Protein AF-A0A1W6ML21-F1 (afdb_monomer)

Structure (mmCIF, N/CA/C/O backbone):
data_AF-A0A1W6ML21-F1
#
_entry.id   AF-A0A1W6ML21-F1
#
loop_
_atom_site.group_PDB
_atom_site.id
_atom_site.type_symbol
_atom_site.label_atom_id
_atom_site.label_alt_id
_atom_site.label_comp_id
_atom_site.label_asym_id
_atom_site.label_entity_id
_atom_site.label_seq_id
_atom_site.pdbx_PDB_ins_code
_atom_site.Cartn_x
_atom_site.Cartn_y
_atom_site.Cartn_z
_atom_site.occupancy
_atom_site.B_iso_or_equiv
_atom_site.auth_seq_id
_atom_site.auth_comp_id
_atom_site.auth_asym_id
_atom_site.auth_atom_id
_atom_site.pdbx_PDB_model_num
ATOM 1 N N . MET A 1 1 ? 49.198 70.624 30.665 1.00 51.44 1 MET A N 1
ATOM 2 C CA . MET A 1 1 ? 48.950 69.873 29.413 1.00 51.44 1 MET A CA 1
ATOM 3 C C . MET A 1 1 ? 47.504 70.093 29.010 1.00 51.44 1 MET A C 1
ATOM 5 O O . MET A 1 1 ? 46.629 69.802 29.812 1.00 51.44 1 MET A O 1
ATOM 9 N N . LYS A 1 2 ? 47.248 70.673 27.831 1.00 50.44 2 LYS A N 1
ATOM 10 C CA . LYS A 1 2 ? 45.890 70.812 27.288 1.00 50.44 2 LYS A CA 1
ATOM 11 C C . LYS A 1 2 ? 45.526 69.481 26.631 1.00 50.44 2 LYS A C 1
ATOM 13 O O . LYS A 1 2 ? 46.058 69.172 25.571 1.00 50.44 2 LYS A O 1
ATOM 18 N N . PHE A 1 3 ? 44.702 68.673 27.291 1.00 50.03 3 PHE A N 1
ATOM 19 C CA . PHE A 1 3 ? 44.123 67.495 26.652 1.00 50.03 3 PHE A CA 1
ATOM 20 C C . PHE A 1 3 ? 43.179 67.974 25.546 1.00 50.03 3 PHE A C 1
ATOM 22 O O . PHE A 1 3 ? 42.302 68.799 25.794 1.00 50.03 3 PHE A O 1
ATOM 29 N N . ASN A 1 4 ? 43.414 67.518 24.315 1.00 61.06 4 ASN A N 1
ATOM 30 C CA . ASN A 1 4 ? 42.599 67.872 23.158 1.00 61.06 4 ASN A CA 1
ATOM 31 C C . ASN A 1 4 ? 41.167 67.379 23.382 1.00 61.06 4 ASN A C 1
ATOM 33 O O . ASN A 1 4 ? 40.917 66.173 23.362 1.00 61.06 4 ASN A O 1
ATOM 37 N N . SER A 1 5 ? 40.229 68.314 23.550 1.00 65.75 5 SER A N 1
ATOM 38 C CA . SER A 1 5 ? 38.806 68.043 23.793 1.00 65.75 5 SER A CA 1
ATOM 39 C C . SER A 1 5 ? 38.165 67.129 22.740 1.00 65.75 5 SER A C 1
ATOM 41 O O . SER A 1 5 ? 37.190 66.448 23.031 1.00 65.75 5 SER A O 1
ATOM 43 N N . TYR A 1 6 ? 38.751 67.043 21.542 1.00 68.12 6 TYR A N 1
ATOM 44 C CA . TYR A 1 6 ? 38.307 66.157 20.463 1.00 68.12 6 TYR A CA 1
ATOM 45 C C . TYR A 1 6 ? 38.546 64.666 20.739 1.00 68.12 6 TYR A C 1
ATOM 47 O O . TYR A 1 6 ? 37.764 63.836 20.288 1.00 68.12 6 TYR A O 1
ATOM 55 N N . VAL A 1 7 ? 39.578 64.311 21.514 1.00 73.94 7 VAL A N 1
ATOM 56 C CA . VAL A 1 7 ? 39.839 62.908 21.886 1.00 73.94 7 VAL A CA 1
ATOM 57 C C . VAL A 1 7 ? 38.840 62.449 22.946 1.00 73.94 7 VAL A C 1
ATOM 59 O O . VAL A 1 7 ? 38.327 61.338 22.867 1.00 73.94 7 VAL A O 1
ATOM 62 N N . LEU A 1 8 ? 38.499 63.329 23.893 1.00 72.75 8 LEU A N 1
ATOM 63 C CA . LEU A 1 8 ? 37.490 63.036 24.911 1.00 72.75 8 LEU A CA 1
ATOM 64 C C . LEU A 1 8 ? 36.092 62.898 24.288 1.00 72.75 8 LEU A C 1
ATOM 66 O O . LEU A 1 8 ? 35.356 61.986 24.650 1.00 72.75 8 LEU A O 1
ATOM 70 N N . LEU A 1 9 ? 35.756 63.751 23.312 1.00 72.44 9 LEU A N 1
ATOM 71 C CA . LEU A 1 9 ? 34.483 63.670 22.595 1.00 72.44 9 LEU A CA 1
ATOM 72 C C . LEU A 1 9 ? 34.391 62.391 21.748 1.00 72.44 9 LEU A C 1
ATOM 74 O O . LEU A 1 9 ? 33.361 61.731 21.777 1.00 72.44 9 LEU A O 1
ATOM 78 N N . GLY A 1 10 ? 35.484 62.001 21.079 1.00 74.25 10 GLY A N 1
ATOM 79 C CA . GLY A 1 10 ? 35.553 60.770 20.286 1.00 74.25 10 GLY A CA 1
ATOM 80 C C . GLY A 1 10 ? 35.374 59.497 21.120 1.00 74.25 10 GLY A C 1
ATOM 81 O O . GLY A 1 10 ? 34.610 58.613 20.733 1.00 74.25 10 GLY A O 1
ATOM 82 N N . VAL A 1 11 ? 36.013 59.430 22.295 1.00 73.94 11 VAL A N 1
ATOM 83 C CA . VAL A 1 11 ? 35.855 58.303 23.234 1.00 73.94 11 VAL A CA 1
ATOM 84 C C . VAL A 1 11 ? 34.438 58.261 23.817 1.00 73.94 11 VAL A C 1
ATOM 86 O O . VAL A 1 11 ? 33.877 57.178 23.965 1.00 73.94 11 VAL A O 1
ATOM 89 N N . LEU A 1 12 ? 33.821 59.418 24.076 1.00 73.00 12 LEU A N 1
ATOM 90 C CA . LEU A 1 12 ? 32.449 59.485 24.583 1.00 73.00 12 LEU A CA 1
ATOM 91 C C . LEU A 1 12 ? 31.424 59.000 23.542 1.00 73.00 12 LEU A C 1
ATOM 93 O O . LEU A 1 12 ? 30.527 58.240 23.889 1.00 73.00 12 LEU A O 1
ATOM 97 N N . THR A 1 13 ? 31.581 59.353 22.261 1.00 67.38 13 THR A N 1
ATOM 98 C CA . THR A 1 13 ? 30.710 58.834 21.188 1.00 67.38 13 THR A CA 1
ATOM 99 C C . THR A 1 13 ? 30.860 57.329 20.968 1.00 67.38 13 THR A C 1
ATOM 101 O O . THR A 1 13 ? 29.858 56.664 20.730 1.00 67.38 13 THR A O 1
ATOM 104 N N . LEU A 1 14 ? 32.072 56.776 21.107 1.00 68.75 14 LEU A N 1
ATOM 105 C CA . LEU A 1 14 ? 32.305 55.333 20.970 1.00 68.75 14 LEU A CA 1
ATOM 106 C C . LEU A 1 14 ? 31.689 54.536 22.137 1.00 68.75 14 LEU A C 1
ATOM 108 O O . LEU A 1 14 ? 31.186 53.432 21.940 1.00 68.75 14 LEU A O 1
ATOM 112 N N . LEU A 1 15 ? 31.678 55.111 23.346 1.00 65.25 15 LEU A N 1
ATOM 113 C CA . LEU A 1 15 ? 31.039 54.505 24.518 1.00 65.25 15 LEU A CA 1
ATOM 114 C C . LEU A 1 15 ? 29.505 54.539 24.434 1.00 65.25 15 LEU A C 1
ATOM 116 O O . LEU A 1 15 ? 28.861 53.579 24.849 1.00 65.25 15 LEU A O 1
ATOM 120 N N . ILE A 1 16 ? 28.913 55.582 23.842 1.00 66.31 16 ILE A N 1
ATOM 121 C CA . ILE A 1 16 ? 27.453 55.673 23.664 1.00 66.31 16 ILE A CA 1
ATOM 122 C C . ILE A 1 16 ? 26.956 54.681 22.596 1.00 66.31 16 ILE A C 1
ATOM 124 O O . ILE A 1 16 ? 25.878 54.118 22.752 1.00 66.31 16 ILE A O 1
ATOM 128 N N . THR A 1 17 ? 27.749 54.380 21.560 1.00 60.34 17 THR A N 1
ATOM 129 C CA . THR A 1 17 ? 27.375 53.356 20.563 1.00 60.34 17 THR A CA 1
ATOM 130 C C . THR A 1 17 ? 27.466 51.921 21.083 1.00 60.34 17 THR A C 1
ATOM 132 O O . THR A 1 17 ? 26.803 51.044 20.542 1.00 60.34 17 THR A O 1
ATOM 135 N N . LEU A 1 18 ? 28.262 51.667 22.129 1.00 57.12 18 LEU A N 1
ATOM 136 C CA . LEU A 1 18 ? 28.413 50.332 22.723 1.00 57.12 18 LEU A CA 1
ATOM 137 C C . LEU A 1 18 ? 27.424 50.062 23.870 1.00 57.12 18 LEU A C 1
ATOM 139 O O . LEU A 1 18 ? 27.205 48.907 24.211 1.00 57.12 18 LEU A O 1
ATOM 143 N N . ALA A 1 19 ? 26.807 51.101 24.440 1.00 60.72 19 ALA A N 1
ATOM 144 C CA . ALA A 1 19 ? 25.820 50.978 25.517 1.00 60.72 19 ALA A CA 1
ATOM 145 C C . ALA A 1 19 ? 24.356 50.916 25.025 1.00 60.72 19 ALA A C 1
ATOM 147 O O . ALA A 1 19 ? 23.450 50.842 25.845 1.00 60.72 19 ALA A O 1
ATOM 148 N N . GLY A 1 20 ? 24.121 50.967 23.707 1.00 47.78 20 GLY A N 1
ATOM 149 C CA . GLY A 1 20 ? 22.782 50.987 23.097 1.00 47.78 20 GLY A CA 1
ATOM 150 C C . GLY A 1 20 ? 22.274 49.648 22.549 1.00 47.78 20 GLY A C 1
ATOM 151 O O . GLY A 1 20 ? 21.244 49.637 21.885 1.00 47.78 20 GLY A O 1
ATOM 152 N N . CYS A 1 21 ? 22.973 48.533 22.784 1.00 48.00 21 CYS A N 1
ATOM 153 C CA . CYS A 1 21 ? 22.392 47.201 22.594 1.00 48.00 21 CYS A CA 1
ATOM 154 C C . CYS A 1 21 ? 21.659 46.804 23.878 1.00 48.00 21 CYS A C 1
ATOM 156 O O . CYS A 1 21 ? 22.150 45.986 24.650 1.00 48.00 21 CYS A O 1
ATOM 158 N N . GLU A 1 22 ? 20.504 47.418 24.129 1.00 47.25 22 GLU A N 1
ATOM 159 C CA . GLU A 1 22 ? 19.470 46.700 24.868 1.00 47.25 22 GLU A CA 1
ATOM 160 C C . GLU A 1 22 ? 19.033 45.556 23.948 1.00 47.25 22 GLU A C 1
ATOM 162 O O . GLU A 1 22 ? 18.613 45.794 22.812 1.00 47.25 22 GLU A O 1
ATOM 167 N N . GLU A 1 23 ? 19.239 44.317 24.399 1.00 47.22 23 GLU A N 1
ATOM 168 C CA . GLU A 1 23 ? 18.586 43.147 23.822 1.00 47.22 23 GLU A CA 1
ATOM 169 C C . GLU A 1 23 ? 17.098 43.480 23.725 1.00 47.22 23 GLU A C 1
ATOM 171 O O . GLU A 1 23 ? 16.400 43.588 24.732 1.00 47.22 23 GLU A O 1
ATOM 176 N N . TYR A 1 24 ? 16.611 43.672 22.501 1.00 45.56 24 TYR A N 1
ATOM 177 C CA . TYR A 1 24 ? 15.225 43.352 22.229 1.00 45.56 24 TYR A CA 1
ATOM 178 C C . TYR A 1 24 ? 15.099 41.884 22.625 1.00 45.56 24 TYR A C 1
ATOM 180 O O . TYR A 1 24 ? 15.641 41.026 21.927 1.00 45.56 24 TYR A O 1
ATOM 188 N N . GLU A 1 25 ? 14.461 41.608 23.766 1.00 44.97 25 GLU A N 1
ATOM 189 C CA . GLU A 1 25 ? 13.871 40.301 24.012 1.00 44.97 25 GLU A CA 1
ATOM 190 C C . GLU A 1 25 ? 12.989 40.044 22.793 1.00 44.97 25 GLU A C 1
ATOM 192 O O . GLU A 1 25 ? 11.904 40.615 22.647 1.00 44.97 25 GLU A O 1
ATOM 197 N N . GLU A 1 26 ? 13.512 39.253 21.853 1.00 42.19 26 GLU A N 1
ATOM 198 C CA . GLU A 1 26 ? 12.680 38.526 20.919 1.00 42.19 26 GLU A CA 1
ATOM 199 C C . GLU A 1 26 ? 11.588 37.927 21.792 1.00 42.19 26 GLU A C 1
ATOM 201 O O . GLU A 1 26 ? 11.863 37.126 22.690 1.00 42.19 26 GLU A O 1
ATOM 206 N N . ILE A 1 27 ? 10.348 38.363 21.568 1.00 44.66 27 ILE A N 1
ATOM 207 C CA . ILE A 1 27 ? 9.186 37.579 21.947 1.00 44.66 27 ILE A CA 1
ATOM 208 C C . ILE A 1 27 ? 9.392 36.296 21.158 1.00 44.66 27 ILE A C 1
ATOM 210 O O . ILE A 1 27 ? 9.044 36.238 19.979 1.00 44.66 27 ILE A O 1
ATOM 214 N N . GLY A 1 28 ? 10.112 35.351 21.770 1.00 37.75 28 GLY A N 1
ATOM 215 C CA . GLY A 1 28 ? 10.500 34.111 21.140 1.00 37.75 28 GLY A CA 1
ATOM 216 C C . GLY A 1 28 ? 9.219 33.533 20.598 1.00 37.75 28 GLY A C 1
ATOM 217 O O . GLY A 1 28 ? 8.250 33.412 21.355 1.00 37.75 28 GLY A O 1
ATOM 218 N N . GLU A 1 29 ? 9.188 33.298 19.286 1.00 36.44 29 GLU A N 1
ATOM 219 C CA . GLU A 1 29 ? 8.082 32.606 18.647 1.00 36.44 29 GLU A CA 1
ATOM 220 C C . GLU A 1 29 ? 7.764 31.426 19.554 1.00 36.44 29 GLU A C 1
ATOM 222 O O . GLU A 1 29 ? 8.622 30.562 19.754 1.00 36.44 29 GLU A O 1
ATOM 227 N N . VAL A 1 30 ? 6.598 31.462 20.216 1.00 43.16 30 VAL A N 1
ATOM 228 C CA . VAL A 1 30 ? 6.163 30.358 21.066 1.00 43.16 30 VAL A CA 1
ATOM 229 C C . VAL A 1 30 ? 6.237 29.167 20.133 1.00 43.16 30 VAL A C 1
ATOM 231 O O . VAL A 1 30 ? 5.505 29.180 19.140 1.00 43.16 30 VAL A O 1
ATOM 234 N N . PRO A 1 31 ? 7.158 28.210 20.356 1.00 40.16 31 PRO A N 1
ATOM 235 C CA . PRO A 1 31 ? 7.359 27.149 19.399 1.00 40.16 31 PRO A CA 1
ATOM 236 C C . PRO A 1 31 ? 6.004 26.482 19.260 1.00 40.16 31 PRO A C 1
ATOM 238 O O . PRO A 1 31 ? 5.471 25.958 20.243 1.00 40.16 31 PRO A O 1
ATOM 241 N N . THR A 1 32 ? 5.415 26.583 18.070 1.00 43.09 32 THR A N 1
ATOM 242 C CA . THR A 1 32 ? 4.201 25.867 17.710 1.00 43.09 32 THR A CA 1
ATOM 243 C C . THR A 1 32 ? 4.573 24.402 17.804 1.00 43.09 32 THR A C 1
ATOM 245 O O . THR A 1 32 ? 5.131 23.827 16.871 1.00 43.09 32 THR A O 1
ATOM 248 N N . ARG A 1 33 ? 4.392 23.822 18.993 1.00 47.75 33 ARG A N 1
ATOM 249 C CA . ARG A 1 33 ? 4.560 22.396 19.218 1.00 47.75 33 ARG A CA 1
ATOM 250 C C . ARG A 1 33 ? 3.459 21.752 18.401 1.00 47.75 33 ARG A C 1
ATOM 252 O O . ARG A 1 33 ? 2.305 21.789 18.809 1.00 47.75 33 ARG A O 1
ATOM 259 N N . GLU A 1 34 ? 3.818 21.237 17.232 1.00 49.16 34 GLU A N 1
ATOM 260 C CA . GLU A 1 34 ? 2.934 20.383 16.454 1.00 49.16 34 GLU A CA 1
ATOM 261 C C . GLU A 1 34 ? 2.457 19.255 17.370 1.00 49.16 34 GLU A C 1
ATOM 263 O O . GLU A 1 34 ? 3.247 18.444 17.863 1.00 49.16 34 GLU A O 1
ATOM 268 N N . THR A 1 35 ? 1.164 19.255 17.674 1.00 56.31 35 THR A N 1
ATOM 269 C CA . THR A 1 35 ? 0.538 18.240 18.508 1.00 56.31 35 THR A CA 1
ATOM 270 C C . THR A 1 35 ? 0.218 17.039 17.629 1.00 56.31 35 THR A C 1
ATOM 272 O O . THR A 1 35 ? -0.868 16.912 17.075 1.00 56.31 35 THR A O 1
ATOM 275 N N . HIS A 1 36 ? 1.198 16.151 17.471 1.00 71.31 36 HIS A N 1
ATOM 276 C CA . HIS A 1 36 ? 0.995 14.868 16.799 1.00 71.31 36 HIS A CA 1
ATOM 277 C C . HIS A 1 36 ? 0.178 13.939 17.705 1.00 71.31 36 HIS A C 1
ATOM 279 O O . HIS A 1 36 ? 0.533 13.734 18.867 1.00 71.31 36 HIS A O 1
ATOM 285 N N . VAL A 1 37 ? -0.917 13.383 17.182 1.00 74.12 37 VAL A N 1
ATOM 286 C CA . VAL A 1 37 ? -1.657 12.297 17.842 1.00 74.12 37 VAL A CA 1
ATOM 287 C C . VAL A 1 37 ? -0.870 11.006 17.625 1.00 74.12 37 VAL A C 1
ATOM 289 O O . VAL A 1 37 ? -0.614 10.618 16.486 1.00 74.12 37 VAL A O 1
ATOM 292 N N . HIS A 1 38 ? -0.484 10.333 18.705 1.00 78.62 38 HIS A N 1
ATOM 293 C CA . HIS A 1 38 ? 0.171 9.028 18.650 1.00 78.62 38 HIS A CA 1
ATOM 294 C C . HIS A 1 38 ? -0.758 7.962 19.221 1.00 78.62 38 HIS A C 1
ATOM 296 O O . HIS A 1 38 ? -1.229 8.116 20.344 1.00 78.62 38 HIS A O 1
ATOM 302 N N . ALA A 1 39 ? -1.007 6.893 18.466 1.00 85.56 39 ALA A N 1
ATOM 303 C CA . ALA A 1 39 ? -1.832 5.774 18.900 1.00 85.56 39 ALA A CA 1
ATOM 304 C C . ALA A 1 39 ? -1.039 4.465 18.833 1.00 85.56 39 ALA A C 1
ATOM 306 O O . ALA A 1 39 ? -0.428 4.157 17.809 1.00 85.56 39 ALA A O 1
ATOM 307 N N . GLU A 1 40 ? -1.082 3.679 19.904 1.00 88.62 40 GLU A N 1
ATOM 308 C CA . GLU A 1 40 ? -0.422 2.377 19.987 1.00 88.62 40 GLU A CA 1
ATOM 309 C C . GLU A 1 40 ? -1.269 1.360 20.763 1.00 88.62 40 GLU A C 1
ATOM 311 O O . GLU A 1 40 ? -2.274 1.695 21.393 1.00 88.62 40 GLU A O 1
ATOM 316 N N . THR A 1 41 ? -0.893 0.083 20.672 1.00 89.50 41 THR A N 1
ATOM 317 C CA . THR A 1 41 ? -1.506 -1.004 21.450 1.00 89.50 41 THR A CA 1
ATOM 318 C C . THR A 1 41 ? -0.452 -1.613 22.344 1.00 89.50 41 THR A C 1
ATOM 320 O O . THR A 1 41 ? 0.576 -2.059 21.843 1.00 89.50 41 THR A O 1
ATOM 323 N N . VAL A 1 42 ? -0.722 -1.648 23.643 1.00 88.25 42 VAL A N 1
ATOM 324 C CA . VAL A 1 42 ? 0.217 -2.146 24.649 1.00 88.25 42 VAL A CA 1
ATOM 325 C C . VAL A 1 42 ? -0.470 -3.132 25.586 1.00 88.25 42 VAL A C 1
ATOM 327 O O . VAL A 1 42 ? -1.695 -3.133 25.738 1.00 88.25 42 VAL A O 1
ATOM 330 N N . SER A 1 43 ? 0.325 -3.967 26.239 1.00 85.12 43 SER A N 1
ATOM 331 C CA . SER A 1 43 ? -0.105 -4.791 27.366 1.00 85.12 43 SER A CA 1
ATOM 332 C C . SER A 1 43 ? -0.122 -3.982 28.667 1.00 85.12 43 SER A C 1
ATOM 334 O O . SER A 1 43 ? 0.574 -2.975 28.818 1.00 85.12 43 SER A O 1
ATOM 336 N N . PHE A 1 44 ? -0.855 -4.457 29.677 1.00 83.12 44 PHE A N 1
ATOM 337 C CA . PHE A 1 44 ? -0.874 -3.812 30.995 1.00 83.12 44 PHE A CA 1
ATOM 338 C C . PHE A 1 44 ? 0.509 -3.678 31.657 1.00 83.12 44 PHE A C 1
ATOM 340 O O . PHE A 1 44 ? 0.729 -2.775 32.466 1.00 83.12 44 PHE A O 1
ATOM 347 N N . SER A 1 45 ? 1.445 -4.585 31.361 1.00 83.06 45 SER A N 1
ATOM 348 C CA . SER A 1 45 ? 2.823 -4.542 31.872 1.00 83.06 45 SER A CA 1
ATOM 349 C C . SER A 1 45 ? 3.680 -3.432 31.269 1.00 83.06 45 SER A C 1
ATOM 351 O O . SER A 1 45 ? 4.681 -3.065 31.874 1.00 83.06 45 SER A O 1
ATOM 353 N N . GLU A 1 46 ? 3.299 -2.902 30.110 1.00 85.75 46 GLU A N 1
ATOM 354 C CA . GLU A 1 46 ? 4.066 -1.894 29.366 1.00 85.75 46 GLU A CA 1
ATOM 355 C C . GLU A 1 46 ? 3.616 -0.457 29.678 1.00 85.75 46 GLU A C 1
ATOM 357 O O . GLU A 1 46 ? 4.253 0.506 29.257 1.00 85.75 46 GLU A O 1
ATOM 362 N N . LEU A 1 47 ? 2.539 -0.291 30.451 1.00 84.81 47 LEU A N 1
ATOM 363 C CA . LEU A 1 47 ? 1.992 1.016 30.800 1.00 84.81 47 LEU A CA 1
ATOM 364 C C . LEU A 1 47 ? 2.941 1.822 31.697 1.00 84.81 47 LEU A C 1
ATOM 366 O O . LEU A 1 47 ? 3.266 1.408 32.810 1.00 84.81 47 LEU A O 1
ATOM 370 N N . GLN A 1 48 ? 3.277 3.046 31.280 1.00 80.38 48 GLN A N 1
ATOM 371 C CA . GLN A 1 48 ? 4.120 3.952 32.075 1.00 80.38 48 GLN A CA 1
ATOM 372 C C . GLN A 1 48 ? 3.495 4.312 33.435 1.00 80.38 48 GLN A C 1
ATOM 374 O O . GLN A 1 48 ? 4.205 4.454 34.428 1.00 80.38 48 GLN A O 1
ATOM 379 N N . ASN A 1 49 ? 2.161 4.403 33.504 1.00 85.81 49 ASN A N 1
ATOM 380 C CA . ASN A 1 49 ? 1.413 4.789 34.707 1.00 85.81 49 ASN A CA 1
ATOM 381 C C . ASN A 1 49 ? 0.712 3.601 35.385 1.00 85.81 49 ASN A C 1
ATOM 383 O O . ASN A 1 49 ? -0.363 3.752 35.974 1.00 85.81 49 ASN A O 1
ATOM 387 N N . GLN A 1 50 ? 1.311 2.408 35.302 1.00 80.88 50 GLN A N 1
ATOM 388 C CA . GLN A 1 50 ? 0.677 1.149 35.700 1.00 80.88 50 GLN A CA 1
ATOM 389 C C . GLN A 1 50 ? 0.052 1.183 37.105 1.00 80.88 50 GLN A C 1
ATOM 391 O O . GLN A 1 50 ? -1.044 0.664 37.291 1.00 80.88 50 GLN A O 1
ATOM 396 N N . THR A 1 51 ? 0.708 1.798 38.096 1.00 82.44 51 THR A N 1
ATOM 397 C CA . THR A 1 51 ? 0.197 1.856 39.477 1.00 82.44 51 THR A CA 1
ATOM 398 C C . THR A 1 51 ? -1.095 2.665 39.590 1.00 82.44 51 THR A C 1
ATOM 400 O O . THR A 1 51 ? -2.041 2.203 40.220 1.00 82.44 51 THR A O 1
ATOM 403 N N . GLN A 1 52 ? -1.165 3.848 38.970 1.00 86.12 52 GLN A N 1
ATOM 404 C CA . GLN A 1 52 ? -2.364 4.695 39.012 1.00 86.12 52 GLN A CA 1
ATOM 405 C C . GLN A 1 52 ? -3.525 4.033 38.270 1.00 86.12 52 GLN A C 1
ATOM 407 O O . GLN A 1 52 ? -4.632 3.952 38.791 1.00 86.12 52 GLN A O 1
ATOM 412 N N . ILE A 1 53 ? -3.242 3.486 37.088 1.00 87.88 53 ILE A N 1
ATOM 413 C CA . ILE A 1 53 ? -4.228 2.780 36.267 1.00 87.88 53 ILE A CA 1
ATOM 414 C C . ILE A 1 53 ? -4.748 1.546 37.008 1.00 87.88 53 ILE A C 1
ATOM 416 O O . ILE A 1 53 ? -5.953 1.323 37.056 1.00 87.88 53 ILE A O 1
ATOM 420 N N . ARG A 1 54 ? -3.861 0.769 37.645 1.00 84.25 54 ARG A N 1
ATOM 421 C CA . ARG A 1 54 ? -4.250 -0.379 38.474 1.00 84.25 54 ARG A CA 1
ATOM 422 C C . ARG A 1 54 ? -5.201 0.045 39.584 1.00 84.25 54 ARG A C 1
ATOM 424 O O . ARG A 1 54 ? -6.185 -0.648 39.802 1.00 84.25 54 ARG A O 1
ATOM 431 N N . THR A 1 55 ? -4.926 1.161 40.258 1.00 85.00 55 THR A N 1
ATOM 432 C CA . THR A 1 55 ? -5.812 1.697 41.297 1.00 85.00 55 THR A CA 1
ATOM 433 C C . THR A 1 55 ? -7.184 2.058 40.732 1.00 85.00 55 THR A C 1
ATOM 435 O O . THR A 1 55 ? -8.178 1.654 41.323 1.00 85.00 55 THR A O 1
ATOM 438 N N . GLN A 1 56 ? -7.262 2.721 39.572 1.00 86.88 56 GLN A N 1
ATOM 439 C CA . GLN A 1 56 ? -8.553 3.057 38.954 1.00 86.88 56 GLN A CA 1
ATOM 440 C C . GLN A 1 56 ? -9.336 1.820 38.524 1.00 86.88 56 GLN A C 1
ATOM 442 O O . GLN A 1 56 ? -10.486 1.651 38.916 1.00 86.88 56 GLN A O 1
ATOM 447 N N . LEU A 1 57 ? -8.705 0.884 37.812 1.00 85.75 57 LEU A N 1
ATOM 448 C CA . LEU A 1 57 ? -9.359 -0.371 37.427 1.00 85.75 57 LEU A CA 1
ATOM 449 C C . LEU A 1 57 ? -9.799 -1.185 38.647 1.00 85.75 57 LEU A C 1
ATOM 451 O O . LEU A 1 57 ? -10.861 -1.804 38.638 1.00 85.75 57 LEU A O 1
ATOM 455 N N . HIS A 1 58 ? -9.001 -1.168 39.714 1.00 81.50 58 HIS A N 1
ATOM 456 C CA . HIS A 1 58 ? -9.358 -1.800 40.973 1.00 81.50 58 HIS A CA 1
ATOM 457 C C . HIS A 1 58 ? -10.543 -1.103 41.642 1.00 81.50 58 HIS A C 1
ATOM 459 O O . HIS A 1 58 ? -11.425 -1.797 42.124 1.00 81.50 58 HIS A O 1
ATOM 465 N N . ASN A 1 59 ? -10.625 0.229 41.629 1.00 81.69 59 ASN A N 1
ATOM 466 C CA . ASN A 1 59 ? -11.783 0.967 42.142 1.00 81.69 59 ASN A CA 1
ATOM 467 C C . ASN A 1 59 ? -13.048 0.657 41.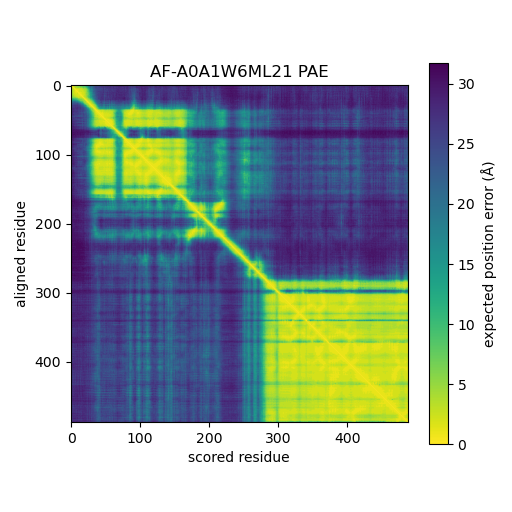331 1.00 81.69 59 ASN A C 1
ATOM 469 O O . ASN A 1 59 ? -14.091 0.383 41.917 1.00 81.69 59 ASN A O 1
ATOM 473 N N . ILE A 1 60 ? -12.934 0.598 40.001 1.00 82.19 60 ILE A N 1
ATOM 474 C CA . ILE A 1 60 ? -14.010 0.170 39.095 1.00 82.19 60 ILE A CA 1
ATOM 475 C C . ILE A 1 60 ? -14.457 -1.263 39.418 1.00 82.19 60 ILE A C 1
ATOM 477 O O . ILE A 1 60 ? -15.650 -1.556 39.433 1.00 82.19 60 ILE A O 1
ATOM 481 N N . SER A 1 61 ? -13.519 -2.161 39.730 1.00 71.19 61 SER A N 1
ATOM 482 C CA . SER A 1 61 ? -13.820 -3.550 40.094 1.00 71.19 61 SER A CA 1
ATOM 483 C C . SER A 1 61 ? -14.382 -3.703 41.517 1.00 71.19 61 SER A C 1
ATOM 485 O O . SER A 1 61 ? -15.261 -4.535 41.738 1.00 71.19 61 SER A O 1
ATOM 487 N N . LEU A 1 62 ? -13.876 -2.942 42.490 1.00 59.59 62 LEU A N 1
ATOM 488 C CA . LEU A 1 62 ? -14.257 -3.012 43.905 1.00 59.59 62 LEU A CA 1
ATOM 489 C C . LEU A 1 62 ? -15.583 -2.318 44.184 1.00 59.59 62 LEU A C 1
ATOM 491 O O . LEU A 1 62 ? -16.371 -2.802 44.987 1.00 59.59 62 LEU A O 1
ATOM 495 N N . ASN A 1 63 ? -15.874 -1.206 43.517 1.00 56.34 63 ASN A N 1
ATOM 496 C CA . ASN A 1 63 ? -17.139 -0.504 43.721 1.00 56.34 63 ASN A CA 1
ATOM 497 C C . ASN A 1 63 ? -18.326 -1.221 43.061 1.00 56.34 63 ASN A C 1
ATOM 499 O O . ASN A 1 63 ? -19.467 -0.781 43.181 1.00 56.34 63 ASN A O 1
ATOM 503 N N . GLN A 1 64 ? -18.071 -2.380 42.449 1.00 53.97 64 GLN A N 1
ATOM 504 C CA . GLN A 1 64 ? -19.086 -3.370 42.117 1.00 53.97 64 GLN A CA 1
ATOM 505 C C . GLN A 1 64 ? -19.278 -4.436 43.212 1.00 53.97 64 GLN A C 1
ATOM 507 O O . GLN A 1 64 ? -20.365 -5.005 43.311 1.00 53.97 64 GLN A O 1
ATOM 512 N N . SER A 1 65 ? -18.264 -4.708 44.048 1.00 37.41 65 SER A N 1
ATOM 513 C CA . SER A 1 65 ? -18.264 -5.734 45.104 1.00 37.41 65 SER A CA 1
ATOM 514 C C . SER A 1 65 ? -17.526 -5.262 46.359 1.00 37.41 65 SER A C 1
ATOM 516 O O . SER A 1 65 ? -16.296 -5.233 46.403 1.00 37.41 65 SER A O 1
ATOM 518 N N . VAL A 1 66 ? -18.251 -4.981 47.441 1.00 40.62 66 VAL A N 1
ATOM 519 C CA . VAL A 1 66 ? -17.643 -4.929 48.776 1.00 40.62 66 VAL A CA 1
ATOM 520 C C . VAL A 1 66 ? -17.111 -6.330 49.111 1.00 40.62 66 VAL A C 1
ATOM 522 O O . VAL A 1 66 ? -17.883 -7.173 49.556 1.00 40.62 66 VAL A O 1
ATOM 525 N N . ASN A 1 67 ? -15.824 -6.595 48.848 1.00 34.69 67 ASN A N 1
ATOM 526 C CA . ASN A 1 67 ? -14.878 -7.340 49.696 1.00 34.69 67 ASN A CA 1
ATOM 527 C C . ASN A 1 67 ? -13.506 -7.519 49.011 1.00 34.69 67 ASN A C 1
ATOM 529 O O . ASN A 1 67 ? -13.404 -7.888 47.845 1.00 34.69 67 ASN A O 1
ATOM 533 N N . ASN A 1 68 ? -12.454 -7.264 49.795 1.00 37.19 68 ASN A N 1
ATOM 534 C CA . ASN A 1 68 ? -11.034 -7.224 49.431 1.00 37.19 68 ASN A CA 1
ATOM 535 C C . ASN A 1 68 ? -10.441 -8.587 49.030 1.00 37.19 68 ASN A C 1
ATOM 537 O O . ASN A 1 68 ? -9.692 -9.186 49.800 1.00 37.19 68 ASN A O 1
ATOM 541 N N . ASP A 1 69 ? -10.711 -9.041 47.813 1.00 34.94 69 ASP A N 1
ATOM 542 C CA . ASP A 1 69 ? -9.848 -9.998 47.124 1.00 34.94 69 ASP A CA 1
ATOM 543 C C . ASP A 1 69 ? -9.972 -9.771 45.614 1.00 34.94 69 ASP A C 1
ATOM 545 O O . ASP A 1 69 ? -11.077 -9.765 45.073 1.00 34.94 69 ASP A O 1
ATOM 549 N N . LEU A 1 70 ? -8.845 -9.612 44.912 1.00 44.41 70 LEU A N 1
ATOM 550 C CA . LEU A 1 70 ? -8.750 -9.347 43.458 1.00 44.41 70 LEU A CA 1
ATOM 551 C C . LEU A 1 70 ? -9.240 -10.525 42.575 1.00 44.41 70 LEU A C 1
ATOM 553 O O . LEU A 1 70 ? -8.893 -10.632 41.403 1.00 44.41 70 LEU A O 1
ATOM 557 N N . SER A 1 71 ? -10.055 -11.416 43.145 1.00 42.12 71 SER A N 1
ATOM 558 C CA . SER A 1 71 ? -10.751 -12.527 42.491 1.00 42.12 71 SER A CA 1
ATOM 559 C C . SER A 1 71 ? -12.177 -12.775 43.033 1.00 42.12 71 SER A C 1
ATOM 561 O O . SER A 1 71 ? -12.761 -13.828 42.772 1.00 42.12 71 SER A O 1
ATOM 563 N N . ALA A 1 72 ? -12.784 -11.827 43.761 1.00 33.75 72 ALA A N 1
ATOM 564 C CA . ALA A 1 72 ? -14.118 -11.996 44.344 1.00 33.75 72 ALA A CA 1
ATOM 565 C C . ALA A 1 72 ? -15.240 -11.401 43.467 1.00 33.75 72 ALA A C 1
ATOM 567 O O . ALA A 1 72 ? -15.360 -10.189 43.296 1.00 33.75 72 ALA A O 1
ATOM 568 N N . LYS A 1 73 ? -16.092 -12.295 42.945 1.00 37.12 73 LYS A N 1
ATOM 569 C CA . LYS A 1 73 ? -17.307 -12.008 42.165 1.00 37.12 73 LYS A CA 1
ATOM 570 C C . LYS A 1 73 ? -18.214 -10.987 42.862 1.00 37.12 73 LYS A C 1
ATOM 572 O O . LYS A 1 73 ? -18.627 -11.189 44.001 1.00 37.12 73 LYS A O 1
ATOM 577 N N . SER A 1 74 ? -18.549 -9.934 42.124 1.00 36.59 74 SER A N 1
ATOM 578 C CA . SER A 1 74 ? -19.590 -8.962 42.452 1.00 36.59 74 SER A CA 1
ATOM 579 C C . SER A 1 74 ? -20.978 -9.490 42.078 1.00 36.59 74 SER A C 1
ATOM 581 O O . SER A 1 74 ? -21.107 -10.347 41.203 1.00 36.59 74 SER A O 1
ATOM 583 N N . ASN A 1 75 ? -22.024 -8.954 42.714 1.00 39.78 75 ASN A N 1
ATOM 584 C CA . ASN A 1 75 ? -23.426 -9.262 42.401 1.00 39.78 75 ASN A CA 1
ATOM 585 C C . ASN A 1 75 ? -23.938 -8.600 41.099 1.00 39.78 75 ASN A C 1
ATOM 587 O O . ASN A 1 75 ? -25.112 -8.748 40.770 1.00 39.78 75 ASN A O 1
ATOM 591 N N . MET A 1 76 ? -23.072 -7.935 40.325 1.00 48.12 76 MET A N 1
ATOM 592 C CA . MET A 1 76 ? -23.199 -7.835 38.867 1.00 48.12 76 MET A CA 1
ATOM 593 C C . MET A 1 76 ? -22.287 -8.905 38.254 1.00 48.12 76 MET A C 1
ATOM 595 O O . MET A 1 76 ? -21.195 -8.614 37.761 1.00 48.12 76 MET A O 1
ATOM 599 N N . SER A 1 77 ? -22.684 -10.175 38.375 1.00 53.53 77 SER A N 1
ATOM 600 C CA . SER A 1 77 ? -21.877 -11.285 37.870 1.00 53.53 77 SER A CA 1
ATOM 601 C C . SER A 1 77 ? -21.741 -11.175 36.354 1.00 53.53 77 SER A C 1
ATOM 603 O O . SER A 1 77 ? -22.755 -11.063 35.670 1.00 53.53 77 SER A O 1
ATOM 605 N N . GLY A 1 78 ? -20.507 -11.204 35.849 1.00 71.38 78 GLY A N 1
ATOM 606 C CA . GLY A 1 78 ? -20.250 -11.348 34.416 1.00 71.38 78 GLY A CA 1
ATOM 607 C C . GLY A 1 78 ? -19.409 -10.264 33.765 1.00 71.38 78 GLY A C 1
ATOM 608 O O . GLY A 1 78 ? -19.115 -10.373 32.583 1.00 71.38 78 GLY A O 1
ATOM 609 N N . MET A 1 79 ? -19.015 -9.212 34.488 1.00 80.62 79 MET A N 1
ATOM 610 C CA . MET A 1 79 ? -18.185 -8.159 33.904 1.00 80.62 79 MET A CA 1
ATOM 611 C C . MET A 1 79 ? -16.686 -8.442 34.068 1.00 80.62 79 MET A C 1
ATOM 613 O O . MET A 1 79 ? -16.220 -8.723 35.168 1.00 80.62 79 MET A O 1
ATOM 617 N N . THR A 1 80 ? -15.917 -8.316 32.987 1.00 84.25 80 THR A N 1
ATOM 618 C CA . THR A 1 80 ? -14.451 -8.399 32.970 1.00 84.25 80 THR A CA 1
ATOM 619 C C . THR A 1 80 ? -13.882 -7.251 32.143 1.00 84.25 80 THR A C 1
ATOM 621 O O . THR A 1 80 ? -14.346 -6.993 31.034 1.00 84.25 80 THR A O 1
ATOM 624 N N . ILE A 1 81 ? -12.863 -6.568 32.664 1.00 88.81 81 ILE A N 1
ATOM 625 C CA . ILE A 1 81 ? -12.095 -5.567 31.912 1.00 88.81 81 ILE A CA 1
ATOM 626 C C . ILE A 1 81 ? -10.904 -6.277 31.267 1.00 88.81 81 ILE A C 1
ATOM 628 O O . ILE A 1 81 ? -10.070 -6.854 31.968 1.00 88.81 81 ILE A O 1
ATOM 632 N N . ASP A 1 82 ? -10.821 -6.248 29.939 1.00 86.38 82 ASP A N 1
ATOM 633 C CA . ASP A 1 82 ? -9.701 -6.829 29.206 1.00 86.38 82 ASP A CA 1
ATOM 634 C C . ASP A 1 82 ? -8.478 -5.910 29.304 1.00 86.38 82 ASP A C 1
ATOM 636 O O . ASP A 1 82 ? -8.503 -4.753 28.885 1.00 86.38 82 ASP A O 1
ATOM 640 N N . THR A 1 83 ? -7.400 -6.431 29.885 1.00 88.94 83 THR A N 1
ATOM 641 C CA . THR A 1 83 ? -6.135 -5.706 30.090 1.00 88.94 83 THR A CA 1
ATOM 642 C C . THR A 1 83 ? -5.006 -6.239 29.203 1.00 88.94 83 THR A C 1
ATOM 644 O O . THR A 1 83 ? -3.851 -5.837 29.356 1.00 88.94 83 THR A O 1
ATOM 647 N N . THR A 1 84 ? -5.318 -7.150 28.274 1.00 84.19 84 THR A N 1
ATOM 648 C CA . THR A 1 84 ? -4.322 -7.762 27.381 1.00 84.19 84 THR A CA 1
ATOM 649 C C . THR A 1 84 ? -3.969 -6.865 26.199 1.00 84.19 84 THR A C 1
ATOM 651 O O . THR A 1 84 ? -2.811 -6.834 25.789 1.00 84.19 84 THR A O 1
ATOM 654 N N . GLN A 1 85 ? -4.945 -6.109 25.690 1.00 83.44 85 GLN A N 1
ATOM 655 C CA . GLN A 1 85 ? -4.786 -5.181 24.574 1.00 83.44 85 GLN A CA 1
ATOM 656 C C . GLN A 1 85 ? -5.383 -3.827 24.944 1.00 83.44 85 GLN A C 1
ATOM 658 O O . GLN A 1 85 ? -6.599 -3.646 24.954 1.00 83.44 85 GLN A O 1
ATOM 663 N N . ILE A 1 86 ? -4.514 -2.875 25.263 1.00 89.88 86 ILE A N 1
ATOM 664 C CA . ILE A 1 86 ? -4.898 -1.540 25.716 1.00 89.88 86 ILE A CA 1
ATOM 665 C C . ILE A 1 86 ? -4.526 -0.565 24.613 1.00 89.88 86 ILE A C 1
ATOM 667 O O . ILE A 1 86 ? -3.359 -0.494 24.219 1.00 89.88 86 ILE A O 1
ATOM 671 N N . LYS A 1 87 ? -5.504 0.189 24.107 1.00 93.75 87 LYS A N 1
ATOM 672 C CA . LYS A 1 87 ? -5.217 1.274 23.164 1.00 93.75 87 LYS A CA 1
ATOM 673 C C . LYS A 1 87 ? -4.787 2.504 23.946 1.00 93.75 87 LYS A C 1
ATOM 675 O O . LYS A 1 87 ? -5.529 2.976 24.809 1.00 93.75 87 LYS A O 1
ATOM 680 N N . VAL A 1 88 ? -3.596 3.002 23.633 1.00 91.75 88 VAL A N 1
ATOM 681 C CA . VAL A 1 88 ? -3.046 4.236 24.193 1.00 91.75 88 VAL A CA 1
ATOM 682 C C . VAL A 1 88 ? -3.094 5.294 23.113 1.00 91.75 88 VAL A C 1
ATOM 684 O O . VAL A 1 88 ? -2.560 5.073 22.028 1.00 91.75 88 VAL A O 1
ATOM 687 N N . ILE A 1 89 ? -3.720 6.430 23.402 1.00 87.56 89 ILE A N 1
ATOM 688 C CA . ILE A 1 89 ? -3.690 7.594 22.513 1.00 87.56 89 ILE A CA 1
ATOM 689 C C . ILE A 1 89 ? -3.067 8.743 23.286 1.00 87.56 89 ILE A C 1
ATOM 691 O O . ILE A 1 89 ? -3.621 9.165 24.297 1.00 87.56 89 ILE A O 1
ATOM 695 N N . THR A 1 90 ? -1.931 9.243 22.812 1.00 82.62 90 THR A N 1
ATOM 696 C CA . THR A 1 90 ? -1.232 10.402 23.371 1.00 82.62 90 THR A CA 1
ATOM 697 C C . THR A 1 90 ? -1.463 11.606 22.470 1.00 82.62 90 THR A C 1
ATOM 699 O O . THR A 1 90 ? -1.246 11.534 21.259 1.00 82.62 90 THR A O 1
ATOM 702 N N . TYR A 1 91 ? -1.890 12.720 23.061 1.00 80.75 91 TYR A N 1
ATOM 703 C CA . TYR A 1 91 ? -2.088 13.985 22.365 1.00 80.75 91 TYR A CA 1
ATOM 704 C C . TYR A 1 91 ? -1.634 15.150 23.242 1.00 80.75 91 TYR A C 1
ATOM 706 O O . TYR A 1 91 ? -2.093 15.325 24.371 1.00 80.75 91 TYR A O 1
ATOM 714 N N . ALA A 1 92 ? -0.737 15.978 22.707 1.00 84.00 92 ALA A N 1
ATOM 715 C CA . ALA A 1 92 ? -0.121 17.080 23.440 1.00 84.00 92 ALA A CA 1
ATOM 716 C C . ALA A 1 92 ? 0.541 16.609 24.754 1.00 84.00 92 ALA A C 1
ATOM 718 O O . ALA A 1 92 ? 1.579 15.955 24.716 1.00 84.00 92 ALA A O 1
ATOM 719 N N . GLN A 1 93 ? -0.024 16.974 25.907 1.00 79.75 93 GLN A N 1
ATOM 720 C CA . GLN A 1 93 ? 0.471 16.585 27.236 1.00 79.75 93 GLN A CA 1
ATOM 721 C C . GLN A 1 93 ? -0.464 15.595 27.948 1.00 79.75 93 GLN A C 1
ATOM 723 O O . GLN A 1 93 ? -0.208 15.241 29.094 1.00 79.75 93 GLN A O 1
ATOM 728 N N . THR A 1 94 ? -1.539 15.159 27.288 1.00 88.25 94 THR A N 1
ATOM 729 C CA . THR A 1 94 ? -2.491 14.187 27.828 1.00 88.25 94 THR A CA 1
ATOM 730 C C . THR A 1 94 ? -2.418 12.863 27.071 1.00 88.25 94 THR A C 1
ATOM 732 O O . THR A 1 94 ? -1.857 12.763 25.975 1.00 88.25 94 THR A O 1
ATOM 735 N N . HIS A 1 95 ? -3.002 11.833 27.665 1.00 89.38 95 HIS A N 1
ATOM 736 C CA . HIS A 1 95 ? -3.162 10.525 27.066 1.00 89.38 95 HIS A CA 1
ATOM 737 C C . HIS A 1 95 ? -4.435 9.849 27.572 1.00 89.38 95 HIS A C 1
ATOM 739 O O . HIS A 1 95 ? -4.966 10.165 28.641 1.00 89.38 95 HIS A O 1
ATOM 745 N N . THR A 1 96 ? -4.913 8.884 26.796 1.00 94.38 96 THR A N 1
ATOM 746 C CA . THR A 1 96 ? -6.038 8.021 27.153 1.00 94.38 96 THR A CA 1
ATOM 747 C C . THR A 1 96 ? -5.616 6.559 27.141 1.00 94.38 96 THR A C 1
ATOM 749 O O . THR A 1 96 ? -4.764 6.163 26.344 1.00 94.38 96 THR A O 1
ATOM 752 N N . TYR A 1 97 ? -6.226 5.760 28.015 1.00 93.56 97 TYR A N 1
ATOM 753 C CA . TYR A 1 97 ? -6.148 4.301 27.990 1.00 93.56 97 TYR A CA 1
ATOM 754 C C . TYR A 1 97 ? -7.540 3.736 27.779 1.00 93.56 97 TYR A C 1
ATOM 756 O O . TYR A 1 97 ? -8.431 3.984 28.590 1.00 93.56 97 TYR A O 1
ATOM 764 N N . THR A 1 98 ? -7.715 2.969 26.711 1.00 95.62 98 THR A N 1
ATOM 765 C CA . THR A 1 98 ? -8.990 2.336 26.373 1.00 95.62 98 THR A CA 1
ATOM 766 C C . THR A 1 98 ? -8.899 0.838 26.622 1.00 95.62 98 THR A C 1
ATOM 768 O O . THR A 1 98 ? -8.026 0.164 26.070 1.00 95.62 98 THR A O 1
ATOM 771 N N . PHE A 1 99 ? -9.810 0.331 27.447 1.00 92.88 99 PHE A N 1
ATOM 772 C CA . PHE A 1 99 ? -9.935 -1.072 27.824 1.00 92.88 99 PHE A CA 1
ATOM 773 C C . PHE A 1 99 ? -11.254 -1.625 27.305 1.00 92.88 99 PHE A C 1
ATOM 775 O O . PHE A 1 99 ? -12.305 -1.026 27.542 1.00 92.88 99 PHE A O 1
ATOM 782 N N . ARG A 1 100 ? -11.223 -2.801 26.679 1.00 90.94 100 ARG A N 1
ATOM 783 C CA . ARG A 1 100 ? -12.450 -3.487 26.265 1.00 90.94 100 ARG A CA 1
ATOM 784 C C . ARG A 1 100 ? -13.193 -4.002 27.495 1.00 90.94 100 ARG A C 1
ATOM 786 O O . ARG A 1 100 ? -12.610 -4.683 28.342 1.00 90.94 100 ARG A O 1
ATOM 793 N N . LEU A 1 101 ? -14.486 -3.712 27.577 1.00 90.81 101 LEU A N 1
ATOM 794 C CA . LEU A 1 101 ? -15.369 -4.244 28.605 1.00 90.81 101 LEU A CA 1
ATOM 795 C C . LEU A 1 101 ? -16.095 -5.480 28.067 1.00 90.81 101 LEU A C 1
ATOM 797 O O . LEU A 1 101 ? -16.659 -5.451 26.977 1.00 90.81 101 LEU A O 1
ATOM 801 N N . LYS A 1 102 ? -16.077 -6.576 28.824 1.00 86.00 102 LYS A N 1
ATOM 802 C CA . LYS A 1 102 ? -16.833 -7.799 28.523 1.00 86.00 102 LYS A CA 1
ATOM 803 C C . LYS A 1 102 ? -17.874 -7.993 29.613 1.00 86.00 102 LYS A C 1
ATOM 805 O O . LYS A 1 102 ? -17.529 -7.876 30.784 1.00 86.00 102 LYS A O 1
ATOM 810 N N . ARG A 1 103 ? -19.124 -8.264 29.246 1.00 82.62 103 ARG A N 1
ATOM 811 C CA . ARG A 1 103 ? -20.232 -8.563 30.165 1.00 82.62 103 ARG A CA 1
ATOM 812 C C . ARG A 1 103 ? -20.953 -9.820 29.694 1.00 82.62 103 ARG A C 1
ATOM 814 O O . ARG A 1 103 ? -21.070 -10.015 28.489 1.00 82.62 103 ARG A O 1
ATOM 821 N N . ASP A 1 104 ? -21.479 -10.614 30.623 1.00 80.94 104 ASP A N 1
ATOM 822 C CA . ASP A 1 104 ? -22.338 -11.764 30.291 1.00 80.94 104 ASP A CA 1
ATOM 823 C C . ASP A 1 104 ? -23.582 -11.332 29.495 1.00 80.94 104 ASP A C 1
ATOM 825 O O . ASP A 1 104 ? -24.033 -12.050 28.612 1.00 80.94 104 ASP A O 1
ATOM 829 N N . VAL A 1 105 ? -24.128 -10.146 29.786 1.00 75.56 105 VAL A N 1
ATOM 830 C CA . VAL A 1 105 ? -25.245 -9.541 29.046 1.00 75.56 105 VAL A CA 1
ATOM 831 C C . VAL A 1 105 ? -24.895 -8.074 28.773 1.00 75.56 105 VAL A C 1
ATOM 833 O O . VAL A 1 105 ? -25.153 -7.218 29.624 1.00 75.56 105 VAL A O 1
ATOM 836 N N . PRO A 1 106 ? -24.217 -7.767 27.654 1.00 80.56 106 PRO A N 1
ATOM 837 C CA . PRO A 1 106 ? -23.838 -6.399 27.331 1.00 80.56 106 PRO A CA 1
ATOM 838 C C . PRO A 1 106 ? -25.040 -5.616 26.783 1.00 80.56 106 PRO A C 1
ATOM 840 O O . PRO A 1 106 ? -25.887 -6.173 26.082 1.00 80.56 106 PRO A O 1
ATOM 843 N N . PHE A 1 107 ? -25.101 -4.314 27.076 1.00 76.38 107 PHE A N 1
ATOM 844 C CA . PHE A 1 107 ? -26.124 -3.428 26.500 1.00 76.38 107 PHE A CA 1
ATOM 845 C C . PHE A 1 107 ? -25.825 -3.094 25.032 1.00 76.38 107 PHE A C 1
ATOM 847 O O . PHE A 1 107 ? -26.752 -2.938 24.244 1.00 76.38 107 PHE A O 1
ATOM 854 N N . TYR A 1 108 ? -24.537 -3.042 24.675 1.00 85.75 108 TYR A N 1
ATOM 855 C CA . TYR A 1 108 ? -24.024 -2.734 23.339 1.00 85.75 108 TYR A CA 1
ATOM 856 C C . TYR A 1 108 ? -22.950 -3.747 22.936 1.00 85.75 108 TYR A C 1
ATOM 858 O O . TYR A 1 108 ? -22.237 -4.264 23.794 1.00 85.75 108 TYR A O 1
ATOM 866 N N . TYR A 1 109 ? -22.783 -4.010 21.636 1.00 83.56 109 TYR A N 1
ATOM 867 C CA . TYR A 1 109 ? -21.763 -4.957 21.158 1.00 83.56 109 TYR A CA 1
ATOM 868 C C . TYR A 1 109 ? -20.330 -4.512 21.476 1.00 83.56 109 TYR A C 1
ATOM 870 O O . TYR A 1 109 ? -19.449 -5.345 21.703 1.00 83.56 109 TYR A O 1
ATOM 878 N N . ILE A 1 110 ? -20.099 -3.197 21.503 1.00 91.38 110 ILE A N 1
ATOM 879 C CA . ILE A 1 110 ? -18.800 -2.603 21.806 1.00 91.38 110 ILE A CA 1
ATOM 880 C C . ILE A 1 110 ? -18.966 -1.676 23.008 1.00 91.38 110 ILE A C 1
ATOM 882 O O . ILE A 1 110 ? -19.606 -0.629 22.930 1.00 91.38 110 ILE A O 1
ATOM 886 N N . GLU A 1 111 ? -18.339 -2.060 24.116 1.00 92.38 111 GLU A N 1
ATOM 887 C CA . GLU A 1 111 ? -18.254 -1.272 25.341 1.00 92.38 111 GLU A CA 1
ATOM 888 C C . GLU A 1 111 ? -16.781 -1.126 25.732 1.00 92.38 111 GLU A C 1
ATOM 890 O O . GLU A 1 111 ? -16.020 -2.099 25.736 1.00 92.38 111 GLU A O 1
ATOM 895 N N . ASN A 1 112 ? -16.367 0.088 26.081 1.00 94.81 112 ASN A N 1
ATOM 896 C CA . ASN A 1 112 ? -15.005 0.378 26.498 1.00 94.81 112 ASN A CA 1
ATOM 897 C C . ASN A 1 112 ? -14.982 1.215 27.772 1.00 94.81 112 ASN A C 1
ATOM 899 O O . ASN A 1 112 ? -15.776 2.137 27.936 1.00 94.81 112 ASN A O 1
ATOM 903 N N . ILE A 1 113 ? -14.023 0.932 28.646 1.00 94.56 113 ILE A N 1
ATOM 904 C CA . ILE A 1 113 ? -13.633 1.844 29.717 1.00 94.56 113 ILE A CA 1
ATOM 905 C C . ILE A 1 113 ? -12.500 2.712 29.190 1.00 94.56 113 ILE A C 1
ATOM 907 O O . ILE A 1 113 ? -11.475 2.188 28.758 1.00 94.56 113 ILE A O 1
ATOM 911 N N . VAL A 1 114 ? -12.671 4.028 29.237 1.00 95.31 114 VAL A N 1
ATOM 912 C CA . VAL A 1 114 ? -11.640 4.995 28.865 1.00 95.31 114 VAL A CA 1
ATOM 913 C C . VAL A 1 114 ? -11.188 5.751 30.100 1.00 95.31 114 VAL A C 1
ATOM 915 O O . VAL A 1 114 ? -11.988 6.380 30.788 1.00 95.31 114 VAL A O 1
ATOM 918 N N . LEU A 1 115 ? -9.886 5.691 30.365 1.00 94.75 115 LEU A N 1
ATOM 919 C CA . LEU A 1 115 ? -9.218 6.496 31.378 1.00 94.75 115 LEU A CA 1
ATOM 920 C C . LEU A 1 115 ? -8.509 7.652 30.683 1.00 94.75 115 LEU A C 1
ATOM 922 O O . LEU A 1 115 ? -7.532 7.428 29.970 1.00 94.75 115 LEU A O 1
ATOM 926 N N . HIS A 1 116 ? -8.976 8.877 30.892 1.00 93.81 116 HIS A N 1
ATOM 927 C CA . HIS A 1 116 ? -8.386 10.084 30.315 1.00 93.81 116 HIS A CA 1
ATOM 928 C C . HIS A 1 116 ? -7.579 10.837 31.367 1.00 93.81 116 HIS A C 1
ATOM 930 O O . HIS A 1 116 ? -8.094 11.151 32.438 1.00 93.81 116 HIS A O 1
ATOM 936 N N . TYR A 1 117 ? -6.312 11.123 31.074 1.00 91.56 117 TYR A N 1
ATOM 937 C CA . TYR A 1 117 ? -5.458 11.858 31.997 1.00 91.56 117 TYR A CA 1
ATOM 938 C C . TYR A 1 117 ? -5.837 13.344 32.041 1.00 91.56 117 TYR A C 1
ATOM 940 O O . TYR A 1 117 ? -5.690 14.084 31.070 1.00 91.56 117 TYR A O 1
ATOM 948 N N . ASN A 1 118 ? -6.318 13.799 33.190 1.00 87.31 118 ASN A N 1
ATOM 949 C CA . ASN A 1 118 ? -6.707 15.178 33.410 1.00 87.31 118 ASN A CA 1
ATOM 950 C C . ASN A 1 118 ? -5.497 15.988 33.892 1.00 87.31 118 ASN A C 1
ATOM 952 O O . ASN A 1 118 ? -4.957 15.748 34.973 1.00 87.31 118 ASN A O 1
ATOM 956 N N . LEU A 1 119 ? -5.069 16.953 33.077 1.00 81.56 119 LEU A N 1
ATOM 957 C CA . LEU A 1 119 ? -3.896 17.785 33.356 1.00 81.56 119 LEU A CA 1
ATOM 958 C C . LEU A 1 119 ? -4.063 18.675 34.593 1.00 81.56 119 LEU A C 1
ATOM 960 O O . LEU A 1 119 ? -3.079 18.925 35.290 1.00 81.56 119 LEU A O 1
ATOM 964 N N . ASP A 1 120 ? -5.288 19.120 34.879 1.00 83.12 120 ASP A N 1
ATOM 965 C CA . ASP A 1 120 ? -5.575 20.035 35.984 1.00 83.12 120 ASP A CA 1
ATOM 966 C C . ASP A 1 120 ? -5.556 19.303 37.326 1.00 83.12 120 ASP A C 1
ATOM 968 O O . ASP A 1 120 ? -4.995 19.789 38.310 1.00 83.12 120 ASP A O 1
ATOM 972 N N . THR A 1 121 ? -6.153 18.109 37.372 1.00 91.12 121 THR A N 1
ATOM 973 C CA . THR A 1 121 ? -6.239 17.307 38.602 1.00 91.12 121 THR A CA 1
ATOM 974 C C . THR A 1 121 ? -5.061 16.350 38.777 1.00 91.12 121 THR A C 1
ATOM 976 O O . THR A 1 121 ? -4.845 15.848 39.881 1.00 91.12 121 THR A O 1
ATOM 979 N N . GLN A 1 122 ? -4.294 16.095 37.711 1.00 87.81 122 GLN A N 1
ATOM 980 C CA . GLN A 1 122 ? -3.258 15.057 37.641 1.00 87.81 122 GLN A CA 1
ATOM 981 C C . GLN A 1 122 ? -3.796 13.659 38.002 1.00 87.81 122 GLN A C 1
ATOM 983 O O . GLN A 1 122 ? -3.087 12.834 38.581 1.00 87.81 122 GLN A O 1
ATOM 988 N N . GLN A 1 123 ? -5.070 13.406 37.692 1.00 90.62 123 GLN A N 1
ATOM 989 C CA . GLN A 1 123 ? -5.768 12.133 37.901 1.00 90.62 123 GLN A CA 1
ATOM 990 C C . GLN A 1 123 ? -6.394 11.642 36.593 1.00 90.62 123 GLN A C 1
ATOM 992 O O . GLN A 1 123 ? -6.443 12.373 35.608 1.00 90.62 123 GLN A O 1
ATOM 997 N N . TYR A 1 124 ? -6.887 10.402 36.581 1.00 91.75 124 TYR A N 1
ATOM 998 C CA . TYR A 1 124 ? -7.677 9.899 35.457 1.00 91.75 124 TYR A CA 1
ATOM 999 C C . TYR A 1 124 ? -9.161 10.149 35.683 1.00 91.75 124 TYR A C 1
ATOM 1001 O O . TYR A 1 124 ? -9.706 9.694 36.689 1.00 91.75 124 TYR A O 1
ATOM 1009 N N . ASP A 1 125 ? -9.793 10.807 34.716 1.00 90.88 125 ASP A N 1
ATOM 1010 C CA . ASP A 1 125 ? -11.237 10.767 34.537 1.00 90.88 125 ASP A CA 1
ATOM 1011 C C . ASP A 1 125 ? -11.631 9.427 33.904 1.00 90.88 125 ASP A C 1
ATOM 1013 O O . ASP A 1 125 ? -10.938 8.908 33.025 1.00 90.88 125 ASP A O 1
ATOM 1017 N N . GLU A 1 126 ? -12.744 8.864 34.362 1.00 92.00 126 GLU A N 1
ATOM 1018 C CA . GLU A 1 126 ? -13.217 7.539 33.973 1.00 92.00 126 GLU A CA 1
ATOM 1019 C C . GLU A 1 126 ? -14.489 7.663 33.137 1.00 92.00 126 GLU A C 1
ATOM 1021 O O . GLU A 1 126 ? -15.438 8.348 33.527 1.00 92.00 126 GLU A O 1
ATOM 1026 N N . TYR A 1 127 ? -14.528 6.974 32.003 1.00 91.38 127 TYR A N 1
ATOM 1027 C CA . TYR A 1 127 ? -15.676 6.967 31.105 1.00 91.38 127 TYR A CA 1
ATOM 1028 C C . TYR A 1 127 ? -16.017 5.540 30.687 1.00 91.38 127 TYR A C 1
ATOM 1030 O O . TYR A 1 127 ? -15.129 4.740 30.404 1.00 91.38 127 TYR A O 1
ATOM 1038 N N . LEU A 1 128 ? -17.307 5.233 30.612 1.00 91.75 128 LEU A N 1
ATOM 1039 C CA . LEU A 1 128 ? -17.850 4.108 29.868 1.00 91.75 128 LEU A CA 1
ATOM 1040 C C . LEU A 1 128 ? -18.299 4.634 28.504 1.00 91.75 128 LEU A C 1
ATOM 1042 O O . LEU A 1 128 ? -19.188 5.478 28.433 1.00 91.75 128 LEU A O 1
ATOM 1046 N N . ILE A 1 129 ? -17.684 4.132 27.441 1.00 90.88 129 ILE A N 1
ATOM 1047 C CA . ILE A 1 129 ? -18.039 4.454 26.062 1.00 90.88 129 ILE A CA 1
ATOM 1048 C C . ILE A 1 129 ? -18.732 3.247 25.447 1.00 90.88 129 ILE A C 1
ATOM 1050 O O . ILE A 1 129 ? -18.181 2.144 25.455 1.00 90.88 129 ILE A O 1
ATOM 1054 N N . GLN A 1 130 ? -19.924 3.459 24.909 1.00 90.38 130 GLN A N 1
ATOM 1055 C CA . GLN A 1 130 ? -20.743 2.432 24.282 1.00 90.38 130 GLN A CA 1
ATOM 1056 C C . GLN A 1 130 ? -21.050 2.857 22.848 1.00 90.38 130 GLN A C 1
ATOM 1058 O O . GLN A 1 130 ? -21.350 4.025 22.601 1.00 90.38 130 GLN A O 1
ATOM 1063 N N . TYR A 1 131 ? -20.933 1.923 21.908 1.00 88.69 131 TYR A N 1
ATOM 1064 C CA . TYR A 1 131 ? -21.138 2.195 20.488 1.00 88.69 131 TYR A CA 1
ATOM 1065 C C . TYR A 1 131 ? -22.413 1.506 20.028 1.00 88.69 131 TYR A C 1
ATOM 1067 O O . TYR A 1 131 ? -22.543 0.283 20.142 1.00 88.69 131 TYR A O 1
ATOM 1075 N N . ASP A 1 132 ? -23.330 2.299 19.492 1.00 85.88 132 ASP A N 1
ATOM 1076 C CA . ASP A 1 132 ? -24.538 1.823 18.838 1.00 85.88 132 ASP A CA 1
ATOM 1077 C C . ASP A 1 132 ? -24.181 1.348 17.427 1.00 85.88 132 ASP A C 1
ATOM 1079 O O . ASP A 1 132 ? -24.167 2.109 16.458 1.00 85.88 132 ASP A O 1
ATOM 1083 N N . VAL A 1 133 ? -23.771 0.084 17.349 1.00 84.56 133 VAL A N 1
ATOM 1084 C CA . VAL A 1 133 ? -23.439 -0.603 16.101 1.00 84.56 133 VAL A CA 1
ATOM 1085 C C . VAL A 1 133 ? -24.424 -1.737 15.878 1.00 84.56 133 VAL A C 1
ATOM 1087 O O . VAL A 1 133 ? -24.810 -2.441 16.815 1.00 84.56 133 VAL A O 1
ATOM 1090 N N . SER A 1 134 ? -24.809 -1.957 14.623 1.00 82.56 134 SER A N 1
ATOM 1091 C CA . SER A 1 134 ? -25.600 -3.133 14.273 1.00 82.56 134 SER A CA 1
ATOM 1092 C C .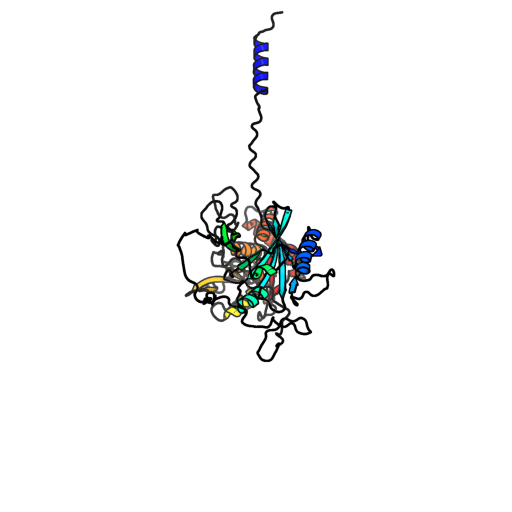 SER A 1 134 ? -24.778 -4.416 14.476 1.00 82.56 134 SER A C 1
ATOM 1094 O O . SER A 1 134 ? -23.546 -4.391 14.506 1.00 82.56 134 SER A O 1
ATOM 1096 N N . ALA A 1 135 ? -25.445 -5.569 14.579 1.00 77.44 135 ALA A N 1
ATOM 1097 C CA . ALA A 1 135 ? -24.750 -6.858 14.659 1.00 77.44 135 ALA A CA 1
ATOM 1098 C C . ALA A 1 135 ? -23.858 -7.111 13.429 1.00 77.44 135 ALA A C 1
ATOM 1100 O O . ALA A 1 135 ? -22.772 -7.674 13.548 1.00 77.44 135 ALA A O 1
ATOM 1101 N N . GLU A 1 136 ? -24.314 -6.686 12.247 1.00 78.31 136 GLU A N 1
ATOM 1102 C CA . GLU A 1 136 ? -23.564 -6.816 10.997 1.00 78.31 136 GLU A CA 1
ATOM 1103 C C . GLU A 1 136 ? -22.301 -5.949 11.022 1.00 78.31 136 GLU A C 1
ATOM 1105 O O . GLU A 1 136 ? -21.217 -6.408 10.659 1.00 78.31 136 GLU A O 1
ATOM 1110 N N . ASP A 1 137 ? -22.425 -4.713 11.498 1.00 81.75 137 ASP A N 1
ATOM 1111 C CA . ASP A 1 137 ? -21.297 -3.792 11.592 1.00 81.75 137 ASP A CA 1
ATOM 1112 C C . ASP A 1 137 ? -20.315 -4.201 12.679 1.00 81.75 137 ASP A C 1
ATOM 1114 O O . ASP A 1 137 ? -19.110 -4.104 12.466 1.00 81.75 137 ASP A O 1
ATOM 1118 N N . TYR A 1 138 ? -20.796 -4.753 13.795 1.00 83.56 138 TYR A N 1
ATOM 1119 C CA . TYR A 1 138 ? -19.924 -5.356 14.796 1.00 83.56 138 TYR A CA 1
ATOM 1120 C C . TYR A 1 138 ? -19.040 -6.447 14.183 1.00 83.56 138 TYR A C 1
ATOM 1122 O O . TYR A 1 138 ? -17.832 -6.430 14.396 1.00 83.56 138 TYR A O 1
ATOM 1130 N N . VAL A 1 139 ? -19.610 -7.360 13.387 1.00 77.81 139 VAL A N 1
ATOM 1131 C CA . VAL A 1 139 ? -18.836 -8.422 12.722 1.00 77.81 139 VAL A CA 1
ATOM 1132 C C . VAL A 1 139 ? -17.794 -7.832 11.771 1.00 77.81 139 VAL A C 1
ATOM 1134 O O . VAL A 1 139 ? -16.652 -8.283 11.771 1.00 77.81 139 VAL A O 1
ATOM 1137 N N . LYS A 1 140 ? -18.148 -6.796 10.999 1.00 78.50 140 LYS A N 1
ATOM 1138 C CA . LYS A 1 140 ? -17.193 -6.096 10.121 1.00 78.50 140 LYS A CA 1
ATOM 1139 C C . LYS A 1 140 ? -16.051 -5.467 10.925 1.00 78.50 140 LYS A C 1
ATOM 1141 O O . LYS A 1 140 ? -14.887 -5.670 10.588 1.00 78.50 140 LYS A O 1
ATOM 1146 N N . ILE A 1 141 ? -16.378 -4.751 12.002 1.00 80.75 141 ILE A N 1
ATOM 1147 C CA . ILE A 1 141 ? -15.405 -4.086 12.880 1.00 80.75 141 ILE A CA 1
ATOM 1148 C C . ILE A 1 141 ? -14.484 -5.113 13.552 1.00 80.75 141 ILE A C 1
ATOM 1150 O O . ILE A 1 141 ? -13.271 -4.919 13.579 1.00 80.75 141 ILE A O 1
ATOM 1154 N N . ASP A 1 142 ? -15.033 -6.220 14.058 1.00 77.50 142 ASP A N 1
ATOM 1155 C CA . ASP A 1 142 ? -14.273 -7.302 14.702 1.00 77.50 142 ASP A CA 1
ATOM 1156 C C . ASP A 1 142 ? -13.321 -7.998 13.710 1.00 77.50 142 ASP A C 1
ATOM 1158 O O . ASP A 1 142 ? -12.215 -8.392 14.072 1.00 77.50 142 ASP A O 1
ATOM 1162 N N . GLN A 1 143 ? -13.693 -8.045 12.426 1.00 76.31 143 GLN A N 1
ATOM 1163 C CA . GLN A 1 143 ? -12.849 -8.514 11.319 1.00 76.31 143 GLN A CA 1
ATOM 1164 C C . GLN A 1 143 ? -11.824 -7.474 10.828 1.00 76.31 143 GLN A C 1
ATOM 1166 O O . GLN A 1 143 ? -11.077 -7.743 9.887 1.00 76.31 143 GLN A O 1
ATOM 1171 N N . GLY A 1 144 ? -11.777 -6.285 11.436 1.00 76.62 144 GLY A N 1
ATOM 1172 C CA . GLY A 1 144 ? -10.883 -5.198 11.034 1.00 76.62 144 GLY A CA 1
ATOM 1173 C C . GLY A 1 144 ? -11.286 -4.499 9.733 1.00 76.62 144 GLY A C 1
ATOM 1174 O O . GLY A 1 144 ? -10.472 -3.782 9.151 1.00 76.62 144 GLY A O 1
ATOM 1175 N N . LEU A 1 145 ? -12.518 -4.699 9.259 1.00 72.81 145 LEU A N 1
ATOM 1176 C CA . LEU A 1 145 ? -13.054 -3.990 8.102 1.00 72.81 145 LEU A CA 1
ATOM 1177 C C . LEU A 1 145 ? -13.479 -2.572 8.500 1.00 72.81 145 LEU A C 1
ATOM 1179 O O . LEU A 1 145 ? -13.955 -2.325 9.608 1.00 72.81 145 LEU A O 1
ATOM 1183 N N . TYR A 1 146 ? -13.315 -1.636 7.566 1.00 71.94 146 TYR A N 1
ATOM 1184 C CA . TYR A 1 146 ? -13.754 -0.256 7.743 1.00 71.94 146 TYR A CA 1
ATOM 1185 C C . TYR A 1 146 ? -15.284 -0.184 7.837 1.00 71.94 146 TYR A C 1
ATOM 1187 O O . TYR A 1 146 ? -15.994 -0.824 7.058 1.00 71.94 146 TYR A O 1
ATOM 1195 N N . HIS A 1 147 ? -15.782 0.608 8.782 1.00 71.31 147 HIS A N 1
ATOM 1196 C CA . HIS A 1 147 ? -17.202 0.903 8.924 1.00 71.31 147 HIS A CA 1
ATOM 1197 C C . HIS A 1 147 ? -17.483 2.268 8.279 1.00 71.31 147 HIS A C 1
ATOM 1199 O O . HIS A 1 147 ? -16.829 3.251 8.612 1.00 71.31 147 HIS A O 1
ATOM 1205 N N . GLU A 1 148 ? -18.403 2.308 7.310 1.00 67.56 148 GLU A N 1
ATOM 1206 C CA . GLU A 1 148 ? -18.623 3.476 6.437 1.00 67.56 148 GLU A CA 1
ATOM 1207 C C . GLU A 1 148 ? -19.323 4.657 7.127 1.00 67.56 148 GLU A C 1
ATOM 1209 O O . GLU A 1 148 ? -19.283 5.776 6.616 1.00 67.56 148 GLU A O 1
ATOM 1214 N N . THR A 1 149 ? -19.970 4.423 8.267 1.00 72.19 149 THR A N 1
ATOM 1215 C CA . THR A 1 149 ? -20.724 5.433 9.017 1.00 72.19 149 THR A CA 1
ATOM 1216 C C . THR A 1 149 ? -20.143 5.609 10.409 1.00 72.19 149 THR A C 1
ATOM 1218 O O . THR A 1 149 ? -19.772 4.630 11.045 1.00 72.19 149 THR A O 1
ATOM 1221 N N . ASP A 1 150 ? -20.092 6.839 10.916 1.00 75.12 150 ASP A N 1
ATOM 1222 C CA . ASP A 1 150 ? -19.727 7.062 12.315 1.00 75.12 150 ASP A CA 1
ATOM 1223 C C . ASP A 1 150 ? -20.848 6.504 13.211 1.00 75.12 150 ASP A C 1
ATOM 1225 O O . ASP A 1 150 ? -21.988 6.970 13.108 1.00 75.12 150 ASP A O 1
ATOM 1229 N N . PRO A 1 151 ? -20.577 5.499 14.064 1.00 78.12 151 PRO A N 1
ATOM 1230 C CA . PRO A 1 151 ? -21.604 4.947 14.936 1.00 78.12 151 PRO A CA 1
ATOM 1231 C C . PRO A 1 151 ? -22.014 5.990 15.975 1.00 78.12 151 PRO A C 1
ATOM 1233 O O . PRO A 1 151 ? -21.189 6.798 16.415 1.00 78.12 151 PRO A O 1
ATOM 1236 N N . ASN A 1 152 ? -23.271 5.957 16.426 1.00 78.88 152 ASN A N 1
ATOM 1237 C CA . ASN A 1 152 ? -23.657 6.785 17.564 1.00 78.88 152 ASN A CA 1
ATOM 1238 C C . ASN A 1 152 ? -22.873 6.314 18.797 1.00 78.88 152 ASN A C 1
ATOM 1240 O O . ASN A 1 152 ? -22.814 5.121 19.105 1.00 78.88 152 ASN A O 1
ATOM 1244 N N . VAL A 1 153 ? -22.247 7.259 19.497 1.00 81.50 153 VAL A N 1
ATOM 1245 C CA . VAL A 1 153 ? -21.416 6.973 20.669 1.00 81.50 153 VAL A CA 1
ATOM 1246 C C . VAL A 1 153 ? -22.079 7.550 21.908 1.00 81.50 153 VAL A C 1
ATOM 1248 O O . VAL A 1 153 ? -22.282 8.761 22.001 1.00 81.50 153 VAL A O 1
ATOM 1251 N N . LEU A 1 154 ? -22.362 6.689 22.882 1.00 80.38 154 LEU A N 1
ATOM 1252 C CA . LEU A 1 154 ? -22.805 7.077 24.213 1.00 80.38 154 LEU A CA 1
ATOM 1253 C C . LEU A 1 154 ? -21.597 7.115 25.154 1.00 80.38 154 LEU A C 1
ATOM 1255 O O . LEU A 1 154 ? -20.924 6.103 25.353 1.00 80.38 154 LEU A O 1
ATOM 1259 N N . ILE A 1 155 ? -21.323 8.280 25.744 1.00 83.81 155 ILE A N 1
ATOM 1260 C CA . ILE A 1 155 ? -20.250 8.463 26.728 1.00 83.81 155 ILE A CA 1
ATOM 1261 C C . ILE A 1 155 ? -20.856 8.749 28.096 1.00 83.81 155 ILE A C 1
ATOM 1263 O O . ILE A 1 155 ? -21.401 9.824 28.336 1.00 83.81 155 ILE A O 1
ATOM 1267 N N . THR A 1 156 ? -20.662 7.824 29.029 1.00 84.25 156 THR A N 1
ATOM 1268 C CA . THR A 1 156 ? -21.066 7.978 30.427 1.00 84.25 156 THR A CA 1
ATOM 1269 C C . THR A 1 156 ? -19.834 8.188 31.294 1.00 84.25 156 THR A C 1
ATOM 1271 O O . THR A 1 156 ? -18.966 7.321 31.365 1.00 84.25 156 THR A O 1
ATOM 1274 N N . ARG A 1 157 ? -19.750 9.311 32.012 1.00 85.94 157 ARG A N 1
ATOM 1275 C CA . ARG A 1 157 ? -18.702 9.507 33.025 1.00 85.94 157 ARG A CA 1
ATOM 1276 C C . ARG A 1 157 ? -18.972 8.609 34.234 1.00 85.94 157 ARG A C 1
ATOM 1278 O O . ARG A 1 157 ? -20.073 8.622 34.774 1.00 85.94 157 ARG A O 1
ATOM 1285 N N . LEU A 1 158 ? -17.962 7.876 34.687 1.00 86.00 158 LEU A N 1
ATOM 1286 C CA . LEU A 1 158 ? -18.029 7.070 35.902 1.00 86.00 158 LEU A CA 1
ATOM 1287 C C . LEU A 1 158 ? -17.544 7.908 37.088 1.00 86.00 158 LEU A C 1
ATOM 1289 O O . LEU A 1 158 ? -16.493 8.546 37.029 1.00 86.00 158 LEU A O 1
ATOM 1293 N N . GLN A 1 159 ? -18.314 7.921 38.176 1.00 80.69 159 GLN A N 1
ATOM 1294 C CA . GLN A 1 159 ? -17.895 8.551 39.426 1.00 80.69 159 GLN A CA 1
ATOM 1295 C C . GLN A 1 159 ? -17.318 7.483 40.350 1.00 80.69 159 GLN A C 1
ATOM 1297 O O . GLN A 1 159 ? -18.038 6.594 40.813 1.00 80.69 159 GLN A O 1
ATOM 1302 N N . ASN A 1 160 ? -16.010 7.563 40.613 1.00 77.81 160 ASN A N 1
ATOM 1303 C CA . ASN A 1 160 ? -15.279 6.610 41.454 1.00 77.81 160 ASN A CA 1
ATOM 1304 C C . ASN A 1 160 ? -15.523 5.150 41.032 1.00 77.81 160 ASN A C 1
ATOM 1306 O O . ASN A 1 160 ? -15.815 4.304 41.871 1.00 77.81 160 ASN A O 1
ATOM 1310 N N . GLY A 1 161 ? -15.497 4.845 39.739 1.00 69.50 161 GLY A N 1
ATOM 1311 C CA . GLY A 1 161 ? -15.685 3.495 39.221 1.00 69.50 161 GLY A CA 1
ATOM 1312 C C . GLY A 1 161 ? -17.051 2.855 39.468 1.00 69.50 161 GLY A C 1
ATOM 1313 O O . GLY A 1 161 ? -17.208 1.649 39.274 1.00 69.50 161 GLY A O 1
ATOM 1314 N N . THR A 1 162 ? -18.054 3.626 39.895 1.00 74.38 162 THR A N 1
ATOM 1315 C CA . THR A 1 162 ? -19.413 3.110 40.066 1.00 74.38 162 THR A CA 1
ATOM 1316 C C . THR A 1 162 ? -20.185 3.165 38.750 1.00 74.38 162 THR A C 1
ATOM 1318 O O . THR A 1 162 ? -20.199 4.173 38.050 1.00 74.38 162 THR A O 1
ATOM 1321 N N . PHE A 1 163 ? -20.871 2.066 38.431 1.00 71.62 163 PHE A N 1
ATOM 1322 C CA . PHE A 1 163 ? -21.844 1.992 37.332 1.00 71.62 163 PHE A CA 1
ATOM 1323 C C . PHE A 1 163 ? -23.272 2.300 37.810 1.00 71.62 163 PHE A C 1
ATOM 1325 O O . PHE A 1 163 ? -24.217 2.222 37.030 1.00 71.62 163 PHE A O 1
ATOM 1332 N N . ALA A 1 164 ? -23.435 2.614 39.100 1.00 58.44 164 ALA A N 1
ATOM 1333 C CA . ALA A 1 164 ? -24.727 2.788 39.760 1.00 58.44 164 ALA A CA 1
ATOM 1334 C C . ALA A 1 164 ? -25.523 3.990 39.221 1.00 58.44 164 ALA A C 1
ATOM 1336 O O . ALA A 1 164 ? -26.753 3.963 39.246 1.00 58.44 164 ALA A O 1
ATOM 1337 N N . ASP A 1 165 ? -24.836 4.996 38.676 1.00 53.78 165 ASP A N 1
ATOM 1338 C CA . ASP A 1 165 ? -25.469 6.199 38.129 1.00 53.78 165 ASP A CA 1
ATOM 1339 C C . ASP A 1 165 ? -26.005 6.029 36.699 1.00 53.78 165 ASP A C 1
ATOM 1341 O O . ASP A 1 165 ? -26.722 6.907 36.225 1.00 53.78 165 ASP A O 1
ATOM 1345 N N . LEU A 1 166 ? -25.780 4.878 36.042 1.00 58.00 166 LEU A N 1
ATOM 1346 C CA . LEU A 1 166 ? -26.339 4.591 34.707 1.00 58.00 166 LEU A CA 1
ATOM 1347 C C . LEU A 1 166 ? -27.877 4.607 34.663 1.00 58.00 166 LEU A C 1
ATOM 1349 O O . LEU A 1 166 ? -28.449 4.623 33.580 1.00 58.00 166 LEU A O 1
ATOM 1353 N N . GLN A 1 167 ? -28.556 4.584 35.814 1.00 49.53 167 GLN A N 1
ATOM 1354 C CA . GLN A 1 167 ? -30.019 4.592 35.887 1.00 49.53 167 GLN A CA 1
ATOM 1355 C C . GLN A 1 167 ? -30.630 5.849 36.522 1.00 49.53 167 GLN A C 1
ATOM 1357 O O . GLN A 1 167 ? -31.856 5.893 36.629 1.00 49.53 167 GLN A O 1
ATOM 1362 N N . LYS A 1 168 ? -29.858 6.839 37.012 1.00 45.78 168 LYS A N 1
ATOM 1363 C CA . LYS A 1 168 ? -30.471 7.834 37.920 1.00 45.78 168 LYS A CA 1
ATOM 1364 C C . LYS A 1 168 ? -29.833 9.215 38.106 1.00 45.78 168 LYS A C 1
ATOM 1366 O O . LYS A 1 168 ? -30.218 9.889 39.062 1.00 45.78 168 LYS A O 1
ATOM 1371 N N . SER A 1 169 ? -28.950 9.704 37.237 1.00 45.00 169 SER A N 1
ATOM 1372 C CA . SER A 1 169 ? -28.593 11.130 37.299 1.00 45.00 169 SER A CA 1
ATOM 1373 C C . SER A 1 169 ? -29.492 11.963 36.388 1.00 45.00 169 SER A C 1
ATOM 1375 O O . SER A 1 169 ? -29.452 11.809 35.176 1.00 45.00 169 SER A O 1
ATOM 1377 N N . GLY A 1 170 ? -30.215 12.937 36.956 1.00 55.88 170 GLY A N 1
ATOM 1378 C CA . GLY A 1 170 ? -30.872 14.027 36.207 1.00 55.88 170 GLY A CA 1
ATOM 1379 C C . GLY A 1 170 ? -29.885 14.983 35.519 1.00 55.88 170 GLY A C 1
ATOM 1380 O O . GLY A 1 170 ? -30.242 16.095 35.142 1.00 55.88 170 GLY A O 1
ATOM 1381 N N . CYS A 1 171 ? -28.625 14.565 35.409 1.00 52.03 171 CYS A N 1
ATOM 1382 C CA . CYS A 1 171 ? -27.612 15.202 34.609 1.00 52.03 171 CYS A CA 1
ATOM 1383 C C . CYS A 1 171 ? -27.206 14.236 33.509 1.00 52.03 171 CYS A C 1
ATOM 1385 O O . CYS A 1 171 ? -26.662 13.168 33.793 1.00 52.03 171 CYS A O 1
ATOM 1387 N N . GLU A 1 172 ? -27.460 14.629 32.272 1.00 56.25 172 GLU A N 1
ATOM 1388 C CA . GLU A 1 172 ? -27.072 13.867 31.098 1.00 56.25 172 GLU A CA 1
ATOM 1389 C C . GLU A 1 172 ? -25.803 14.494 30.504 1.00 56.25 172 GLU A C 1
ATOM 1391 O O . GLU A 1 172 ? -25.702 15.725 30.384 1.00 56.25 172 GLU A O 1
ATOM 1396 N N . PRO A 1 173 ? -24.780 13.689 30.168 1.00 55.00 173 PRO A N 1
ATOM 1397 C CA . PRO A 1 173 ? -23.663 14.171 29.377 1.00 55.00 173 PRO A CA 1
ATOM 1398 C C . PRO A 1 173 ? -24.164 14.468 27.962 1.00 55.00 173 PRO A C 1
ATOM 1400 O O . PRO A 1 173 ? -24.473 13.567 27.189 1.00 55.00 173 PRO A O 1
ATOM 1403 N N . GLN A 1 174 ? -24.221 15.745 27.606 1.00 61.59 174 GLN A N 1
ATOM 1404 C CA . GLN A 1 174 ? -24.417 16.161 26.228 1.00 61.59 174 GLN A CA 1
ATOM 1405 C C . GLN A 1 174 ? -23.050 16.250 25.561 1.00 61.59 174 GLN A C 1
ATOM 1407 O O . GLN A 1 174 ? -22.274 17.181 25.796 1.00 61.59 174 GLN A O 1
ATOM 1412 N N . CYS A 1 175 ? -22.744 15.240 24.754 1.00 67.00 175 CYS A N 1
ATOM 1413 C CA . CYS A 1 175 ? -21.566 15.230 23.906 1.00 67.00 175 CYS A CA 1
ATOM 1414 C C . CYS A 1 175 ? -21.898 15.862 22.561 1.00 67.00 175 CYS A C 1
ATOM 1416 O O . CYS A 1 175 ? -22.845 15.475 21.883 1.00 67.00 175 CYS A O 1
ATOM 1418 N N . THR A 1 176 ? -21.090 16.834 22.166 1.00 64.06 176 THR A N 1
ATOM 1419 C CA . THR A 1 176 ? -21.103 17.384 20.818 1.00 64.06 176 THR A CA 1
ATOM 1420 C C . THR A 1 176 ? -19.839 16.942 20.113 1.00 64.06 176 THR A C 1
ATOM 1422 O O . THR A 1 176 ? -18.731 17.120 20.630 1.00 64.06 176 THR A O 1
ATOM 1425 N N . THR A 1 177 ? -19.999 16.392 18.919 1.00 67.94 177 THR A N 1
ATOM 1426 C CA . THR A 1 177 ? -18.889 16.186 17.997 1.00 67.94 177 THR A CA 1
ATOM 1427 C C . THR A 1 177 ? -18.368 17.554 17.569 1.00 67.94 177 THR A C 1
ATOM 1429 O O . THR A 1 177 ? -19.076 18.324 16.922 1.00 67.94 177 THR A O 1
ATOM 1432 N N . VAL A 1 178 ? -17.141 17.883 17.967 1.00 72.88 178 VAL A N 1
ATOM 1433 C CA . VAL A 1 178 ? -16.453 19.102 17.554 1.00 72.88 178 VAL A CA 1
ATOM 1434 C C . VAL A 1 178 ? -15.583 18.760 16.359 1.00 72.88 178 VAL A C 1
ATOM 1436 O O . VAL A 1 178 ? -14.615 18.004 16.456 1.00 72.88 178 VAL A O 1
ATOM 1439 N N . MET A 1 179 ? -15.946 19.340 15.225 1.00 71.62 179 MET A N 1
ATOM 1440 C CA . MET A 1 179 ? -15.126 19.332 14.025 1.00 71.62 179 MET A CA 1
ATOM 1441 C C . MET A 1 179 ? -14.172 20.518 14.114 1.00 71.62 179 MET A C 1
ATOM 1443 O O . MET A 1 179 ? -14.605 21.667 14.203 1.00 71.62 179 MET A O 1
ATOM 1447 N N . VAL A 1 180 ? -12.871 20.245 14.143 1.00 72.44 180 VAL A N 1
ATOM 1448 C CA . VAL A 1 180 ? -11.846 21.286 14.085 1.00 72.44 180 VAL A CA 1
ATOM 1449 C C . VAL A 1 180 ? -11.416 21.416 12.633 1.00 72.44 180 VAL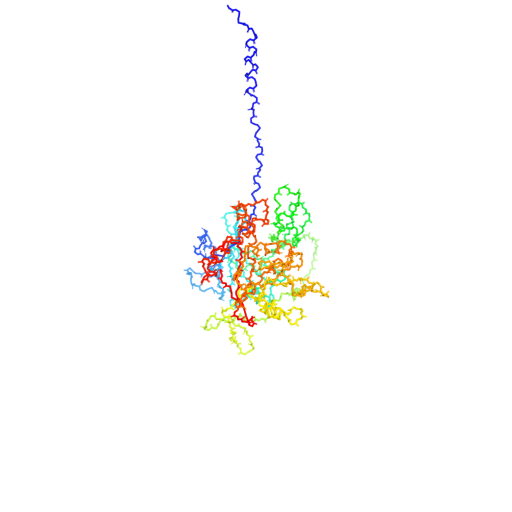 A C 1
ATOM 1451 O O . VAL A 1 180 ? -10.780 20.491 12.127 1.00 72.44 180 VAL A O 1
ATOM 1454 N N . PRO A 1 181 ? -11.756 22.521 11.947 1.00 70.50 181 PRO A N 1
ATOM 1455 C CA . PRO A 1 181 ? -11.331 22.738 10.574 1.00 70.50 181 PRO A CA 1
ATOM 1456 C C . PRO A 1 181 ? -9.832 23.053 10.513 1.00 70.50 181 PRO A C 1
ATOM 1458 O O . PRO A 1 181 ? -9.198 23.422 11.506 1.00 70.50 181 PRO A O 1
ATOM 1461 N N . CYS A 1 182 ? -9.262 22.958 9.316 1.00 69.56 182 CYS A N 1
ATOM 1462 C CA . CYS A 1 182 ? -7.854 23.265 9.090 1.00 69.56 182 CYS A CA 1
ATOM 1463 C C . CYS A 1 182 ? -7.478 24.714 9.454 1.00 69.56 182 CYS A C 1
ATOM 1465 O O . CYS A 1 182 ? -8.181 25.677 9.132 1.00 69.56 182 CYS A O 1
ATOM 1467 N N . THR A 1 183 ? -6.298 24.896 10.054 1.00 58.66 183 THR A N 1
ATOM 1468 C CA . THR A 1 183 ? -5.732 26.218 10.388 1.00 58.66 183 THR A CA 1
ATOM 1469 C C . THR A 1 183 ? -5.266 26.971 9.128 1.00 58.66 183 THR A C 1
ATOM 1471 O O . THR A 1 183 ? -4.084 27.001 8.810 1.00 58.66 183 THR A O 1
ATOM 1474 N N . GLY A 1 184 ? -6.176 27.584 8.365 1.00 60.12 184 GLY A N 1
ATOM 1475 C CA . GLY A 1 184 ? -5.791 28.451 7.233 1.00 60.12 184 GLY A CA 1
ATOM 1476 C C . GLY A 1 184 ? -6.716 28.462 6.018 1.00 60.12 184 GLY A C 1
ATOM 1477 O O . GLY A 1 184 ? -6.476 29.217 5.080 1.00 60.12 184 GLY A O 1
ATOM 1478 N N . GLY A 1 185 ? -7.786 27.681 6.025 1.00 59.91 185 GLY A N 1
ATOM 1479 C CA . GLY A 1 185 ? -8.801 27.684 4.977 1.00 59.91 185 GLY A CA 1
ATOM 1480 C C . GLY A 1 185 ? -9.971 26.873 5.491 1.00 59.91 185 GLY A C 1
ATOM 1481 O O . GLY A 1 185 ? -9.724 25.814 6.055 1.00 59.91 185 GLY A O 1
ATOM 1482 N N . GLY A 1 186 ? -11.189 27.412 5.388 1.00 65.31 186 GLY A N 1
ATOM 1483 C CA . GLY A 1 186 ? -12.424 26.852 5.952 1.00 65.31 186 GLY A CA 1
ATOM 1484 C C . GLY A 1 186 ? -12.809 25.508 5.341 1.00 65.31 186 GLY A C 1
ATOM 1485 O O . GLY A 1 186 ? -13.794 25.424 4.621 1.00 65.31 186 GLY A O 1
ATOM 1486 N N . HIS A 1 187 ? -11.987 24.504 5.608 1.00 70.31 187 HIS A N 1
ATOM 1487 C CA . HIS A 1 187 ? -12.111 23.139 5.157 1.00 70.31 187 HIS A CA 1
ATOM 1488 C C . HIS A 1 187 ? -12.569 22.287 6.324 1.00 70.31 187 HIS A C 1
ATOM 1490 O O . HIS A 1 187 ? -11.926 22.276 7.380 1.00 70.31 187 HIS A O 1
ATOM 1496 N N . GLU A 1 188 ? -13.691 21.612 6.116 1.00 73.94 188 GLU A N 1
ATOM 1497 C CA . GLU A 1 188 ? -14.317 20.744 7.103 1.00 73.94 188 GLU A CA 1
ATOM 1498 C C . GLU A 1 188 ? -13.585 19.397 7.199 1.00 73.94 188 GLU A C 1
ATOM 1500 O O . GLU A 1 188 ? -12.780 19.012 6.342 1.00 73.94 188 GLU A O 1
ATOM 1505 N N . VAL A 1 189 ? -13.872 18.655 8.267 1.00 58.97 189 VAL A N 1
ATOM 1506 C CA . VAL A 1 189 ? -13.388 17.280 8.435 1.00 58.97 189 VAL A CA 1
ATOM 1507 C C . VAL A 1 189 ? -13.867 16.425 7.255 1.00 58.97 189 VAL A C 1
ATOM 1509 O O . VAL A 1 189 ? -15.037 16.456 6.888 1.00 58.97 189 VAL A O 1
ATOM 1512 N N . GLY A 1 190 ? -12.954 15.641 6.674 1.00 59.06 190 GLY A N 1
ATOM 1513 C CA . GLY A 1 190 ? -13.243 14.766 5.531 1.00 59.06 190 GLY A CA 1
ATOM 1514 C C . GLY A 1 190 ? -13.010 15.425 4.169 1.00 59.06 190 GLY A C 1
ATOM 1515 O O . GLY A 1 190 ? -13.007 14.736 3.150 1.00 59.06 190 GLY A O 1
ATOM 1516 N N . GLU A 1 191 ? -12.734 16.732 4.118 1.00 61.97 191 GLU A N 1
ATOM 1517 C CA . GLU A 1 191 ? -12.308 17.377 2.881 1.00 61.97 191 GLU A CA 1
ATOM 1518 C C . GLU A 1 191 ? -10.840 17.046 2.559 1.00 61.97 191 GLU A C 1
ATOM 1520 O O . GLU A 1 191 ? -9.935 17.174 3.388 1.00 61.97 191 GLU A O 1
ATOM 1525 N N . ASN A 1 192 ? -10.591 16.641 1.307 1.00 57.66 192 ASN A N 1
ATOM 1526 C CA . ASN A 1 192 ? -9.308 16.113 0.808 1.00 57.66 192 ASN A CA 1
ATOM 1527 C C . ASN A 1 192 ? -8.080 17.032 0.995 1.00 57.66 192 ASN A C 1
ATOM 1529 O O . ASN A 1 192 ? -6.945 16.602 0.803 1.00 57.66 192 ASN A O 1
ATOM 1533 N N . CYS A 1 193 ? -8.289 18.293 1.353 1.00 61.25 193 CYS A N 1
ATOM 1534 C CA . CYS A 1 193 ? -7.266 19.313 1.574 1.00 61.25 193 CYS A CA 1
ATOM 1535 C C . CYS A 1 193 ? -6.757 19.387 3.023 1.00 61.25 193 CYS A C 1
ATOM 1537 O O . CYS A 1 193 ? -5.814 20.132 3.280 1.00 61.25 193 CYS A O 1
ATOM 1539 N N . CYS A 1 194 ? -7.337 18.616 3.951 1.00 51.94 194 CYS A N 1
ATOM 1540 C CA . CYS A 1 194 ? -6.952 18.614 5.366 1.00 51.94 194 CYS A CA 1
ATOM 1541 C C . CYS A 1 194 ? -6.006 17.485 5.788 1.00 51.94 194 CYS A C 1
ATOM 1543 O O . CYS A 1 194 ? -5.564 17.435 6.937 1.00 51.94 194 CYS A O 1
ATOM 1545 N N . VAL A 1 195 ? -5.644 16.603 4.859 1.00 50.84 195 VAL A N 1
ATOM 1546 C CA . VAL A 1 195 ? -4.607 15.603 5.099 1.00 50.84 195 VAL A CA 1
ATOM 1547 C C . VAL A 1 195 ? -3.259 16.306 5.006 1.00 50.84 195 VAL A C 1
ATOM 1549 O O . VAL A 1 195 ? -3.002 17.014 4.037 1.00 50.84 195 VAL A O 1
ATOM 1552 N N . ILE A 1 196 ? -2.400 16.098 6.003 1.00 45.94 196 ILE A N 1
ATOM 1553 C CA . ILE A 1 196 ? -1.017 16.586 6.113 1.00 45.94 196 ILE A CA 1
ATOM 1554 C C . ILE A 1 196 ? -0.153 15.998 4.973 1.00 45.94 196 ILE A C 1
ATOM 1556 O O . ILE A 1 196 ? 0.748 15.186 5.166 1.00 45.94 196 ILE A O 1
ATOM 1560 N N . ARG A 1 197 ? -0.453 16.361 3.730 1.00 43.03 197 ARG A N 1
ATOM 1561 C CA . ARG A 1 197 ? 0.389 16.201 2.549 1.00 43.03 197 ARG A CA 1
ATOM 1562 C C . ARG A 1 197 ? 0.569 17.607 2.012 1.00 43.03 197 ARG A C 1
ATOM 1564 O O . ARG A 1 197 ? -0.412 18.311 1.817 1.00 43.03 197 ARG A O 1
ATOM 1571 N N . GLY A 1 198 ? 1.820 18.035 1.873 1.00 44.34 198 GLY A N 1
ATOM 1572 C CA . GLY A 1 198 ? 2.241 19.416 1.611 1.00 44.34 198 GLY A CA 1
ATOM 1573 C C . GLY A 1 198 ? 1.822 20.020 0.263 1.00 44.34 198 GLY A C 1
ATOM 1574 O O . GLY A 1 198 ? 2.660 20.617 -0.404 1.00 44.34 198 GLY A O 1
ATOM 1575 N N . ASP A 1 199 ? 0.550 19.905 -0.114 1.00 48.53 199 ASP A N 1
ATOM 1576 C CA . ASP A 1 199 ? -0.023 20.350 -1.384 1.00 48.53 199 ASP A CA 1
ATOM 1577 C C . ASP A 1 199 ? -0.855 21.641 -1.269 1.00 48.53 199 ASP A C 1
ATOM 1579 O O . ASP A 1 199 ? -1.417 22.086 -2.266 1.00 48.53 199 ASP A O 1
ATOM 1583 N N . CYS A 1 200 ? -0.900 22.309 -0.108 1.00 49.97 200 CYS A N 1
ATOM 1584 C CA . CYS A 1 200 ? -1.378 23.696 -0.020 1.00 49.97 200 CYS A CA 1
ATOM 1585 C C . CYS A 1 200 ? -0.234 24.643 -0.426 1.00 49.97 200 CYS A C 1
ATOM 1587 O O . CYS A 1 200 ? 0.644 24.918 0.396 1.00 49.97 200 CYS A O 1
ATOM 1589 N N . PRO A 1 201 ? -0.187 25.173 -1.668 1.00 44.69 201 PRO A N 1
ATOM 1590 C CA . PRO A 1 201 ? 1.066 25.671 -2.234 1.00 44.69 201 PRO A CA 1
ATOM 1591 C C . PRO A 1 201 ? 1.565 26.996 -1.645 1.00 44.69 201 PRO A C 1
ATOM 1593 O O . PRO A 1 201 ? 2.591 27.485 -2.101 1.00 44.69 201 PRO A O 1
ATOM 1596 N N . ASN A 1 202 ? 0.873 27.614 -0.676 1.00 47.31 202 ASN A N 1
ATOM 1597 C CA . ASN A 1 202 ? 1.168 28.991 -0.253 1.00 47.31 202 ASN A CA 1
ATOM 1598 C C . ASN A 1 202 ? 0.966 29.314 1.241 1.00 47.31 202 ASN A C 1
ATOM 1600 O O . ASN A 1 202 ? 1.059 30.484 1.608 1.00 47.31 202 ASN A O 1
ATOM 1604 N N . THR A 1 203 ? 0.732 28.344 2.128 1.00 43.03 203 THR A N 1
ATOM 1605 C CA . THR A 1 203 ? 0.535 28.627 3.564 1.00 43.03 203 THR A CA 1
ATOM 1606 C C . THR A 1 203 ? 1.705 28.092 4.389 1.00 43.03 203 THR A C 1
ATOM 1608 O O . THR A 1 203 ? 1.772 26.910 4.702 1.00 43.03 203 THR A O 1
ATOM 1611 N N . LYS A 1 204 ? 2.658 28.970 4.724 1.00 44.84 204 LYS A N 1
ATOM 1612 C CA . LYS A 1 204 ? 3.534 28.811 5.899 1.00 44.84 204 LYS A CA 1
ATOM 1613 C C . LYS A 1 204 ? 2.844 29.558 7.047 1.00 44.84 204 LYS A C 1
ATOM 1615 O O . LYS A 1 204 ? 2.524 30.726 6.808 1.00 44.84 204 LYS A O 1
ATOM 1620 N N . PRO A 1 205 ? 2.594 28.965 8.234 1.00 48.88 205 PRO A N 1
ATOM 1621 C CA . PRO A 1 205 ? 3.238 27.804 8.892 1.00 48.88 205 PRO A CA 1
ATOM 1622 C C . PRO A 1 205 ? 2.519 26.446 8.658 1.00 48.88 205 PRO A C 1
ATOM 1624 O O . PRO A 1 205 ? 1.500 26.443 7.970 1.00 48.88 205 PRO A O 1
ATOM 1627 N N . PRO A 1 206 ? 3.029 25.299 9.183 1.00 48.50 206 PRO A N 1
ATOM 1628 C CA . PRO A 1 206 ? 2.368 23.993 9.070 1.00 48.50 206 PRO A CA 1
ATOM 1629 C C . PRO A 1 206 ? 0.950 24.049 9.644 1.00 48.50 206 PRO A C 1
ATOM 1631 O O . PRO A 1 206 ? 0.729 24.450 10.785 1.00 48.50 206 PRO A O 1
ATOM 1634 N N . VAL A 1 207 ? -0.011 23.678 8.806 1.00 53.53 207 VAL A N 1
ATOM 1635 C CA . VAL A 1 207 ? -1.432 23.684 9.137 1.00 53.53 207 VAL A CA 1
ATOM 1636 C C . VAL A 1 207 ? -1.740 22.403 9.908 1.00 53.53 207 VAL A C 1
ATOM 1638 O O . VAL A 1 207 ? -1.475 21.311 9.404 1.00 53.53 207 VAL A O 1
ATOM 1641 N N . VAL A 1 208 ? -2.285 22.523 11.122 1.00 55.34 208 VAL A N 1
ATOM 1642 C CA . VAL A 1 208 ? -2.838 21.371 11.846 1.00 55.34 208 VAL A CA 1
ATOM 1643 C C . VAL A 1 208 ? -3.990 20.835 10.996 1.00 55.34 208 VAL A C 1
ATOM 1645 O O . VAL A 1 208 ? -4.895 21.597 10.641 1.00 55.34 208 VAL A O 1
ATOM 1648 N N . GLY A 1 209 ? -3.910 19.561 10.597 1.00 60.88 209 GLY A N 1
ATOM 1649 C CA . GLY A 1 209 ? -4.954 18.918 9.796 1.00 60.88 209 GLY A CA 1
ATOM 1650 C C . GLY A 1 209 ? -6.293 18.950 10.529 1.00 60.88 209 GLY A C 1
ATOM 1651 O O . GLY A 1 209 ? -6.309 18.963 11.758 1.00 60.88 209 GLY A O 1
ATOM 1652 N N . ALA A 1 210 ? -7.407 18.990 9.798 1.00 63.47 210 ALA A N 1
ATOM 1653 C CA . ALA A 1 210 ? -8.718 18.918 10.432 1.00 63.47 210 ALA A CA 1
ATOM 1654 C C . ALA A 1 210 ? -8.863 17.595 11.190 1.00 63.47 210 ALA A C 1
ATOM 1656 O O . ALA A 1 210 ? -8.445 16.539 10.708 1.00 63.47 210 ALA A O 1
ATOM 1657 N N . TYR A 1 211 ? -9.456 17.652 12.374 1.00 66.94 211 TYR A N 1
ATOM 1658 C CA . TYR A 1 211 ? -9.708 16.479 13.200 1.00 66.94 211 TYR A CA 1
ATOM 1659 C C . TYR A 1 211 ? -11.064 16.594 13.881 1.00 66.94 211 TYR A C 1
ATOM 1661 O O . TYR A 1 211 ? -11.609 17.684 14.060 1.00 66.94 211 TYR A O 1
ATOM 1669 N N . VAL A 1 212 ? -11.604 15.444 14.266 1.00 61.28 212 VAL A N 1
ATOM 1670 C CA . VAL A 1 212 ? -12.824 15.350 15.063 1.00 61.28 212 VAL A CA 1
ATOM 1671 C C . VAL A 1 212 ? -12.439 14.946 16.466 1.00 61.28 212 VAL A C 1
ATOM 1673 O O . VAL A 1 212 ? -11.630 14.041 16.662 1.00 61.28 212 VAL A O 1
ATOM 1676 N N . TYR A 1 213 ? -13.047 15.593 17.448 1.00 67.19 213 TYR A N 1
ATOM 1677 C CA . TYR A 1 213 ? -13.071 15.081 18.807 1.00 67.19 213 TYR A CA 1
ATOM 1678 C C . TYR A 1 213 ? -14.463 15.281 19.396 1.00 67.19 213 TYR A C 1
ATOM 1680 O O . TYR A 1 213 ? -15.194 16.185 18.997 1.00 67.19 213 TYR A O 1
ATOM 1688 N N . GLN A 1 214 ? -14.852 14.445 20.352 1.00 63.34 214 GLN A N 1
ATOM 1689 C CA . GLN A 1 214 ? -16.059 14.706 21.127 1.00 63.34 214 GLN A CA 1
ATOM 1690 C C . GLN A 1 214 ? -15.726 15.603 22.316 1.00 63.34 214 GLN A C 1
ATOM 1692 O O . GLN A 1 214 ? -14.823 15.317 23.101 1.00 63.34 214 GLN A O 1
ATOM 1697 N N . SER A 1 215 ? -1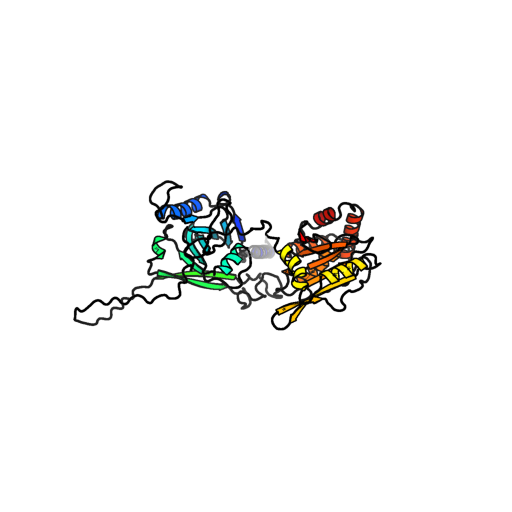6.479 16.694 22.444 1.00 66.56 215 SER A N 1
ATOM 1698 C CA . SER A 1 215 ? -16.502 17.533 23.637 1.00 66.56 215 SER A CA 1
ATOM 1699 C C . SER A 1 215 ? -17.793 17.253 24.383 1.00 66.56 215 SER A C 1
ATOM 1701 O O . SER A 1 215 ? -18.874 17.453 23.835 1.00 66.56 215 SER A O 1
ATOM 1703 N N . CYS A 1 216 ? -17.693 16.807 25.629 1.00 63.19 216 CYS A N 1
ATOM 1704 C CA . CYS A 1 216 ? -18.855 16.502 26.452 1.00 63.19 216 CYS A CA 1
ATOM 1705 C C . CYS A 1 216 ? -19.009 17.532 27.565 1.00 63.19 216 CYS A C 1
ATOM 1707 O O . CYS A 1 216 ? -18.054 17.820 28.286 1.00 63.19 216 CYS A O 1
ATOM 1709 N N . GLN A 1 217 ? -20.225 18.051 27.729 1.00 62.50 217 GLN A N 1
ATOM 1710 C CA . GLN A 1 217 ? -20.620 18.833 28.894 1.00 62.50 217 GLN A CA 1
ATOM 1711 C C . GLN A 1 217 ? -21.713 18.095 29.662 1.00 62.50 217 GLN A C 1
ATOM 1713 O O . GLN A 1 217 ? -22.601 17.483 29.076 1.00 62.50 217 GLN A O 1
ATOM 1718 N N . THR A 1 218 ? -21.662 18.147 30.986 1.00 60.78 218 THR A N 1
ATOM 1719 C CA . THR A 1 218 ? -22.732 17.604 31.823 1.00 60.78 218 THR A CA 1
ATOM 1720 C C . THR A 1 218 ? -23.820 18.661 31.962 1.00 60.78 218 THR A C 1
ATOM 1722 O O . THR A 1 218 ? -23.598 19.684 32.610 1.00 60.78 218 THR A O 1
ATOM 1725 N N . VAL A 1 219 ? -24.988 18.423 31.363 1.00 70.12 219 VAL A N 1
ATOM 1726 C CA . VAL A 1 219 ? -26.164 19.274 31.558 1.00 70.12 219 VAL A CA 1
ATOM 1727 C C . VAL A 1 219 ? -27.002 18.641 32.650 1.00 70.12 219 VAL A C 1
ATOM 1729 O O . VAL A 1 219 ? -27.637 17.612 32.449 1.00 70.12 219 VAL A O 1
ATOM 1732 N N . CYS A 1 220 ? -26.974 19.251 33.829 1.00 73.06 220 CYS A N 1
ATOM 1733 C CA . CYS A 1 220 ? -27.920 18.931 34.882 1.00 73.06 220 CYS A CA 1
ATOM 1734 C C . CYS A 1 220 ? -29.236 19.628 34.575 1.00 73.06 220 CYS A C 1
ATOM 1736 O O . CYS A 1 220 ? -29.263 20.857 34.496 1.00 73.06 220 CYS A O 1
ATOM 1738 N N . GLY A 1 221 ? -30.313 18.857 34.419 1.00 69.06 221 GLY A N 1
ATOM 1739 C CA . GLY A 1 221 ? -31.664 19.389 34.472 1.00 69.06 221 GLY A CA 1
ATOM 1740 C C . GLY A 1 221 ? -31.852 20.022 35.842 1.00 69.06 221 GLY A C 1
ATOM 1741 O O . GLY A 1 221 ? -32.098 19.336 36.831 1.00 69.06 221 GLY A O 1
ATOM 1742 N N . GLY A 1 222 ? -31.651 21.335 35.925 1.00 50.50 222 GLY A N 1
ATOM 1743 C CA . GLY A 1 222 ? -32.123 22.085 37.068 1.00 50.50 222 GLY A CA 1
ATOM 1744 C C . GLY A 1 222 ? -33.631 21.920 37.073 1.00 50.50 222 GLY A C 1
ATOM 1745 O O . GLY A 1 222 ? -34.274 22.263 36.084 1.00 50.50 222 GLY A O 1
ATOM 1746 N N . ASN A 1 223 ? -34.191 21.398 38.161 1.00 52.69 223 ASN A N 1
ATOM 1747 C CA . ASN A 1 223 ? -35.568 21.721 38.489 1.00 52.69 223 ASN A CA 1
ATOM 1748 C C . ASN A 1 223 ? -35.611 23.245 38.604 1.00 52.69 223 ASN A C 1
ATOM 1750 O O . ASN A 1 223 ? -35.294 23.811 39.650 1.00 52.69 223 ASN A O 1
ATOM 1754 N N . THR A 1 224 ? -35.918 23.926 37.505 1.00 47.72 224 THR A N 1
ATOM 1755 C CA . THR A 1 224 ? -36.495 25.255 37.566 1.00 47.72 224 THR A CA 1
ATOM 1756 C C . THR A 1 224 ? -37.892 25.035 38.117 1.00 47.72 224 THR A C 1
ATOM 1758 O O . THR A 1 224 ? -38.866 24.951 37.374 1.00 47.72 224 THR A O 1
ATOM 1761 N N . ASP A 1 225 ? -37.955 24.875 39.439 1.00 48.84 225 ASP A N 1
ATOM 1762 C CA . ASP A 1 225 ? -39.100 25.306 40.219 1.00 48.84 225 ASP A CA 1
ATOM 1763 C C . ASP A 1 225 ? -39.162 26.826 40.010 1.00 48.84 225 ASP A C 1
ATOM 1765 O O . ASP A 1 225 ? -38.634 27.619 40.790 1.00 48.84 225 ASP A O 1
ATOM 1769 N N . GLU A 1 226 ? -39.694 27.236 38.857 1.00 45.44 226 GLU A N 1
ATOM 1770 C CA . GLU A 1 226 ? -40.264 28.562 38.730 1.00 45.44 226 GLU A CA 1
ATOM 1771 C C . GLU A 1 226 ? -41.454 28.570 39.687 1.00 45.44 226 GLU A C 1
ATOM 1773 O O . GLU A 1 226 ? -42.485 27.944 39.441 1.00 45.44 226 GLU A O 1
ATOM 1778 N N . ASP A 1 227 ? -41.234 29.219 40.832 1.00 49.81 227 ASP A N 1
ATOM 1779 C CA . ASP A 1 227 ? -42.259 29.791 41.696 1.00 49.81 227 ASP A CA 1
ATOM 1780 C C . ASP A 1 227 ? -43.247 30.585 40.821 1.00 49.81 227 ASP A C 1
ATOM 1782 O O . ASP A 1 227 ? -43.090 31.786 40.594 1.00 49.81 227 ASP A O 1
ATOM 1786 N N . GLU A 1 228 ? -44.284 29.918 40.321 1.00 42.62 228 GLU A N 1
ATOM 1787 C CA . GLU A 1 228 ? -45.550 30.569 40.025 1.00 42.62 228 GLU A CA 1
ATOM 1788 C C . GLU A 1 228 ? -46.492 30.318 41.204 1.00 42.62 228 GLU A C 1
ATOM 1790 O O . GLU A 1 228 ? -47.130 29.273 41.337 1.00 42.62 228 GLU A O 1
ATOM 1795 N N . ASP A 1 229 ? -46.553 31.323 42.078 1.00 54.59 229 ASP A N 1
ATOM 1796 C CA . ASP A 1 229 ? -47.653 31.568 43.006 1.00 54.59 229 ASP A CA 1
ATOM 1797 C C . ASP A 1 229 ? -49.010 31.417 42.289 1.00 54.59 229 ASP A C 1
ATOM 1799 O O . ASP A 1 229 ? -49.479 32.362 41.654 1.00 54.59 229 ASP A O 1
ATOM 1803 N N . LEU A 1 230 ? -49.686 30.273 42.444 1.00 41.78 230 LEU A N 1
ATOM 1804 C CA . LEU A 1 230 ? -51.137 30.143 42.259 1.00 41.78 230 LEU A CA 1
ATOM 1805 C C . LEU A 1 230 ? -51.740 29.126 43.246 1.00 41.78 230 LEU A C 1
ATOM 1807 O O . LEU A 1 230 ? -51.817 27.928 42.998 1.00 41.78 230 LEU A O 1
ATOM 1811 N N . ASP A 1 231 ? -52.132 29.678 44.392 1.00 44.91 231 ASP A N 1
ATOM 1812 C CA . ASP A 1 231 ? -53.466 29.622 45.008 1.00 44.91 231 ASP A CA 1
ATOM 1813 C C . ASP A 1 231 ? -54.250 28.286 45.105 1.00 44.91 231 ASP A C 1
ATOM 1815 O O . ASP A 1 231 ? -54.581 27.616 44.131 1.00 44.91 231 ASP A O 1
ATOM 1819 N N . ASP A 1 232 ? -54.600 28.006 46.363 1.00 48.97 232 ASP A N 1
ATOM 1820 C CA . ASP A 1 232 ? -55.702 27.236 46.956 1.00 48.97 232 ASP A CA 1
ATOM 1821 C C . ASP A 1 232 ? -56.473 26.175 46.130 1.00 48.97 232 ASP A C 1
ATOM 1823 O O . ASP A 1 232 ? -57.323 26.461 45.288 1.00 48.97 232 ASP A O 1
ATOM 1827 N N . GLY A 1 233 ? -56.331 24.921 46.581 1.00 45.78 233 GLY A N 1
ATOM 1828 C CA . GLY A 1 233 ? -57.499 24.078 46.849 1.00 45.78 233 GLY A CA 1
ATOM 1829 C C . GLY A 1 233 ? -57.834 22.985 45.831 1.00 45.78 233 GLY A C 1
ATOM 1830 O O . GLY A 1 233 ? -58.554 23.208 44.866 1.00 45.78 233 GLY A O 1
ATOM 1831 N N . THR A 1 234 ? -57.446 21.738 46.126 1.00 37.56 234 THR A N 1
ATOM 1832 C CA . THR A 1 234 ? -58.338 20.564 46.331 1.00 37.56 234 THR A CA 1
ATOM 1833 C C . THR A 1 234 ? -57.545 19.246 46.279 1.00 37.56 234 THR A C 1
ATOM 1835 O O . THR A 1 234 ? -56.642 19.099 45.461 1.00 37.56 234 THR A O 1
ATOM 1838 N N . PRO A 1 235 ? -57.872 18.241 4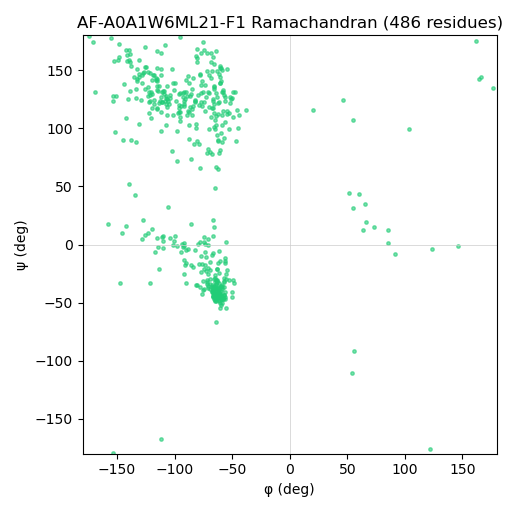7.118 1.00 55.62 235 PRO A N 1
ATOM 1839 C CA . PRO A 1 235 ? -57.241 16.932 47.049 1.00 55.62 235 PRO A CA 1
ATOM 1840 C C . PRO A 1 235 ? -58.037 16.046 46.090 1.00 55.62 235 PRO A C 1
ATOM 1842 O O . PRO A 1 235 ? -59.161 15.660 46.410 1.00 55.62 235 PRO A O 1
ATOM 1845 N N . ASN A 1 236 ? -57.485 15.696 44.927 1.00 39.62 236 ASN A N 1
ATOM 1846 C CA . ASN A 1 236 ? -58.029 14.570 44.173 1.00 39.62 236 ASN A CA 1
ATOM 1847 C C . ASN A 1 236 ? -57.019 13.878 43.253 1.00 39.62 236 ASN A C 1
ATOM 1849 O O . ASN A 1 236 ? -56.465 14.472 42.339 1.00 39.62 236 ASN A O 1
ATOM 1853 N N . ASN A 1 237 ? -56.909 12.574 43.512 1.00 37.28 237 ASN A N 1
ATOM 1854 C CA . ASN A 1 237 ? -56.559 11.465 42.631 1.00 37.28 237 ASN A CA 1
ATOM 1855 C C . ASN A 1 237 ? -55.255 11.525 41.832 1.00 37.28 237 ASN A C 1
ATOM 1857 O O . ASN A 1 237 ? -55.141 12.146 40.781 1.00 37.28 237 ASN A O 1
ATOM 1861 N N . GLY A 1 238 ? -54.322 10.691 42.299 1.00 40.78 238 GLY A N 1
ATOM 1862 C CA . GLY A 1 238 ? -53.179 10.233 41.536 1.00 40.78 238 GLY A CA 1
ATOM 1863 C C . GLY A 1 238 ? -53.588 9.556 40.229 1.00 40.78 238 GLY A C 1
ATOM 1864 O O . GLY A 1 238 ? -54.364 8.602 40.202 1.00 40.78 238 GLY A O 1
ATOM 1865 N N . GLY A 1 239 ? -52.991 10.046 39.156 1.00 34.12 239 GLY A N 1
ATOM 1866 C CA . GLY A 1 239 ? -52.822 9.354 37.893 1.00 34.12 239 GLY A CA 1
ATOM 1867 C C . GLY A 1 239 ? -51.407 9.658 37.439 1.00 34.12 239 GLY A C 1
ATOM 1868 O O . GLY A 1 239 ? -51.175 10.680 36.804 1.00 34.12 239 GLY A O 1
ATOM 1869 N N . GLY A 1 240 ? -50.453 8.818 37.843 1.00 33.78 240 GLY A N 1
ATOM 1870 C CA . GLY A 1 240 ? -49.103 8.872 37.296 1.00 33.78 240 GLY A CA 1
ATOM 1871 C C . GLY A 1 240 ? -49.188 8.514 35.821 1.00 33.78 240 GLY A C 1
ATOM 1872 O O . GLY A 1 240 ? -49.459 7.361 35.485 1.00 33.78 240 GLY A O 1
ATOM 1873 N N . ALA A 1 241 ? -49.022 9.510 34.954 1.00 31.47 241 ALA A N 1
ATOM 1874 C CA . ALA A 1 241 ? -48.776 9.264 33.547 1.00 31.47 241 ALA A CA 1
ATOM 1875 C C . ALA A 1 241 ? -47.492 8.420 33.440 1.00 31.47 241 ALA A C 1
ATOM 1877 O O . ALA A 1 241 ? -46.506 8.746 34.111 1.00 31.47 241 ALA A O 1
ATOM 1878 N N . PRO A 1 242 ? -47.489 7.324 32.663 1.00 36.12 242 PRO A N 1
ATOM 1879 C CA . PRO A 1 242 ? -46.249 6.628 32.381 1.00 36.12 242 PRO A CA 1
ATOM 1880 C C . PRO A 1 242 ? -45.305 7.602 31.659 1.00 36.12 242 PRO A C 1
ATOM 1882 O O . PRO A 1 242 ? -45.788 8.435 30.884 1.00 36.12 242 PRO A O 1
ATOM 1885 N N . PRO A 1 243 ? -43.986 7.537 31.917 1.00 36.78 243 PRO A N 1
ATOM 1886 C CA . PRO A 1 243 ? -43.027 8.304 31.134 1.00 36.78 243 PRO A CA 1
ATOM 1887 C C . PRO A 1 243 ? -43.219 7.977 29.643 1.00 36.78 243 PRO A C 1
ATOM 1889 O O . PRO A 1 243 ? -43.684 6.873 29.328 1.00 36.78 243 PRO A O 1
ATOM 1892 N N . PRO A 1 244 ? -42.909 8.920 28.732 1.00 34.91 244 PRO A N 1
ATOM 1893 C CA . PRO A 1 244 ? -42.958 8.643 27.306 1.00 34.91 244 PRO A CA 1
ATOM 1894 C C . PRO A 1 244 ? -42.135 7.382 27.049 1.00 34.91 244 PRO A C 1
ATOM 1896 O O . PRO A 1 244 ? -41.005 7.277 27.523 1.00 34.91 244 PRO A O 1
ATOM 1899 N N . ALA A 1 245 ? -42.742 6.400 26.386 1.00 36.03 245 ALA A N 1
ATOM 1900 C CA . ALA A 1 245 ? -42.014 5.240 25.916 1.00 36.03 245 ALA A CA 1
ATOM 1901 C C . ALA A 1 245 ? -40.926 5.757 24.974 1.00 36.03 245 ALA A C 1
ATOM 1903 O O . ALA A 1 245 ? -41.229 6.311 23.919 1.00 36.03 245 ALA A O 1
ATOM 1904 N N . ASP A 1 246 ? -39.678 5.643 25.410 1.00 37.81 246 ASP A N 1
ATOM 1905 C CA . ASP A 1 246 ? -38.505 5.859 24.578 1.00 37.81 246 ASP A CA 1
ATOM 1906 C C . ASP A 1 246 ? -38.453 4.662 23.614 1.00 37.81 246 ASP A C 1
ATOM 1908 O O . ASP A 1 246 ? -37.865 3.621 23.908 1.00 37.81 246 ASP A O 1
ATOM 1912 N N . GLU A 1 247 ? -39.229 4.738 22.528 1.00 35.31 247 GLU A N 1
ATOM 1913 C CA . GLU A 1 247 ? -39.436 3.632 21.579 1.00 35.31 247 GLU A CA 1
ATOM 1914 C C . GLU A 1 247 ? -38.200 3.331 20.709 1.00 35.31 247 GLU A C 1
ATOM 1916 O O . GLU A 1 247 ? -38.234 2.369 19.949 1.00 35.31 247 GLU A O 1
ATOM 1921 N N . ASP A 1 248 ? -37.091 4.063 20.871 1.00 36.59 248 ASP A N 1
ATOM 1922 C CA . ASP A 1 248 ? -35.896 3.931 20.023 1.00 36.59 248 ASP A CA 1
ATOM 1923 C C . ASP A 1 248 ? -34.608 3.526 20.763 1.00 36.59 248 ASP A C 1
ATOM 1925 O O . ASP A 1 248 ? -33.527 3.544 20.174 1.00 36.59 248 ASP A O 1
ATOM 1929 N N . VAL A 1 249 ? -34.677 3.064 22.019 1.00 35.12 249 VAL A N 1
ATOM 1930 C CA . VAL A 1 249 ? -33.534 2.322 22.584 1.00 35.12 249 VAL A CA 1
ATOM 1931 C C . VAL A 1 249 ? -33.609 0.886 22.074 1.00 35.12 249 VAL A C 1
ATOM 1933 O O . VAL A 1 249 ? -34.212 0.010 22.699 1.00 35.12 249 VAL A O 1
ATOM 1936 N N . LEU A 1 250 ? -32.994 0.642 20.913 1.00 32.97 250 LEU A N 1
ATOM 1937 C CA . LEU A 1 250 ? -32.715 -0.693 20.383 1.00 32.97 250 LEU A CA 1
ATOM 1938 C C . LEU A 1 250 ? -31.798 -1.444 21.360 1.00 32.97 250 LEU A C 1
ATOM 1940 O O . LEU A 1 250 ? -30.585 -1.523 21.198 1.00 32.97 250 LEU A O 1
ATOM 1944 N N . THR A 1 251 ? -32.381 -2.020 22.409 1.00 42.28 251 THR A N 1
ATOM 1945 C CA . THR A 1 251 ? -31.697 -3.027 23.219 1.00 42.28 251 THR A CA 1
ATOM 1946 C C . THR A 1 251 ? -31.357 -4.211 22.323 1.00 42.28 251 THR A C 1
ATOM 1948 O O . THR A 1 251 ? -32.178 -4.604 21.491 1.00 42.28 251 THR A O 1
ATOM 1951 N N . ASN A 1 252 ? -30.154 -4.764 22.492 1.00 37.81 252 ASN A N 1
ATOM 1952 C CA . ASN A 1 252 ? -29.670 -5.937 21.770 1.00 37.81 252 ASN A CA 1
ATOM 1953 C C . ASN A 1 252 ? -30.804 -6.974 21.561 1.00 37.81 252 ASN A C 1
ATOM 1955 O O . ASN A 1 252 ? -31.312 -7.510 22.549 1.00 37.81 252 ASN A O 1
ATOM 1959 N N . PRO A 1 253 ? -31.219 -7.277 20.312 1.00 37.66 253 PRO A N 1
ATOM 1960 C CA . PRO A 1 253 ? -32.332 -8.192 20.053 1.00 37.66 253 PRO A CA 1
ATOM 1961 C C . PRO A 1 253 ? -32.028 -9.644 20.458 1.00 37.66 253 PRO A C 1
ATOM 1963 O O . PRO A 1 253 ? -32.928 -10.484 20.444 1.00 37.66 253 PRO A O 1
ATOM 1966 N N . ASN A 1 254 ? -30.783 -9.949 20.841 1.00 39.94 254 ASN A N 1
ATOM 1967 C CA . ASN A 1 254 ? -30.356 -11.263 21.293 1.00 39.94 254 ASN A CA 1
ATOM 1968 C C . ASN A 1 254 ? -29.918 -11.237 22.765 1.00 39.94 254 ASN A C 1
ATOM 1970 O O . ASN A 1 254 ? -28.898 -10.658 23.124 1.00 39.94 254 ASN A O 1
ATOM 1974 N N . ASN A 1 255 ? -30.638 -11.983 23.609 1.00 39.62 255 ASN A N 1
ATOM 1975 C CA . ASN A 1 255 ? -30.325 -12.200 25.032 1.00 39.62 255 ASN A CA 1
ATOM 1976 C C . ASN A 1 255 ? -29.038 -13.010 25.293 1.00 39.62 255 ASN A C 1
ATOM 1978 O O . ASN A 1 255 ? -28.787 -13.399 26.434 1.00 39.62 255 ASN A O 1
ATOM 1982 N N . TYR A 1 256 ? -28.246 -13.314 24.264 1.00 43.25 256 TYR A N 1
ATOM 1983 C CA . TYR A 1 256 ? -27.087 -14.187 24.382 1.00 43.25 256 TYR A CA 1
ATOM 1984 C C . TYR A 1 256 ? -25.855 -13.521 23.763 1.00 43.25 256 TYR A C 1
ATOM 1986 O O . TYR A 1 256 ? -25.901 -13.150 22.587 1.00 43.25 256 TYR A O 1
ATOM 1994 N N . PRO A 1 257 ? -24.754 -13.368 24.522 1.00 41.69 257 PRO A N 1
ATOM 1995 C CA . PRO A 1 257 ? -23.468 -13.008 23.941 1.00 41.69 257 PRO A CA 1
ATOM 1996 C C . PRO A 1 257 ? -23.040 -14.096 22.937 1.00 41.69 257 PRO A C 1
ATOM 1998 O O . PRO A 1 257 ? -23.447 -15.254 23.093 1.00 41.69 257 PRO A O 1
ATOM 2001 N N . PRO A 1 258 ? -22.226 -13.765 21.916 1.00 46.28 258 PRO A N 1
ATOM 2002 C CA . PRO A 1 258 ? -21.625 -14.773 21.045 1.00 46.28 258 PRO A CA 1
ATOM 2003 C C . PRO A 1 258 ? -20.944 -15.840 21.911 1.00 46.28 258 PRO A C 1
ATOM 2005 O O . PRO A 1 258 ? -20.169 -15.520 22.815 1.00 46.28 258 PRO A O 1
ATOM 2008 N N . CYS A 1 259 ? -21.307 -17.105 21.705 1.00 50.09 259 CYS A N 1
ATOM 2009 C CA . CYS A 1 259 ? -20.822 -18.188 22.547 1.00 50.09 259 CYS A CA 1
ATOM 2010 C C . CYS A 1 259 ? -19.379 -18.550 22.188 1.00 50.09 259 CYS A C 1
ATOM 2012 O O . CYS A 1 259 ? -19.015 -18.645 21.015 1.00 50.09 259 CYS A O 1
ATOM 2014 N N . ILE A 1 260 ? -18.583 -18.766 23.234 1.00 45.31 260 ILE A N 1
ATOM 2015 C CA . ILE A 1 260 ? -17.237 -19.328 23.171 1.00 45.31 260 ILE A CA 1
ATOM 2016 C C . ILE A 1 260 ? -17.397 -20.831 23.406 1.00 45.31 260 ILE A C 1
ATOM 2018 O O . ILE A 1 260 ? -17.939 -21.230 24.441 1.00 45.31 260 ILE A O 1
ATOM 2022 N N . ASP A 1 261 ? -17.002 -21.661 22.443 1.00 51.41 261 ASP A N 1
ATOM 2023 C CA . ASP A 1 261 ? -16.981 -23.113 22.643 1.00 51.41 261 ASP A CA 1
ATOM 2024 C C . ASP A 1 261 ? -15.796 -23.550 23.530 1.00 51.41 261 ASP A C 1
ATOM 2026 O O . ASP A 1 261 ? -14.938 -22.751 23.909 1.00 51.41 261 ASP A O 1
ATOM 2030 N N . GLU A 1 262 ? -15.728 -24.838 23.882 1.00 48.78 262 GLU A N 1
ATOM 2031 C CA . GLU A 1 262 ? -14.629 -25.401 24.688 1.00 48.78 262 GLU A CA 1
ATOM 2032 C C . GLU A 1 262 ? -13.239 -25.271 24.013 1.00 48.78 262 GLU A C 1
ATOM 2034 O O . GLU A 1 262 ? -12.223 -25.590 24.633 1.00 48.78 262 GLU A O 1
ATOM 2039 N N . GLY A 1 263 ? -13.184 -24.780 22.767 1.00 50.06 263 GLY A N 1
ATOM 2040 C CA . GLY A 1 263 ? -11.982 -24.502 21.985 1.00 50.06 263 GLY A CA 1
ATOM 2041 C C . GLY A 1 263 ? -11.552 -23.030 21.938 1.00 50.06 263 GLY A C 1
ATOM 2042 O O . GLY A 1 263 ? -10.548 -22.746 21.292 1.00 50.06 263 GLY A O 1
ATOM 2043 N N . ASN A 1 264 ? -12.234 -22.110 22.637 1.00 48.75 264 ASN A N 1
ATOM 2044 C CA . ASN A 1 264 ? -12.014 -20.653 22.566 1.00 48.75 264 ASN A CA 1
ATOM 2045 C C . ASN A 1 264 ? -12.363 -19.995 21.210 1.00 48.75 264 ASN A C 1
ATOM 2047 O O . ASN A 1 264 ? -11.932 -18.866 20.959 1.00 48.75 264 ASN A O 1
ATOM 2051 N N . ASN A 1 265 ? -13.170 -20.634 20.361 1.00 43.97 265 ASN A N 1
ATOM 2052 C CA . ASN A 1 265 ? -13.589 -20.048 19.085 1.00 43.97 265 ASN A CA 1
ATOM 2053 C C . ASN A 1 265 ? -14.885 -19.235 19.237 1.00 43.97 265 ASN A C 1
ATOM 2055 O O . ASN A 1 265 ? -15.787 -19.612 19.989 1.00 43.97 265 ASN A O 1
ATOM 2059 N N . VAL A 1 266 ? -14.978 -18.100 18.532 1.00 44.88 266 VAL A N 1
ATOM 2060 C CA . VAL A 1 266 ? -16.168 -17.230 18.522 1.00 44.88 266 VAL A CA 1
ATOM 2061 C C . VAL A 1 266 ? -17.133 -17.721 17.441 1.00 44.88 266 VAL A C 1
ATOM 2063 O O . VAL A 1 266 ? -16.829 -17.634 16.254 1.00 44.88 266 VAL A O 1
ATOM 2066 N N . ASN A 1 267 ? -18.304 -18.219 17.847 1.00 47.94 267 ASN A N 1
ATOM 2067 C CA . ASN A 1 267 ? -19.290 -18.832 16.951 1.00 47.94 267 ASN A CA 1
ATOM 2068 C C . ASN A 1 267 ? -20.574 -17.988 16.813 1.00 47.94 267 ASN A C 1
ATOM 2070 O O . ASN A 1 267 ? -20.983 -17.289 17.743 1.00 47.94 267 ASN A O 1
ATOM 2074 N N . ALA A 1 268 ? -21.247 -18.081 15.659 1.00 41.56 268 ALA A N 1
ATOM 2075 C CA . ALA A 1 268 ? -22.566 -17.479 15.434 1.00 41.56 268 ALA A CA 1
ATOM 2076 C C . ALA A 1 268 ? -23.698 -18.396 15.946 1.00 41.56 268 ALA A C 1
ATOM 2078 O O . ALA A 1 268 ? -23.626 -19.621 15.827 1.00 41.56 268 ALA A O 1
ATOM 2079 N N . ILE A 1 269 ? -24.760 -17.806 16.510 1.00 52.22 269 ILE A N 1
ATOM 2080 C CA . ILE A 1 269 ? -25.892 -18.540 17.103 1.00 52.22 269 ILE A CA 1
ATOM 2081 C C . ILE A 1 269 ? -27.007 -18.738 16.065 1.00 52.22 269 ILE A C 1
ATOM 2083 O O . ILE A 1 269 ? -27.462 -17.777 15.444 1.00 52.22 269 ILE A O 1
ATOM 2087 N N . SER A 1 270 ? -27.496 -19.977 15.933 1.00 44.81 270 SER A N 1
ATOM 2088 C CA . SER A 1 270 ? -28.813 -20.288 15.352 1.00 44.81 270 SER A CA 1
ATOM 2089 C C . SER A 1 270 ? -29.779 -20.749 16.453 1.00 44.81 270 SER A C 1
ATOM 2091 O O . SER A 1 270 ? -29.360 -20.998 17.585 1.00 44.81 270 SER A O 1
ATOM 2093 N N . THR A 1 271 ? -31.065 -20.918 16.134 1.00 40.38 271 THR A N 1
ATOM 2094 C CA . THR A 1 271 ? -32.085 -21.427 17.074 1.00 40.38 271 THR A CA 1
ATOM 2095 C C . THR A 1 271 ? -31.757 -22.796 17.686 1.00 40.38 271 THR A C 1
ATOM 2097 O O . THR A 1 271 ? -32.362 -23.156 18.694 1.00 40.38 271 THR A O 1
ATOM 2100 N N . ASP A 1 272 ? -30.783 -23.523 17.124 1.00 46.28 272 ASP A N 1
ATOM 2101 C CA . ASP A 1 272 ? -30.450 -24.901 17.495 1.00 46.28 272 ASP A CA 1
ATOM 2102 C C . ASP A 1 272 ? -29.086 -25.041 18.214 1.00 46.28 272 ASP A C 1
ATOM 2104 O O . ASP A 1 272 ? -28.650 -26.158 18.491 1.00 46.28 272 ASP A O 1
ATOM 2108 N N . GLY A 1 273 ? -28.412 -23.930 18.553 1.00 49.00 273 GLY A N 1
ATOM 2109 C CA . GLY A 1 273 ? -27.138 -23.918 19.292 1.00 49.00 273 GLY A CA 1
ATOM 2110 C C . GLY A 1 273 ? -25.977 -23.229 18.561 1.00 49.00 273 GLY A C 1
ATOM 2111 O O . GLY A 1 273 ? -26.156 -22.636 17.495 1.00 49.00 273 GLY A O 1
ATOM 2112 N N . CYS A 1 274 ? -24.787 -23.285 19.173 1.00 41.75 274 CYS A N 1
ATOM 2113 C CA . CYS A 1 274 ? -23.536 -22.758 18.617 1.00 41.75 274 CYS A CA 1
ATOM 2114 C C . CYS A 1 274 ? -23.104 -23.625 17.428 1.00 41.75 274 CYS A C 1
ATOM 2116 O O . CYS A 1 274 ? -22.858 -24.818 17.609 1.00 41.75 274 CYS A O 1
ATOM 2118 N N . TYR A 1 275 ? -23.020 -23.051 16.228 1.00 50.84 275 TYR A N 1
ATOM 2119 C CA . TYR A 1 275 ? -22.398 -23.731 15.092 1.00 50.84 275 TYR A CA 1
ATOM 2120 C C . TYR A 1 275 ? -20.944 -23.277 14.981 1.00 50.84 275 TYR A C 1
ATOM 2122 O O . TYR A 1 275 ? -20.684 -22.075 14.977 1.00 50.84 275 TYR A O 1
ATOM 2130 N N . GLU A 1 276 ? -20.029 -24.242 14.893 1.00 41.16 276 GLU A N 1
ATOM 2131 C CA . GLU A 1 276 ? -18.602 -24.024 14.658 1.00 41.16 276 GLU A CA 1
ATOM 2132 C C . GLU A 1 276 ? -18.433 -23.283 13.328 1.00 41.16 276 GLU A C 1
ATOM 2134 O O . GLU A 1 276 ? -18.600 -23.852 12.246 1.00 41.16 276 GLU A O 1
ATOM 2139 N N . LEU A 1 277 ? -18.159 -21.981 13.391 1.00 43.50 277 LEU A N 1
ATOM 2140 C CA . LEU A 1 277 ? -17.637 -21.293 12.224 1.00 43.50 277 LEU A CA 1
ATOM 2141 C C . LEU A 1 277 ? -16.259 -21.905 11.993 1.00 43.50 277 LEU A C 1
ATOM 2143 O O . LEU A 1 277 ? -15.416 -21.860 12.883 1.00 43.50 277 LEU A O 1
ATOM 2147 N N . GLU A 1 278 ? -16.029 -22.498 10.821 1.00 39.22 278 GLU A N 1
ATOM 2148 C CA . GLU A 1 278 ? -14.668 -22.811 10.393 1.00 39.22 278 GLU A CA 1
ATOM 2149 C C . GLU A 1 278 ? -13.922 -21.475 10.280 1.00 39.22 278 GLU A C 1
ATOM 2151 O O . GLU A 1 278 ? -13.942 -20.806 9.244 1.00 39.22 278 GLU A O 1
ATOM 2156 N N . ILE A 1 279 ? -13.312 -21.044 11.386 1.00 40.94 279 ILE A N 1
ATOM 2157 C CA . ILE A 1 279 ? -12.392 -19.922 11.402 1.00 40.94 279 ILE A CA 1
ATOM 2158 C C . ILE A 1 279 ? -11.164 -20.438 10.670 1.00 40.94 279 ILE A C 1
ATOM 2160 O O . ILE A 1 279 ? -10.350 -21.195 11.194 1.00 40.94 279 ILE A O 1
ATOM 2164 N N . ASN A 1 280 ? -11.066 -20.079 9.396 1.00 39.47 280 ASN A N 1
ATOM 2165 C CA . ASN A 1 280 ? -9.816 -20.205 8.684 1.00 39.47 280 ASN A CA 1
ATOM 2166 C C . ASN A 1 280 ? -8.836 -19.232 9.355 1.00 39.47 280 ASN A C 1
ATOM 2168 O O . ASN A 1 280 ? -8.881 -18.037 9.077 1.00 39.47 280 ASN A O 1
ATOM 2172 N N . ASP A 1 281 ? -7.968 -19.745 10.234 1.00 37.62 281 ASP A N 1
ATOM 2173 C CA . ASP A 1 281 ? -6.905 -19.020 10.963 1.00 37.62 281 ASP A CA 1
ATOM 2174 C C . ASP A 1 281 ? -5.925 -18.242 10.057 1.00 37.62 281 ASP A C 1
ATOM 2176 O O . ASP A 1 281 ? -4.975 -17.611 10.521 1.00 37.62 281 ASP A O 1
ATOM 2180 N N . GLN A 1 282 ? -6.138 -18.258 8.745 1.00 45.81 282 GLN A N 1
ATOM 2181 C CA . GLN A 1 282 ? -5.515 -17.348 7.804 1.00 45.81 282 GLN A CA 1
ATOM 2182 C C . GLN A 1 282 ? -6.506 -16.258 7.406 1.00 45.81 282 GLN A C 1
ATOM 2184 O O . GLN A 1 282 ? -7.082 -16.320 6.320 1.00 45.81 282 GLN A O 1
ATOM 2189 N N . ILE A 1 283 ? -6.677 -15.237 8.253 1.00 54.91 283 ILE A N 1
ATOM 2190 C CA . ILE A 1 283 ? -7.145 -13.941 7.745 1.00 54.91 283 ILE A CA 1
ATOM 2191 C C . ILE A 1 283 ? -6.034 -13.462 6.800 1.00 54.91 283 ILE A C 1
ATOM 2193 O O . ILE A 1 283 ? -4.921 -13.209 7.275 1.00 54.91 283 ILE A O 1
ATOM 2197 N N . PRO A 1 284 ? -6.266 -13.415 5.475 1.00 60.50 284 PRO A N 1
ATOM 2198 C CA . PRO A 1 284 ? -5.235 -12.992 4.537 1.00 60.50 284 PRO A CA 1
ATOM 2199 C C . PRO A 1 284 ? -4.831 -11.551 4.855 1.00 60.50 284 PRO A C 1
ATOM 2201 O O . PRO A 1 284 ? -5.681 -10.758 5.267 1.00 60.50 284 PRO A O 1
ATOM 2204 N N . ASP A 1 285 ? -3.559 -11.197 4.645 1.00 75.44 285 ASP A N 1
ATOM 2205 C CA . ASP A 1 285 ? -3.128 -9.792 4.691 1.00 75.44 285 ASP A CA 1
ATOM 2206 C C . ASP A 1 285 ? -4.105 -8.973 3.812 1.00 75.44 285 ASP A C 1
ATOM 2208 O O . ASP A 1 285 ? -4.387 -9.402 2.686 1.00 75.44 285 ASP A O 1
ATOM 2212 N N . PRO A 1 286 ? -4.669 -7.839 4.280 1.00 78.19 286 PRO A N 1
ATOM 2213 C CA . PRO A 1 286 ? -5.615 -7.042 3.494 1.00 78.19 286 PRO A CA 1
ATOM 2214 C C . PRO A 1 286 ? -5.127 -6.760 2.065 1.00 78.19 286 PRO A C 1
ATOM 2216 O O . PRO A 1 286 ? -5.913 -6.785 1.119 1.00 78.19 286 PRO A O 1
ATOM 2219 N N . ILE A 1 287 ? -3.813 -6.611 1.874 1.00 82.38 287 ILE A N 1
ATOM 2220 C CA . ILE A 1 287 ? -3.200 -6.425 0.557 1.00 82.38 287 ILE A CA 1
ATOM 2221 C C . ILE A 1 287 ? -3.240 -7.710 -0.288 1.00 82.38 287 ILE A C 1
ATOM 2223 O O . ILE A 1 287 ? -3.442 -7.646 -1.503 1.00 82.38 287 ILE A O 1
ATOM 2227 N N . GLU A 1 288 ? -3.063 -8.889 0.315 1.00 84.50 288 GLU A N 1
ATOM 2228 C CA . GLU A 1 288 ? -3.263 -10.167 -0.385 1.00 84.50 288 GLU A CA 1
ATOM 2229 C C . GLU A 1 288 ? -4.712 -10.294 -0.851 1.00 84.50 288 GLU A C 1
ATOM 2231 O O . GLU A 1 288 ? -4.958 -10.717 -1.985 1.00 84.50 288 GLU A O 1
ATOM 2236 N N . GLN A 1 289 ? -5.669 -9.872 -0.021 1.00 82.38 289 GLN A N 1
ATOM 2237 C CA . GLN A 1 289 ? -7.077 -9.847 -0.397 1.00 82.38 289 GLN A CA 1
ATOM 2238 C C . GLN A 1 289 ? -7.349 -8.851 -1.532 1.00 82.38 289 GLN A C 1
ATOM 2240 O O . GLN A 1 289 ? -8.034 -9.214 -2.483 1.00 82.38 289 GLN A O 1
ATOM 2245 N N . GLU A 1 290 ? -6.769 -7.650 -1.516 1.00 83.62 290 GLU A N 1
ATOM 2246 C CA . GLU A 1 290 ? -6.881 -6.688 -2.624 1.00 83.62 290 GLU A CA 1
ATOM 2247 C C . GLU A 1 290 ? -6.318 -7.233 -3.944 1.00 83.62 290 GLU A C 1
ATOM 2249 O O . GLU A 1 290 ? -6.927 -7.085 -5.007 1.00 83.62 290 GLU A O 1
ATOM 2254 N N . LEU A 1 291 ? -5.158 -7.895 -3.897 1.00 85.75 291 LEU A N 1
ATOM 2255 C CA . LEU A 1 291 ? -4.559 -8.528 -5.073 1.00 85.75 291 LEU A CA 1
ATOM 2256 C C . LEU A 1 291 ? -5.400 -9.715 -5.568 1.00 85.75 291 LEU A C 1
ATOM 2258 O O . LEU A 1 291 ? -5.512 -9.939 -6.777 1.00 85.75 291 LEU A O 1
ATOM 2262 N N . ASN A 1 292 ? -6.022 -10.462 -4.654 1.00 84.38 292 ASN A N 1
ATOM 2263 C CA . ASN A 1 292 ? -6.994 -11.500 -4.993 1.00 84.38 292 ASN A CA 1
ATOM 2264 C C . ASN A 1 292 ? -8.250 -10.898 -5.624 1.00 84.38 292 ASN A C 1
ATOM 2266 O O . ASN A 1 292 ? -8.753 -11.435 -6.607 1.00 84.38 292 ASN A O 1
ATOM 2270 N N . ASP A 1 293 ? -8.741 -9.778 -5.108 1.00 80.25 293 ASP A N 1
ATOM 2271 C CA . ASP A 1 293 ? -9.898 -9.054 -5.623 1.00 80.25 293 ASP A CA 1
ATOM 2272 C C . ASP A 1 293 ? -9.642 -8.501 -7.026 1.00 80.25 293 ASP A C 1
ATOM 2274 O O . ASP A 1 293 ? -10.530 -8.582 -7.876 1.00 80.25 293 ASP A O 1
ATOM 2278 N N . LEU A 1 294 ? -8.425 -8.022 -7.309 1.00 77.50 294 LEU A N 1
ATOM 2279 C CA . LEU A 1 294 ? -8.008 -7.607 -8.652 1.00 77.50 294 LEU A CA 1
ATOM 2280 C C . LEU A 1 294 ? -8.151 -8.751 -9.674 1.00 77.50 294 LEU A C 1
ATOM 2282 O O . LEU A 1 294 ? -8.460 -8.494 -10.837 1.00 77.50 294 LEU A O 1
ATOM 2286 N N . ILE A 1 295 ? -7.973 -10.005 -9.239 1.00 76.44 295 ILE A N 1
ATOM 2287 C CA . ILE A 1 295 ? -8.142 -11.212 -10.066 1.00 76.44 295 ILE A CA 1
ATOM 2288 C C . ILE A 1 295 ? -9.575 -11.763 -10.013 1.00 76.44 295 ILE A C 1
ATOM 2290 O O . ILE A 1 295 ? -10.045 -12.333 -10.989 1.00 76.44 295 ILE A O 1
ATOM 2294 N N . LYS A 1 296 ? -10.292 -11.651 -8.891 1.00 68.94 296 LYS A N 1
ATOM 2295 C CA . LYS A 1 296 ? -11.642 -12.224 -8.721 1.00 68.94 296 LYS A CA 1
ATOM 2296 C C . LYS A 1 296 ? -12.735 -11.337 -9.321 1.00 68.94 296 LYS A C 1
ATOM 2298 O O . LYS A 1 296 ? -13.687 -11.862 -9.896 1.00 68.94 296 LYS A O 1
ATOM 2303 N N . LYS A 1 297 ? -12.583 -10.006 -9.264 1.00 58.84 297 LYS A N 1
ATOM 2304 C CA . LYS A 1 297 ? -13.482 -9.022 -9.914 1.00 58.84 297 LYS A CA 1
ATOM 2305 C C . LYS A 1 297 ? -13.343 -9.002 -11.453 1.00 58.84 297 LYS A C 1
ATOM 2307 O O . LYS A 1 297 ? -14.001 -8.217 -12.135 1.00 58.84 297 LYS A O 1
ATOM 2312 N N . ASP A 1 298 ? -12.529 -9.906 -12.006 1.00 52.88 298 ASP A N 1
ATOM 2313 C CA . ASP A 1 298 ? -12.340 -10.216 -13.435 1.00 52.88 298 ASP A CA 1
ATOM 2314 C C . ASP A 1 298 ? -13.665 -10.597 -14.144 1.00 52.88 298 ASP A C 1
ATOM 2316 O O . ASP A 1 298 ? -13.800 -10.460 -15.359 1.00 52.88 298 ASP A O 1
ATOM 2320 N N . THR A 1 299 ? -14.727 -10.932 -13.400 1.00 46.06 299 THR A N 1
ATOM 2321 C CA . THR A 1 299 ? -16.036 -11.296 -13.971 1.00 46.06 299 THR A CA 1
ATOM 2322 C C . THR A 1 299 ? -16.740 -10.198 -14.781 1.00 46.06 299 THR A C 1
ATOM 2324 O O . THR A 1 299 ? -17.641 -10.543 -15.546 1.00 46.06 299 THR A O 1
ATOM 2327 N N . THR A 1 300 ? -16.348 -8.914 -14.695 1.00 53.62 300 THR A N 1
ATOM 2328 C CA . THR A 1 300 ? -17.066 -7.842 -15.423 1.00 53.62 300 THR A CA 1
ATOM 2329 C C . THR A 1 300 ? -16.270 -6.996 -16.428 1.00 53.62 300 THR A C 1
ATOM 2331 O O . THR A 1 300 ? -16.870 -6.625 -17.435 1.00 53.62 300 THR A O 1
ATOM 2334 N N . PHE A 1 301 ? -14.965 -6.697 -16.263 1.00 64.31 301 PHE A N 1
ATOM 2335 C CA . PHE A 1 301 ? -14.284 -5.762 -17.201 1.00 64.31 301 PHE A CA 1
ATOM 2336 C C . PHE A 1 301 ? -12.796 -5.992 -17.506 1.00 64.31 301 PHE A C 1
ATOM 2338 O O . PHE A 1 301 ? -12.378 -5.708 -18.632 1.00 64.31 301 PHE A O 1
ATOM 2345 N N . VAL A 1 302 ? -11.976 -6.482 -16.570 1.00 75.56 302 VAL A N 1
ATOM 2346 C CA . VAL A 1 302 ? -10.532 -6.665 -16.816 1.00 75.56 302 VAL A CA 1
ATOM 2347 C C . VAL A 1 302 ? -10.171 -8.116 -16.646 1.00 75.56 302 VAL A C 1
ATOM 2349 O O . VAL A 1 302 ? -10.115 -8.614 -15.529 1.00 75.56 302 VAL A O 1
ATOM 2352 N N . LYS A 1 303 ? -9.872 -8.760 -17.772 1.00 87.00 303 LYS A N 1
ATOM 2353 C CA . LYS A 1 303 ? -9.401 -10.138 -17.797 1.00 87.00 303 LYS A CA 1
ATOM 2354 C C . LYS A 1 303 ? -7.931 -10.236 -17.419 1.00 87.00 303 LYS A C 1
ATOM 2356 O O . LYS A 1 303 ? -7.092 -10.534 -18.269 1.00 87.00 303 LYS A O 1
ATOM 2361 N N . VAL A 1 304 ? -7.596 -9.903 -16.169 1.00 88.94 304 VAL A N 1
ATOM 2362 C CA . VAL A 1 304 ? -6.212 -9.845 -15.663 1.00 88.94 304 VAL A CA 1
ATOM 2363 C C . VAL A 1 304 ? -5.521 -11.189 -15.868 1.00 88.94 304 VAL A C 1
ATOM 2365 O O . VAL A 1 304 ? -4.381 -11.227 -16.336 1.00 88.94 304 VAL A O 1
ATOM 2368 N N . LYS A 1 305 ? -6.230 -12.299 -15.624 1.00 91.00 305 LYS A N 1
ATOM 2369 C CA . LYS A 1 305 ? -5.695 -13.642 -15.872 1.00 91.00 305 LYS A CA 1
ATOM 2370 C C . LYS A 1 305 ? -5.379 -13.881 -17.351 1.00 91.00 305 LYS A C 1
ATOM 2372 O O . LYS A 1 305 ? -4.313 -14.407 -17.673 1.00 91.00 305 LYS A O 1
ATOM 2377 N N . ASP A 1 306 ? -6.257 -13.455 -18.258 1.00 92.62 306 ASP A N 1
ATOM 2378 C CA . ASP A 1 306 ? -6.025 -13.576 -19.704 1.00 92.62 306 ASP A CA 1
ATOM 2379 C C . ASP A 1 306 ? -4.868 -12.685 -20.172 1.00 92.62 306 ASP A C 1
ATOM 2381 O O . ASP A 1 306 ? -4.101 -13.079 -21.052 1.00 92.62 306 ASP A O 1
ATOM 2385 N N . ILE A 1 307 ? -4.715 -11.495 -19.587 1.00 94.56 307 ILE A N 1
ATOM 2386 C CA . ILE A 1 307 ? -3.602 -10.578 -19.868 1.00 94.56 307 ILE A CA 1
ATOM 2387 C C . ILE A 1 307 ? -2.282 -11.206 -19.418 1.00 94.56 307 ILE A C 1
ATOM 2389 O O . ILE A 1 307 ? -1.337 -11.258 -20.202 1.00 94.56 307 ILE A O 1
ATOM 2393 N N . ILE A 1 308 ? -2.223 -11.753 -18.201 1.00 95.56 308 ILE A N 1
ATOM 2394 C CA . ILE A 1 308 ? -1.049 -12.473 -17.689 1.00 95.56 308 ILE A CA 1
ATOM 2395 C C . ILE A 1 308 ? -0.694 -13.649 -18.598 1.00 95.56 308 ILE A C 1
ATOM 2397 O O . ILE A 1 308 ? 0.467 -13.813 -18.968 1.00 95.56 308 ILE A O 1
ATOM 2401 N N . ASN A 1 309 ? -1.682 -14.445 -19.008 1.00 95.69 309 ASN A N 1
ATOM 2402 C CA . ASN A 1 309 ? -1.452 -15.573 -19.909 1.00 95.69 309 ASN A CA 1
ATOM 2403 C C . ASN A 1 309 ? -0.908 -15.126 -21.267 1.00 95.69 309 ASN A C 1
ATOM 2405 O O . ASN A 1 309 ? 0.008 -15.757 -21.789 1.00 95.69 309 ASN A O 1
ATOM 2409 N N . GLN A 1 310 ? -1.407 -14.019 -21.818 1.00 96.69 310 GLN A N 1
ATOM 2410 C CA . GLN A 1 310 ? -0.850 -13.445 -23.039 1.00 96.69 310 GLN A CA 1
ATOM 2411 C C . GLN A 1 310 ? 0.584 -12.945 -22.828 1.00 96.69 310 GLN A C 1
ATOM 2413 O O . GLN A 1 310 ? 1.449 -13.248 -23.648 1.00 96.69 310 GLN A O 1
ATOM 2418 N N . LEU A 1 311 ? 0.873 -12.250 -21.726 1.00 97.19 311 LEU A N 1
ATOM 2419 C CA . LEU A 1 311 ? 2.217 -11.756 -21.415 1.00 97.19 311 LEU A CA 1
ATOM 2420 C C . LEU A 1 311 ? 3.221 -12.895 -21.194 1.00 97.19 311 LEU A C 1
ATOM 2422 O O . LEU A 1 311 ? 4.353 -12.794 -21.658 1.00 97.19 311 LEU A O 1
ATOM 2426 N N . ARG A 1 312 ? 2.811 -14.030 -20.615 1.00 97.12 312 ARG A N 1
ATOM 2427 C CA . ARG A 1 312 ? 3.653 -15.241 -20.532 1.00 97.12 312 ARG A CA 1
ATOM 2428 C C . ARG A 1 312 ? 4.120 -15.734 -21.901 1.00 97.12 312 ARG A C 1
ATOM 2430 O O . ARG A 1 312 ? 5.232 -16.230 -22.012 1.00 97.12 312 ARG A O 1
ATOM 2437 N N . THR A 1 313 ? 3.320 -15.561 -22.957 1.00 97.19 313 THR A N 1
ATOM 2438 C CA . THR A 1 313 ? 3.738 -15.919 -24.330 1.00 97.19 313 THR A CA 1
ATOM 2439 C C . THR A 1 313 ? 4.759 -14.950 -24.934 1.00 97.19 313 THR A C 1
ATOM 2441 O O . THR A 1 313 ? 5.252 -15.194 -26.032 1.00 97.19 313 THR A O 1
ATOM 2444 N N . LYS A 1 314 ? 5.060 -13.841 -24.247 1.00 97.25 314 LYS A N 1
ATOM 2445 C CA . LYS A 1 314 ? 5.933 -12.760 -24.717 1.00 97.25 314 LYS A CA 1
ATOM 2446 C C . LYS A 1 314 ? 7.270 -12.678 -23.983 1.00 97.25 314 LYS A C 1
ATOM 2448 O O . LYS A 1 314 ? 8.118 -11.886 -24.373 1.00 97.25 314 LYS A O 1
ATOM 2453 N N . THR A 1 315 ? 7.515 -13.509 -22.973 1.00 96.44 315 THR A N 1
ATOM 2454 C CA . THR A 1 315 ? 8.758 -13.466 -22.179 1.00 96.44 315 THR A CA 1
ATOM 2455 C C . THR A 1 315 ? 9.994 -13.986 -22.927 1.00 96.44 315 THR A C 1
ATOM 2457 O O . THR A 1 315 ? 11.120 -13.797 -22.477 1.00 96.44 315 THR A O 1
ATOM 2460 N N . SER A 1 316 ? 9.828 -14.613 -24.093 1.00 95.88 316 SER A N 1
ATOM 2461 C CA . SER A 1 316 ? 10.936 -14.998 -24.980 1.00 95.88 316 SER A CA 1
ATOM 2462 C C . SER A 1 316 ? 11.278 -13.941 -26.037 1.00 95.88 316 SER A C 1
ATOM 2464 O O . SER A 1 316 ? 12.150 -14.172 -26.872 1.00 95.88 316 SER A O 1
ATOM 2466 N N . GLU A 1 317 ? 10.554 -12.823 -26.071 1.00 96.31 317 GLU A N 1
ATOM 2467 C CA . GLU A 1 317 ? 10.711 -11.782 -27.086 1.00 96.31 317 GLU A CA 1
ATOM 2468 C C . GLU A 1 317 ? 11.887 -10.848 -26.772 1.00 96.31 317 GLU A C 1
ATOM 2470 O O . GLU A 1 317 ? 12.358 -10.751 -25.643 1.00 96.31 317 GLU A O 1
ATOM 2475 N N . THR A 1 318 ? 12.358 -10.099 -27.771 1.00 95.25 318 THR A N 1
ATOM 2476 C CA . THR A 1 318 ? 13.521 -9.206 -27.610 1.00 95.25 318 THR A CA 1
ATOM 2477 C C . THR A 1 318 ? 13.169 -7.815 -27.069 1.00 95.25 318 THR A C 1
ATOM 2479 O O . THR A 1 318 ? 13.926 -6.867 -27.280 1.00 95.25 318 THR A O 1
ATOM 2482 N N . VAL A 1 319 ? 11.993 -7.650 -26.470 1.00 96.44 319 VAL A N 1
ATOM 2483 C CA . VAL A 1 319 ? 11.516 -6.414 -25.832 1.00 96.44 319 VAL A CA 1
ATOM 2484 C C . VAL A 1 319 ? 10.518 -6.764 -24.738 1.00 96.44 319 VAL A C 1
ATOM 2486 O O . VAL A 1 319 ? 9.888 -7.820 -24.800 1.00 96.44 319 VAL A O 1
ATOM 2489 N N . GLU A 1 320 ? 10.328 -5.862 -23.781 1.00 96.81 320 GLU A N 1
ATOM 2490 C CA . GLU A 1 320 ? 9.232 -5.991 -22.826 1.00 96.81 320 GLU A CA 1
ATOM 2491 C C . GLU A 1 320 ? 7.882 -5.708 -23.488 1.00 96.81 320 GLU A C 1
ATOM 2493 O O . GLU A 1 320 ? 7.775 -4.885 -24.399 1.00 96.81 320 GLU A O 1
ATOM 2498 N N . TYR A 1 321 ? 6.836 -6.358 -22.997 1.00 98.00 321 TYR A N 1
ATOM 2499 C CA . TYR A 1 321 ? 5.449 -6.043 -23.297 1.00 98.00 321 TYR A CA 1
ATOM 2500 C C . TYR A 1 321 ? 4.732 -5.646 -22.018 1.00 98.00 321 TYR A C 1
ATOM 2502 O O . TYR A 1 321 ? 5.033 -6.197 -20.962 1.00 98.00 321 TYR A O 1
ATOM 2510 N N . SER A 1 322 ? 3.778 -4.726 -22.105 1.00 97.56 322 SER A N 1
ATOM 2511 C CA . SER A 1 322 ? 3.034 -4.239 -20.943 1.00 97.56 322 SER A CA 1
ATOM 2512 C C . SER A 1 322 ? 1.549 -4.056 -21.202 1.00 97.56 322 SER A C 1
ATOM 2514 O O . SER A 1 322 ? 1.086 -4.023 -22.338 1.00 97.56 322 SER A O 1
ATOM 2516 N N . MET A 1 323 ? 0.808 -3.941 -20.107 1.00 97.06 323 MET A N 1
ATOM 2517 C CA . MET A 1 323 ? -0.578 -3.504 -20.041 1.00 97.06 323 MET A CA 1
ATOM 2518 C C . MET A 1 323 ? -0.715 -2.582 -18.827 1.00 97.06 323 MET A C 1
ATOM 2520 O O . MET A 1 323 ? -0.302 -2.955 -17.729 1.00 97.06 323 MET A O 1
ATOM 2524 N N . SER A 1 324 ? -1.341 -1.420 -19.000 1.00 96.38 324 SER A N 1
ATOM 2525 C CA . SER A 1 324 ? -1.726 -0.534 -17.893 1.00 96.38 324 SER A CA 1
ATOM 2526 C C . SER A 1 324 ? -3.216 -0.641 -17.582 1.00 96.38 324 SER A C 1
ATOM 2528 O O . SER A 1 324 ? -4.037 -0.887 -18.465 1.00 96.38 324 SER A O 1
ATOM 2530 N N . PHE A 1 325 ? -3.568 -0.408 -16.322 1.00 94.62 325 PHE A N 1
ATOM 2531 C CA . PHE A 1 325 ? -4.930 -0.432 -15.807 1.00 94.62 325 PHE A CA 1
ATOM 2532 C C . PHE A 1 325 ? -5.330 0.948 -15.307 1.00 94.62 325 PHE A C 1
ATOM 2534 O O . PHE A 1 325 ? -4.523 1.660 -14.708 1.00 94.62 325 PHE A O 1
ATOM 2541 N N . TYR A 1 326 ? -6.595 1.304 -15.515 1.00 94.88 326 TYR A N 1
ATOM 2542 C CA . TYR A 1 326 ? -7.143 2.558 -15.023 1.00 94.88 326 TYR A CA 1
ATOM 2543 C C . TYR A 1 326 ? -8.556 2.397 -14.455 1.00 94.88 326 TYR A C 1
ATOM 2545 O O . TYR A 1 326 ? -9.276 1.456 -14.800 1.00 94.88 326 TYR A O 1
ATOM 2553 N N . LYS A 1 327 ? -8.960 3.315 -13.573 1.00 92.94 327 LYS A N 1
ATOM 2554 C CA . LYS A 1 327 ? -10.323 3.413 -13.037 1.00 92.94 327 LYS A CA 1
ATOM 2555 C C . LYS A 1 327 ? -11.191 4.247 -13.984 1.00 92.94 327 LYS A C 1
ATOM 2557 O O . LYS A 1 327 ? -10.833 5.355 -14.376 1.00 92.94 327 LYS A O 1
ATOM 2562 N N . SER A 1 328 ? -12.352 3.723 -14.353 1.00 92.69 328 SER A N 1
ATOM 2563 C CA . SER A 1 328 ? -13.355 4.384 -15.191 1.00 92.69 328 SER A CA 1
ATOM 2564 C C . SER A 1 328 ? -14.646 4.496 -14.401 1.00 92.69 328 SER A C 1
ATOM 2566 O O . SER A 1 328 ? -15.140 3.490 -13.911 1.00 92.69 328 SER A O 1
ATOM 2568 N N . PHE A 1 329 ? -15.235 5.685 -14.339 1.00 90.50 329 PHE A N 1
ATOM 2569 C CA . PHE A 1 329 ? -16.577 5.843 -13.785 1.00 90.50 329 PHE A CA 1
ATOM 2570 C C . PHE A 1 329 ? -17.609 5.317 -14.794 1.00 90.50 329 PHE A C 1
ATOM 2572 O O . PHE A 1 329 ? -17.597 5.738 -15.956 1.00 90.50 329 PHE A O 1
ATOM 2579 N N . VAL A 1 330 ? -18.431 4.346 -14.396 1.00 88.00 330 VAL A N 1
ATOM 2580 C CA . VAL A 1 330 ? -19.515 3.768 -15.205 1.00 88.00 330 VAL A CA 1
ATOM 2581 C C . VAL A 1 330 ? -20.754 3.689 -14.321 1.00 88.00 330 VAL A C 1
ATOM 2583 O O . VAL A 1 330 ? -20.698 3.128 -13.231 1.00 88.00 330 VAL A O 1
ATOM 2586 N N . ASP A 1 331 ? -21.854 4.270 -14.795 1.00 90.56 331 ASP A N 1
ATOM 2587 C CA . ASP A 1 331 ? -23.112 4.429 -14.063 1.00 90.56 331 ASP A CA 1
ATOM 2588 C C . ASP A 1 331 ? -22.929 5.170 -12.727 1.00 90.56 331 ASP A C 1
ATOM 2590 O O . ASP A 1 331 ? -22.962 6.401 -12.699 1.00 90.56 331 ASP A O 1
ATOM 2594 N N . THR A 1 332 ? -22.704 4.437 -11.635 1.00 88.38 332 THR A N 1
ATOM 2595 C CA . THR A 1 332 ? -22.584 4.969 -10.268 1.00 88.38 332 THR A CA 1
ATOM 2596 C C . THR A 1 332 ? -21.327 4.500 -9.536 1.00 88.38 332 THR A C 1
ATOM 2598 O O . THR A 1 332 ? -21.176 4.793 -8.353 1.00 88.38 332 THR A O 1
ATOM 2601 N N . SER A 1 333 ? -20.428 3.761 -10.193 1.00 87.06 333 SER A N 1
ATOM 2602 C CA . SER A 1 333 ? -19.236 3.208 -9.545 1.00 87.06 333 SER A CA 1
ATOM 2603 C C . SER A 1 333 ? -17.990 3.285 -10.425 1.00 87.06 333 SER A C 1
ATOM 2605 O O . SER A 1 333 ? -18.045 3.412 -11.652 1.00 87.06 333 SER A O 1
ATOM 2607 N N . TYR A 1 334 ? -16.826 3.231 -9.778 1.00 88.12 334 TYR A N 1
ATOM 2608 C CA . TYR A 1 334 ? -15.557 3.082 -10.476 1.00 88.12 334 TYR A CA 1
ATOM 2609 C C . TYR A 1 334 ? -15.312 1.612 -10.801 1.00 88.12 334 TYR A C 1
ATOM 2611 O O . TYR A 1 334 ? -15.264 0.761 -9.916 1.00 88.12 334 TYR A O 1
ATOM 2619 N N . VAL A 1 335 ? -15.089 1.330 -12.080 1.00 88.75 335 VAL A N 1
ATOM 2620 C CA . VAL A 1 335 ? -14.684 0.013 -12.570 1.00 88.75 335 VAL A CA 1
ATOM 2621 C C . VAL A 1 335 ? -13.259 0.058 -13.096 1.00 88.75 335 VAL A C 1
ATOM 2623 O O . VAL A 1 335 ? -12.815 1.045 -13.684 1.00 88.75 335 VAL A O 1
ATOM 2626 N N . THR A 1 336 ? -12.538 -1.038 -12.920 1.00 90.12 336 THR A N 1
ATOM 2627 C CA . THR A 1 336 ? -11.214 -1.227 -13.510 1.00 90.12 336 THR A CA 1
ATOM 2628 C C . THR A 1 336 ? -11.352 -1.486 -15.012 1.00 90.12 336 THR A C 1
ATOM 2630 O O . THR A 1 336 ? -12.223 -2.251 -15.432 1.00 90.12 336 THR A O 1
ATOM 2633 N N . LYS A 1 337 ? -10.493 -0.878 -15.837 1.00 90.88 337 LYS A N 1
ATOM 2634 C CA . LYS A 1 337 ? -10.391 -1.137 -17.282 1.00 90.88 337 LYS A CA 1
ATOM 2635 C C . LYS A 1 337 ? -8.926 -1.263 -17.723 1.00 90.88 337 LYS A C 1
ATOM 2637 O O . LYS A 1 337 ? -8.077 -0.541 -17.199 1.00 90.88 337 LYS A O 1
ATOM 2642 N N . PRO A 1 338 ? -8.607 -2.150 -18.684 1.00 92.94 338 PRO A N 1
ATOM 2643 C CA . PRO A 1 338 ? -7.310 -2.124 -19.350 1.00 92.94 338 PRO A CA 1
ATOM 2644 C C . PRO A 1 338 ? -7.213 -0.891 -20.256 1.00 92.94 338 PRO A C 1
ATOM 2646 O O . PRO A 1 338 ? -8.208 -0.499 -20.875 1.00 92.94 338 PRO A O 1
ATOM 2649 N N . ARG A 1 339 ? -6.024 -0.296 -20.384 1.00 93.06 339 ARG A N 1
ATOM 2650 C CA . ARG A 1 339 ? -5.785 0.699 -21.435 1.00 93.06 339 ARG A CA 1
ATOM 2651 C C . ARG A 1 339 ? -5.850 0.056 -22.819 1.00 93.06 339 ARG A C 1
ATOM 2653 O O . ARG A 1 339 ? -5.685 -1.148 -22.994 1.00 93.06 339 ARG A O 1
ATOM 2660 N N . THR A 1 340 ? -6.152 0.893 -23.807 1.00 88.69 340 THR A N 1
ATOM 2661 C CA . THR A 1 340 ? -6.140 0.526 -25.223 1.00 88.69 340 THR A CA 1
ATOM 2662 C C . THR A 1 340 ? -4.978 1.225 -25.929 1.00 88.69 340 THR A C 1
ATOM 2664 O O . THR A 1 340 ? -4.896 2.452 -25.813 1.00 88.69 340 THR A O 1
ATOM 2667 N N . PRO A 1 341 ? -4.171 0.511 -26.734 1.00 86.00 341 PRO A N 1
ATOM 2668 C CA . PRO A 1 341 ? -4.263 -0.923 -27.032 1.00 86.00 341 PRO A CA 1
ATOM 2669 C C . PRO A 1 341 ? -3.933 -1.810 -25.820 1.00 86.00 341 PRO A C 1
ATOM 2671 O O . PRO A 1 341 ? -3.298 -1.366 -24.880 1.00 86.00 341 PRO A O 1
ATOM 2674 N N . ALA A 1 342 ? -4.422 -3.054 -25.832 1.00 82.88 342 ALA A N 1
ATOM 2675 C CA . ALA A 1 342 ? -4.353 -3.929 -24.666 1.00 82.88 342 ALA A CA 1
ATOM 2676 C C . ALA A 1 342 ? -2.902 -4.277 -24.270 1.00 82.88 342 ALA A C 1
ATOM 2678 O O . ALA A 1 342 ? -2.426 -3.881 -23.217 1.00 82.88 342 ALA A O 1
ATOM 2679 N N . ILE A 1 343 ? -2.182 -5.024 -25.109 1.00 95.56 343 ILE A N 1
ATOM 2680 C CA . ILE A 1 343 ? -0.784 -5.383 -24.838 1.00 95.56 343 ILE A CA 1
ATOM 2681 C C . ILE A 1 343 ? 0.121 -4.571 -25.750 1.00 95.56 343 ILE A C 1
ATOM 2683 O O . ILE A 1 343 ? 0.063 -4.690 -26.977 1.00 95.56 343 ILE A O 1
ATOM 2687 N N . GLU A 1 344 ? 0.962 -3.754 -25.134 1.00 96.75 344 GLU A N 1
ATOM 2688 C CA . GLU A 1 344 ? 1.841 -2.810 -25.801 1.00 96.75 344 GLU A CA 1
ATOM 2689 C C . GLU A 1 344 ? 3.262 -3.341 -25.876 1.00 96.75 344 GLU A C 1
ATOM 2691 O O . GLU A 1 344 ? 3.779 -3.923 -24.927 1.00 96.75 344 GLU A O 1
ATOM 2696 N N . ARG A 1 345 ? 3.910 -3.125 -27.021 1.00 97.25 345 ARG A N 1
ATOM 2697 C CA . ARG A 1 345 ? 5.317 -3.458 -27.225 1.00 97.25 345 ARG A CA 1
ATOM 2698 C C . ARG A 1 345 ? 6.185 -2.318 -26.698 1.00 97.25 345 ARG A C 1
ATOM 2700 O O . ARG A 1 345 ? 6.114 -1.207 -27.219 1.00 97.25 345 ARG A O 1
ATOM 2707 N N . GLY A 1 346 ? 7.034 -2.607 -25.724 1.00 96.25 346 GLY A N 1
ATOM 2708 C CA . GLY A 1 346 ? 7.986 -1.669 -25.148 1.00 96.25 346 GLY A CA 1
ATOM 2709 C C . GLY A 1 346 ? 9.121 -1.268 -26.101 1.00 96.25 346 GLY A C 1
ATOM 2710 O O . GLY A 1 346 ? 9.351 -1.906 -27.141 1.00 96.25 346 GLY A O 1
ATOM 2711 N N . PRO A 1 347 ? 9.853 -0.190 -25.767 1.00 94.44 347 PRO A N 1
ATOM 2712 C CA . PRO A 1 347 ? 10.962 0.303 -26.581 1.00 94.44 347 PRO A CA 1
ATOM 2713 C C . PRO A 1 347 ? 12.240 -0.549 -26.498 1.00 94.44 347 PRO A C 1
ATOM 2715 O O . PRO A 1 347 ? 13.069 -0.452 -27.404 1.00 94.44 347 PRO A O 1
ATOM 2718 N N . SER A 1 348 ? 12.443 -1.358 -25.451 1.00 93.56 348 SER A N 1
ATOM 2719 C CA . SER A 1 348 ? 13.652 -2.183 -25.299 1.00 93.56 348 SER A CA 1
ATOM 2720 C C . SER A 1 348 ? 13.413 -3.445 -24.459 1.00 93.56 348 SER A C 1
ATOM 2722 O O . SER A 1 348 ? 12.302 -3.705 -24.009 1.00 93.56 348 SER A O 1
ATOM 2724 N N . LEU A 1 349 ? 14.470 -4.241 -24.265 1.00 92.31 349 LEU A N 1
ATOM 2725 C CA . LEU A 1 349 ? 14.496 -5.429 -23.398 1.00 92.31 349 LEU A CA 1
ATOM 2726 C C . LEU A 1 349 ? 14.268 -5.128 -21.911 1.00 92.31 349 LEU A C 1
ATOM 2728 O O . LEU A 1 349 ? 13.924 -6.030 -21.170 1.00 92.31 349 LEU A O 1
ATOM 2732 N N . THR A 1 350 ? 14.496 -3.893 -21.477 1.00 90.69 350 THR A N 1
ATOM 2733 C CA . THR A 1 350 ? 14.474 -3.497 -20.058 1.00 90.69 350 THR A CA 1
ATOM 2734 C C . THR A 1 350 ? 13.549 -2.303 -19.829 1.00 90.69 350 THR A C 1
ATOM 2736 O O . THR A 1 350 ? 13.784 -1.480 -18.939 1.00 90.69 350 THR A O 1
ATOM 2739 N N . ARG A 1 351 ? 12.614 -2.082 -20.760 1.00 92.00 351 ARG A N 1
ATOM 2740 C CA . ARG A 1 351 ? 11.703 -0.947 -20.718 1.00 92.00 351 ARG A CA 1
ATOM 2741 C C . ARG A 1 351 ? 10.410 -1.264 -21.444 1.00 92.00 351 ARG A C 1
ATOM 2743 O O . ARG A 1 351 ? 10.409 -1.554 -22.642 1.00 92.00 351 ARG A O 1
ATOM 2750 N N . SER A 1 352 ? 9.320 -1.036 -20.732 1.00 94.69 352 SER A N 1
ATOM 2751 C CA . SER A 1 352 ? 7.950 -1.074 -21.215 1.00 94.69 352 SER A CA 1
ATOM 2752 C C . SER A 1 352 ? 7.290 0.308 -21.143 1.00 94.69 352 SER A C 1
ATOM 2754 O O . SER A 1 352 ? 7.828 1.253 -20.553 1.00 94.69 352 SER A O 1
ATOM 2756 N N . TYR A 1 353 ? 6.140 0.456 -21.804 1.00 93.81 353 TYR A N 1
ATOM 2757 C CA . TYR A 1 353 ? 5.292 1.634 -21.634 1.00 93.81 353 TYR A CA 1
ATOM 2758 C C . TYR A 1 353 ? 4.401 1.415 -20.414 1.00 93.81 353 TYR A C 1
ATOM 2760 O O . TYR A 1 353 ? 3.590 0.490 -20.386 1.00 93.81 353 TYR A O 1
ATOM 2768 N N . ILE A 1 354 ? 4.581 2.250 -19.393 1.00 94.50 354 ILE A N 1
ATOM 2769 C CA . ILE A 1 354 ? 3.749 2.252 -18.192 1.00 94.50 354 ILE A CA 1
ATOM 2770 C C . ILE A 1 354 ? 3.153 3.645 -18.057 1.00 94.50 354 ILE A C 1
ATOM 2772 O O . ILE A 1 354 ? 3.875 4.643 -18.018 1.00 94.50 354 ILE A O 1
ATOM 2776 N N . TYR A 1 355 ? 1.828 3.696 -18.022 1.00 95.81 355 TYR A N 1
ATOM 2777 C CA . TYR A 1 355 ? 1.076 4.928 -17.852 1.00 95.81 355 TYR A CA 1
ATOM 2778 C C . TYR A 1 355 ? 0.893 5.237 -16.368 1.00 95.81 355 TYR A C 1
ATOM 2780 O O . TYR A 1 355 ? 0.618 4.343 -15.569 1.00 95.81 355 TYR A O 1
ATOM 2788 N N . THR A 1 356 ? 1.030 6.514 -16.025 1.00 96.25 356 THR A N 1
ATOM 2789 C CA . THR A 1 356 ? 0.741 7.066 -14.701 1.00 96.25 356 THR A CA 1
ATOM 2790 C C . THR A 1 356 ? -0.239 8.224 -14.859 1.00 96.25 356 THR A C 1
ATOM 2792 O O . THR A 1 356 ? -0.307 8.860 -15.917 1.00 96.25 356 THR A O 1
ATOM 2795 N N . GLY A 1 357 ? -1.037 8.489 -13.831 1.00 96.38 357 GLY A N 1
ATOM 2796 C CA . GLY A 1 357 ? -2.077 9.504 -13.890 1.00 96.38 357 GLY A CA 1
ATOM 2797 C C . GLY A 1 357 ? -3.129 9.329 -12.805 1.00 96.38 357 GLY A C 1
ATOM 2798 O O . GLY A 1 357 ? -3.153 8.333 -12.088 1.00 96.38 357 GLY A O 1
ATOM 2799 N N . ARG A 1 358 ? -4.055 10.292 -12.736 1.00 96.50 358 ARG A N 1
ATOM 2800 C CA . ARG A 1 358 ? -5.106 10.357 -11.705 1.00 96.50 358 ARG A CA 1
ATOM 2801 C C . ARG A 1 358 ? -5.929 9.076 -11.572 1.00 96.50 358 ARG A C 1
ATOM 2803 O O . ARG A 1 358 ? -6.412 8.781 -10.484 1.00 96.50 358 ARG A O 1
ATOM 2810 N N . PHE A 1 359 ? -6.102 8.344 -12.666 1.00 96.12 359 PHE A N 1
ATOM 2811 C CA . PHE A 1 359 ? -6.896 7.120 -12.696 1.00 96.12 359 PHE A CA 1
ATOM 2812 C C . PHE A 1 359 ? -6.076 5.878 -13.053 1.00 96.12 359 PHE A C 1
ATOM 2814 O O . PHE A 1 359 ? -6.627 4.786 -13.002 1.00 96.12 359 PHE A O 1
ATOM 2821 N N . ASP A 1 360 ? -4.804 6.021 -13.428 1.00 96.62 360 ASP A N 1
ATOM 2822 C CA . ASP A 1 360 ? -3.942 4.924 -13.878 1.00 96.62 360 ASP A CA 1
ATOM 2823 C C . ASP A 1 360 ? -3.255 4.286 -12.665 1.00 96.62 360 ASP A C 1
ATOM 2825 O O . ASP A 1 360 ? -2.205 4.752 -12.225 1.00 96.62 360 ASP A O 1
ATOM 2829 N N . PHE A 1 361 ? -3.882 3.263 -12.078 1.00 95.31 361 PHE A N 1
ATOM 2830 C CA . PHE A 1 361 ? -3.481 2.738 -10.766 1.00 95.31 361 PHE A CA 1
ATOM 2831 C C . PHE A 1 361 ? -2.469 1.602 -10.827 1.00 95.31 361 PHE A C 1
ATOM 2833 O O . PHE A 1 361 ? -1.866 1.254 -9.816 1.00 95.31 361 PHE A O 1
ATOM 2840 N N . GLY A 1 362 ? -2.241 1.015 -11.997 1.00 95.25 362 GLY A N 1
ATOM 2841 C CA . GLY A 1 362 ? -1.234 -0.021 -12.079 1.00 95.25 362 GLY A CA 1
ATOM 2842 C C . GLY A 1 362 ? -0.890 -0.477 -13.472 1.00 95.25 362 GLY A C 1
ATOM 2843 O O . GLY A 1 362 ? -1.498 -0.082 -14.468 1.00 95.25 362 GLY A O 1
ATOM 2844 N N . SER A 1 363 ? 0.112 -1.338 -13.537 1.00 96.88 363 SER A N 1
ATOM 2845 C CA . SER A 1 363 ? 0.522 -1.982 -14.773 1.00 96.88 363 SER A CA 1
ATOM 2846 C C . SER A 1 363 ? 1.083 -3.368 -14.517 1.00 96.88 363 SER A C 1
ATOM 2848 O O . SER A 1 363 ? 1.470 -3.723 -13.404 1.00 96.88 363 SER A O 1
ATOM 2850 N N . ILE A 1 364 ? 1.120 -4.159 -15.577 1.00 97.44 364 ILE A N 1
ATOM 2851 C CA . ILE A 1 364 ? 1.840 -5.417 -15.632 1.00 97.44 364 ILE A CA 1
ATOM 2852 C C . ILE A 1 364 ? 2.736 -5.426 -16.861 1.00 97.44 364 ILE A C 1
ATOM 2854 O O . ILE A 1 364 ? 2.313 -4.984 -17.929 1.00 97.44 364 ILE A O 1
ATOM 2858 N N . HIS A 1 365 ? 3.960 -5.928 -16.730 1.00 98.06 365 HIS A N 1
ATOM 2859 C CA . HIS A 1 365 ? 4.873 -6.059 -17.860 1.00 98.06 365 HIS A CA 1
ATOM 2860 C C . HIS A 1 365 ? 5.698 -7.346 -17.814 1.00 98.06 365 HIS A C 1
ATOM 2862 O O . HIS A 1 365 ? 5.762 -8.032 -16.799 1.00 98.06 365 HIS A O 1
ATOM 2868 N N . THR A 1 366 ? 6.288 -7.732 -18.940 1.00 98.06 366 THR A N 1
ATOM 2869 C CA . THR A 1 366 ? 7.171 -8.902 -19.019 1.00 98.06 366 THR A CA 1
ATOM 2870 C C . THR A 1 366 ? 8.607 -8.526 -18.717 1.00 98.06 366 THR A C 1
ATOM 2872 O O . THR A 1 366 ? 9.071 -7.502 -19.212 1.00 98.06 366 THR A O 1
ATOM 2875 N N . HIS A 1 367 ? 9.334 -9.429 -18.071 1.00 96.19 367 HIS A N 1
ATOM 2876 C CA . HIS A 1 367 ? 10.795 -9.428 -17.997 1.00 96.19 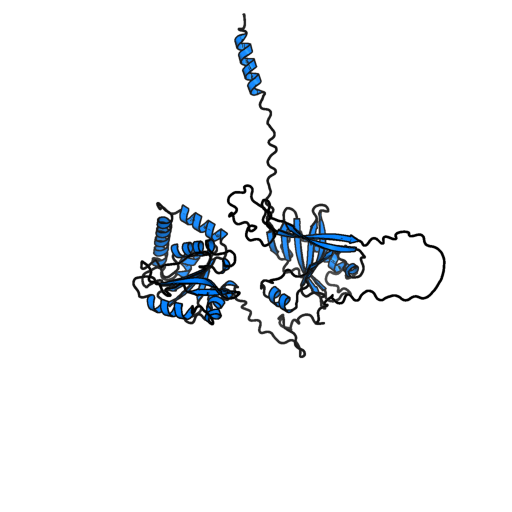367 HIS A CA 1
ATOM 2877 C C . HIS A 1 367 ? 11.343 -10.566 -18.874 1.00 96.19 367 HIS A C 1
ATOM 2879 O O . HIS A 1 367 ? 11.222 -11.735 -18.485 1.00 96.19 367 HIS A O 1
ATOM 2885 N N . PRO A 1 368 ? 11.858 -10.267 -20.084 1.00 94.69 368 PRO A N 1
ATOM 2886 C CA . PRO A 1 368 ? 12.303 -11.290 -21.017 1.00 94.69 368 PRO A CA 1
ATOM 2887 C C . PRO A 1 368 ? 13.497 -12.135 -20.549 1.00 94.69 368 PRO A C 1
ATOM 2889 O O . PRO A 1 368 ? 14.226 -11.803 -19.617 1.00 94.69 368 PRO A O 1
ATOM 2892 N N . VAL A 1 369 ? 13.750 -13.251 -21.235 1.00 90.06 369 VAL A N 1
ATOM 2893 C CA . VAL A 1 369 ? 14.959 -14.059 -20.998 1.00 90.06 369 VAL A CA 1
ATOM 2894 C C . VAL A 1 369 ? 16.218 -13.206 -21.216 1.00 90.06 369 VAL A C 1
ATOM 2896 O O . VAL A 1 369 ? 16.376 -12.568 -22.255 1.00 90.06 369 VAL A O 1
ATOM 2899 N N . GLY A 1 370 ? 17.147 -13.248 -20.257 1.00 84.44 370 GLY A N 1
ATOM 2900 C CA . GLY A 1 370 ? 18.421 -12.522 -20.335 1.00 84.44 370 GLY A CA 1
ATOM 2901 C C . GLY A 1 370 ? 18.358 -11.067 -19.864 1.00 84.44 370 GLY A C 1
ATOM 2902 O O . GLY A 1 370 ? 19.301 -10.317 -20.111 1.00 84.44 370 GLY A O 1
ATOM 2903 N N . THR A 1 371 ? 17.271 -10.664 -19.204 1.00 87.88 371 THR A N 1
ATOM 2904 C CA . THR A 1 371 ? 17.117 -9.343 -18.574 1.00 87.88 371 THR A CA 1
ATOM 2905 C C . THR A 1 371 ? 17.085 -9.477 -17.050 1.00 87.88 371 THR A C 1
ATOM 2907 O O . THR A 1 371 ? 17.404 -10.533 -16.502 1.00 87.88 371 THR A O 1
ATOM 2910 N N . HIS A 1 372 ? 16.691 -8.414 -16.342 1.00 85.12 372 HIS A N 1
ATOM 2911 C CA . HIS A 1 372 ? 16.378 -8.512 -14.918 1.00 85.12 372 HIS A CA 1
ATOM 2912 C C . HIS A 1 372 ? 15.283 -9.563 -14.719 1.00 85.12 372 HIS A C 1
ATOM 2914 O O . HIS A 1 372 ? 14.286 -9.535 -15.425 1.00 85.12 372 HIS A O 1
ATOM 2920 N N . ALA A 1 373 ? 15.488 -10.515 -13.812 1.00 82.56 373 ALA A N 1
ATOM 2921 C CA . ALA A 1 373 ? 14.503 -11.559 -13.513 1.00 82.56 373 ALA A CA 1
ATOM 2922 C C . ALA A 1 373 ? 13.569 -11.181 -12.342 1.00 82.56 373 ALA A C 1
ATOM 2924 O O . ALA A 1 373 ? 12.664 -11.937 -11.997 1.00 82.56 373 ALA A O 1
ATOM 2925 N N . MET A 1 374 ? 13.804 -10.009 -11.747 1.00 94.50 374 MET A N 1
ATOM 2926 C CA . MET A 1 374 ? 13.027 -9.362 -10.693 1.00 94.50 374 MET A CA 1
ATOM 2927 C C . MET A 1 374 ? 12.950 -7.859 -10.986 1.00 94.50 374 MET A C 1
ATOM 2929 O O . MET A 1 374 ? 13.710 -7.346 -11.808 1.00 94.50 374 MET A O 1
ATOM 2933 N N . PHE A 1 375 ? 12.063 -7.152 -10.283 1.00 97.56 375 PHE A N 1
ATOM 2934 C CA . PHE A 1 375 ? 11.858 -5.708 -10.422 1.00 97.56 375 PHE A CA 1
ATOM 2935 C C . PHE A 1 375 ? 13.166 -4.902 -10.407 1.00 97.56 375 PHE A C 1
ATOM 2937 O O . PHE A 1 375 ? 14.012 -5.040 -9.522 1.00 97.56 375 PHE A O 1
ATOM 2944 N N . SER A 1 376 ? 13.297 -4.017 -11.386 1.00 96.69 376 SER A N 1
ATOM 2945 C CA . SER A 1 376 ? 14.377 -3.051 -11.517 1.00 96.69 376 SER A CA 1
ATOM 2946 C C . SER A 1 376 ? 14.158 -1.826 -10.622 1.00 96.69 376 SER A C 1
ATOM 2948 O O . SER A 1 376 ? 13.062 -1.572 -10.123 1.00 96.69 376 SER A O 1
ATOM 2950 N N . PHE A 1 377 ? 15.187 -0.987 -10.464 1.00 97.31 377 PHE A N 1
ATOM 2951 C CA . PHE A 1 377 ? 15.020 0.289 -9.757 1.00 97.31 377 PHE A CA 1
ATOM 2952 C C . PHE A 1 377 ? 14.034 1.222 -10.483 1.00 97.31 377 PHE A C 1
ATOM 2954 O O . PHE A 1 377 ? 13.302 1.979 -9.845 1.00 97.31 377 PHE A O 1
ATOM 2961 N N . ARG A 1 378 ? 13.976 1.149 -11.820 1.00 96.88 378 ARG A N 1
ATOM 2962 C CA . ARG A 1 378 ? 12.993 1.879 -12.627 1.00 96.88 378 ARG A CA 1
ATOM 2963 C C . ARG A 1 378 ? 11.561 1.429 -12.332 1.00 96.88 378 ARG A C 1
ATOM 2965 O O . ARG A 1 378 ? 10.677 2.283 -12.319 1.00 96.88 378 ARG A O 1
ATOM 2972 N N . ASP A 1 379 ? 11.337 0.155 -12.024 1.00 98.00 379 ASP A N 1
ATOM 2973 C CA . ASP A 1 379 ? 10.015 -0.339 -11.619 1.00 98.00 379 ASP A CA 1
ATOM 2974 C C . ASP A 1 379 ? 9.593 0.240 -10.265 1.00 98.00 379 ASP A C 1
ATOM 2976 O O . ASP A 1 379 ? 8.465 0.711 -10.129 1.00 98.00 379 ASP A O 1
ATOM 2980 N N . ILE A 1 380 ? 10.517 0.311 -9.296 1.00 98.19 380 ILE A N 1
ATOM 2981 C CA . ILE A 1 380 ? 10.260 0.949 -7.991 1.00 98.19 380 ILE A CA 1
ATOM 2982 C C . ILE A 1 380 ? 9.917 2.429 -8.165 1.00 98.19 380 ILE A C 1
ATOM 2984 O O . ILE A 1 380 ? 8.959 2.930 -7.577 1.00 98.19 380 ILE A O 1
ATOM 2988 N N . PHE A 1 381 ? 10.680 3.133 -9.004 1.00 97.88 381 PHE A N 1
ATOM 2989 C CA . PHE A 1 381 ? 10.409 4.536 -9.301 1.00 97.88 381 PHE A CA 1
ATOM 2990 C C . PHE A 1 381 ? 9.057 4.716 -10.007 1.00 97.88 381 PHE A C 1
ATOM 2992 O O . PHE A 1 381 ? 8.320 5.650 -9.707 1.00 97.88 381 PHE A O 1
ATOM 2999 N N . THR A 1 382 ? 8.699 3.801 -10.908 1.00 97.62 382 THR A N 1
ATOM 3000 C CA . THR A 1 382 ? 7.409 3.832 -11.604 1.00 97.62 382 THR A CA 1
ATOM 3001 C C . THR A 1 382 ? 6.250 3.606 -10.638 1.00 97.62 382 THR A C 1
ATOM 3003 O O . THR A 1 382 ? 5.288 4.361 -10.692 1.00 97.62 382 THR A O 1
ATOM 3006 N N . LEU A 1 383 ? 6.361 2.659 -9.697 1.00 98.38 383 LEU A N 1
ATOM 3007 C CA . LEU A 1 383 ? 5.367 2.463 -8.634 1.00 98.38 383 LEU A CA 1
ATOM 3008 C C . LEU A 1 383 ? 5.166 3.737 -7.799 1.00 98.38 383 LEU A C 1
ATOM 3010 O O . LEU A 1 383 ? 4.031 4.114 -7.515 1.00 98.38 383 LEU A O 1
ATOM 3014 N N . HIS A 1 384 ? 6.256 4.417 -7.439 1.00 98.31 384 HIS A N 1
ATOM 3015 C CA . HIS A 1 384 ? 6.206 5.699 -6.735 1.00 98.31 384 HIS A CA 1
ATOM 3016 C C . HIS A 1 384 ? 5.458 6.775 -7.539 1.00 98.31 384 HIS A C 1
ATOM 3018 O O . HIS A 1 384 ? 4.584 7.451 -6.997 1.00 98.31 384 HIS A O 1
ATOM 3024 N N . GLU A 1 385 ? 5.753 6.923 -8.834 1.00 98.06 385 GLU A N 1
ATOM 3025 C CA . GLU A 1 385 ? 5.056 7.885 -9.701 1.00 98.06 385 GLU A CA 1
ATOM 3026 C C . GLU A 1 385 ? 3.577 7.521 -9.890 1.00 98.06 385 GLU A C 1
ATOM 3028 O O . GLU A 1 385 ? 2.713 8.395 -9.809 1.00 98.06 385 GLU A O 1
ATOM 3033 N N . THR A 1 386 ? 3.263 6.237 -10.085 1.00 97.81 386 THR A N 1
ATOM 3034 C CA . THR A 1 386 ? 1.887 5.723 -10.123 1.00 97.81 386 THR A CA 1
ATOM 3035 C C . THR A 1 386 ? 1.148 6.111 -8.847 1.00 97.81 386 THR A C 1
ATOM 3037 O O . THR A 1 386 ? 0.138 6.809 -8.915 1.00 97.81 386 THR A O 1
ATOM 3040 N N . HIS A 1 387 ? 1.697 5.776 -7.677 1.00 97.75 387 HIS A N 1
ATOM 3041 C CA . HIS A 1 387 ? 1.091 6.134 -6.401 1.00 97.75 387 HIS A CA 1
ATOM 3042 C C . HIS A 1 387 ? 0.912 7.648 -6.262 1.00 97.75 387 HIS A C 1
ATOM 3044 O O . HIS A 1 387 ? -0.166 8.098 -5.897 1.00 97.75 387 HIS A O 1
ATOM 3050 N N . ASN A 1 388 ? 1.914 8.474 -6.574 1.00 96.94 388 ASN A N 1
ATOM 3051 C CA . ASN A 1 388 ? 1.827 9.926 -6.374 1.00 96.94 388 ASN A CA 1
ATOM 3052 C C . ASN A 1 388 ? 0.885 10.636 -7.350 1.00 96.94 388 ASN A C 1
ATOM 3054 O O . ASN A 1 388 ? 0.242 11.608 -6.957 1.00 96.94 388 ASN A O 1
ATOM 3058 N N . THR A 1 389 ? 0.731 10.130 -8.570 1.00 97.12 389 THR A N 1
ATOM 3059 C CA . THR A 1 389 ? -0.164 10.729 -9.573 1.00 97.12 389 THR A CA 1
ATOM 3060 C C . THR A 1 389 ? -1.620 10.288 -9.442 1.00 97.12 389 THR A C 1
ATOM 3062 O O . THR A 1 389 ? -2.496 11.000 -9.933 1.00 97.12 389 THR A O 1
ATOM 3065 N N . LEU A 1 390 ? -1.896 9.173 -8.758 1.00 95.44 390 LEU A N 1
ATOM 3066 C CA . LEU A 1 390 ? -3.254 8.682 -8.516 1.00 95.44 390 LEU A CA 1
ATOM 3067 C C . LEU A 1 390 ? -4.121 9.659 -7.718 1.00 95.44 390 LEU A C 1
ATOM 3069 O O . LEU A 1 390 ? -3.624 10.434 -6.898 1.00 95.44 390 LEU A O 1
ATOM 3073 N N . GLY A 1 391 ? -5.436 9.599 -7.933 1.00 91.06 391 GLY A N 1
ATOM 3074 C CA . GLY A 1 391 ? -6.408 10.267 -7.069 1.00 91.06 391 GLY A CA 1
ATOM 3075 C C . GLY A 1 391 ? -6.309 9.769 -5.617 1.00 91.06 391 GLY A C 1
ATOM 3076 O O . GLY A 1 391 ? -5.901 8.626 -5.414 1.00 91.06 391 GLY A O 1
ATOM 3077 N N . PRO A 1 392 ? -6.658 10.601 -4.615 1.00 87.56 392 PRO A N 1
ATOM 3078 C CA . PRO A 1 392 ? -6.620 10.217 -3.199 1.00 87.56 392 PRO A CA 1
ATOM 3079 C C . PRO A 1 392 ? -7.338 8.892 -2.913 1.00 87.56 392 PRO A C 1
ATOM 3081 O O . PRO A 1 392 ? -6.746 8.007 -2.306 1.00 87.56 392 PRO A O 1
ATOM 3084 N N . ASP A 1 393 ? -8.532 8.719 -3.480 1.00 88.56 393 ASP A N 1
ATOM 3085 C CA . ASP A 1 393 ? -9.393 7.541 -3.286 1.00 88.56 393 ASP A CA 1
ATOM 3086 C C . ASP A 1 393 ? -8.827 6.241 -3.893 1.00 88.56 393 ASP A C 1
ATOM 3088 O O . ASP A 1 393 ? -9.384 5.168 -3.693 1.00 88.56 393 ASP A O 1
ATOM 3092 N N . PHE A 1 394 ? -7.741 6.328 -4.671 1.00 92.12 394 PHE A N 1
ATOM 3093 C CA . PHE A 1 394 ? -7.127 5.193 -5.370 1.00 92.12 394 PHE A CA 1
ATOM 3094 C C . PHE A 1 394 ? -5.655 4.999 -4.998 1.00 92.12 394 PHE A C 1
ATOM 3096 O O . PHE A 1 394 ? -4.951 4.253 -5.675 1.00 92.12 394 PHE A O 1
ATOM 3103 N N . LYS A 1 395 ? -5.140 5.694 -3.975 1.00 91.25 395 LYS A N 1
ATOM 3104 C CA . LYS A 1 395 ? -3.721 5.581 -3.591 1.00 91.25 395 LYS A CA 1
ATOM 3105 C C . LYS A 1 395 ? -3.358 4.152 -3.211 1.00 91.25 395 LYS A C 1
ATOM 3107 O O . LYS A 1 395 ? -2.339 3.645 -3.679 1.00 91.25 395 LYS A O 1
ATOM 3112 N N . ASP A 1 396 ? -4.237 3.503 -2.458 1.00 89.38 396 ASP A N 1
ATOM 3113 C CA . ASP A 1 396 ? -4.027 2.133 -2.005 1.00 89.38 396 ASP A CA 1
ATOM 3114 C C . ASP A 1 396 ? -4.099 1.138 -3.165 1.00 89.38 396 ASP A C 1
ATOM 3116 O O . ASP A 1 396 ? -3.447 0.105 -3.116 1.00 89.38 396 ASP A O 1
ATOM 3120 N N . ASP A 1 397 ? -4.749 1.468 -4.287 1.00 92.81 397 ASP A N 1
ATOM 3121 C CA . ASP A 1 397 ? -4.775 0.608 -5.477 1.00 92.81 397 ASP A CA 1
ATOM 3122 C C . ASP A 1 397 ? -3.411 0.511 -6.197 1.00 92.81 397 ASP A C 1
ATOM 3124 O O . ASP A 1 397 ? -3.231 -0.385 -7.023 1.00 92.81 397 ASP A O 1
ATOM 3128 N N . ALA A 1 398 ? -2.448 1.400 -5.914 1.00 96.56 398 ALA A N 1
ATOM 3129 C CA . ALA A 1 398 ? -1.184 1.502 -6.649 1.00 96.56 398 ALA A CA 1
ATOM 3130 C C . ALA A 1 398 ? -0.408 0.171 -6.710 1.00 96.56 398 ALA A C 1
ATOM 3132 O O . ALA A 1 398 ? 0.092 -0.312 -5.691 1.00 96.56 398 ALA A O 1
ATOM 3133 N N . VAL A 1 399 ? -0.250 -0.402 -7.910 1.00 97.25 399 VAL A N 1
ATOM 3134 C CA . VAL A 1 399 ? 0.391 -1.715 -8.099 1.00 97.25 399 VAL A CA 1
ATOM 3135 C C . VAL A 1 399 ? 1.230 -1.792 -9.376 1.00 97.25 399 VAL A C 1
ATOM 3137 O O . VAL A 1 399 ? 0.808 -1.359 -10.447 1.00 97.25 399 VAL A O 1
ATOM 3140 N N . ILE A 1 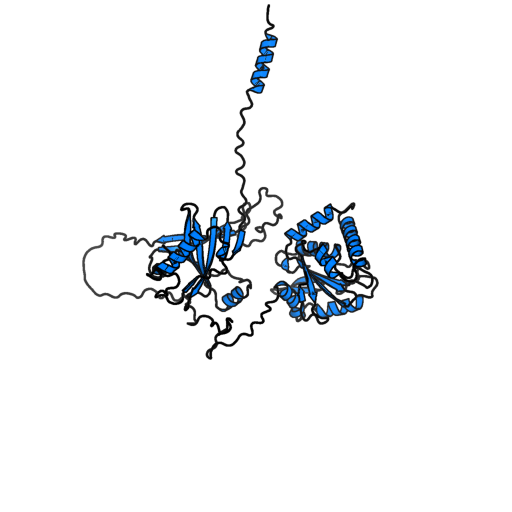400 ? 2.408 -2.412 -9.292 1.00 97.94 400 ILE A N 1
ATOM 3141 C CA . ILE A 1 400 ? 3.192 -2.819 -10.469 1.00 97.94 400 ILE A CA 1
ATOM 3142 C C . ILE A 1 400 ? 3.408 -4.325 -10.406 1.00 97.94 400 ILE A C 1
ATOM 3144 O O . ILE A 1 400 ? 3.860 -4.852 -9.393 1.00 97.94 400 ILE A O 1
ATOM 3148 N N . MET A 1 401 ? 3.098 -5.023 -11.493 1.00 97.94 401 MET A N 1
ATOM 3149 C CA . MET A 1 401 ? 3.288 -6.463 -11.626 1.00 97.94 401 MET A CA 1
ATOM 3150 C C . MET A 1 401 ? 4.309 -6.793 -12.713 1.00 97.94 401 MET A C 1
ATOM 3152 O O . MET A 1 401 ? 4.443 -6.065 -13.700 1.00 97.94 401 MET A O 1
ATOM 3156 N N . ILE A 1 402 ? 4.981 -7.932 -12.563 1.00 97.81 402 ILE A N 1
ATOM 3157 C CA . ILE A 1 402 ? 5.834 -8.506 -13.607 1.00 97.81 402 ILE A CA 1
ATOM 3158 C C . ILE A 1 402 ? 5.469 -9.954 -13.894 1.00 97.81 402 ILE A C 1
ATOM 3160 O O . ILE A 1 402 ? 5.091 -10.700 -12.992 1.00 97.81 402 ILE A O 1
ATOM 3164 N N . VAL A 1 403 ? 5.643 -10.350 -15.152 1.00 97.69 403 VAL A N 1
ATOM 3165 C CA . VAL A 1 403 ? 5.700 -11.745 -15.591 1.00 97.69 403 VAL A CA 1
ATOM 3166 C C . VAL A 1 403 ? 7.151 -12.062 -15.936 1.00 97.69 403 VAL A C 1
ATOM 3168 O O . VAL A 1 403 ? 7.691 -11.520 -16.903 1.00 97.69 403 VAL A O 1
ATOM 3171 N N . SER A 1 404 ? 7.793 -12.917 -15.144 1.00 95.69 404 SER A N 1
ATOM 3172 C CA . SER A 1 404 ? 9.196 -13.288 -15.345 1.00 95.69 404 SER A CA 1
ATOM 3173 C C . SER A 1 404 ? 9.372 -14.246 -16.528 1.00 95.69 404 SER A C 1
ATOM 3175 O O . SER A 1 404 ? 8.425 -14.886 -16.992 1.00 95.69 404 SER A O 1
ATOM 3177 N N . ALA A 1 405 ? 10.618 -14.437 -16.963 1.00 94.06 405 ALA A N 1
ATOM 3178 C CA . ALA A 1 405 ? 10.985 -15.429 -17.971 1.00 94.06 405 ALA A CA 1
ATOM 3179 C C . ALA A 1 405 ? 10.557 -16.875 -17.634 1.00 94.06 405 ALA A C 1
ATOM 3181 O O . ALA A 1 405 ? 10.265 -17.647 -18.546 1.00 94.06 405 ALA A O 1
ATOM 3182 N N . SER A 1 406 ? 10.479 -17.243 -16.347 1.00 92.81 406 SER A N 1
ATOM 3183 C CA . SER A 1 406 ? 9.974 -18.553 -15.893 1.00 92.81 406 SER A CA 1
ATOM 3184 C C . SER A 1 406 ? 8.445 -18.663 -15.927 1.00 92.81 406 SER A C 1
ATOM 3186 O O . SER A 1 406 ? 7.904 -19.752 -15.746 1.00 92.81 406 SER A O 1
ATOM 3188 N N . GLY A 1 407 ? 7.738 -17.553 -16.160 1.00 94.25 407 GLY A N 1
ATOM 3189 C CA . GLY A 1 407 ? 6.279 -17.464 -16.113 1.00 94.25 407 GLY A CA 1
ATOM 3190 C C . GLY A 1 407 ? 5.709 -17.210 -14.714 1.00 94.25 407 GLY A C 1
ATOM 3191 O O . GLY A 1 407 ? 4.481 -17.125 -14.575 1.00 94.25 407 GLY A O 1
ATOM 3192 N N . ASP A 1 408 ? 6.575 -17.069 -13.702 1.00 95.31 408 ASP A N 1
ATOM 3193 C CA . ASP A 1 408 ? 6.193 -16.599 -12.371 1.00 95.31 408 ASP A CA 1
ATOM 3194 C C . ASP A 1 408 ? 5.659 -15.162 -12.455 1.00 95.31 408 ASP A C 1
ATOM 3196 O O . ASP A 1 408 ? 6.069 -14.371 -13.309 1.00 95.31 408 ASP A O 1
ATOM 3200 N N . VAL A 1 409 ? 4.738 -14.824 -11.552 1.00 97.00 409 VAL A N 1
ATOM 3201 C CA . VAL A 1 409 ? 4.147 -13.486 -11.470 1.00 97.00 409 VAL A CA 1
ATOM 3202 C C . VAL A 1 409 ? 4.421 -12.904 -10.097 1.00 97.00 409 VAL A C 1
ATOM 3204 O O . VAL A 1 409 ? 4.186 -13.557 -9.077 1.00 97.00 409 VAL A O 1
ATOM 3207 N N . TYR A 1 410 ? 4.904 -11.668 -10.089 1.00 97.31 410 TYR A N 1
ATOM 3208 C CA . TYR A 1 410 ? 5.170 -10.910 -8.875 1.00 97.31 410 TYR A CA 1
ATOM 3209 C C . TYR A 1 410 ? 4.427 -9.581 -8.912 1.00 97.31 410 TYR A C 1
ATOM 3211 O O . TYR A 1 410 ? 4.186 -9.039 -9.991 1.00 97.31 410 TYR A O 1
ATOM 3219 N N . ALA A 1 411 ? 4.097 -9.050 -7.739 1.00 97.69 411 ALA A N 1
ATOM 3220 C CA . ALA A 1 411 ? 3.463 -7.748 -7.575 1.00 97.69 411 ALA A CA 1
ATOM 3221 C C . ALA A 1 411 ? 4.197 -6.919 -6.517 1.00 97.69 411 ALA A C 1
ATOM 3223 O O . ALA A 1 411 ? 4.668 -7.460 -5.514 1.00 97.69 411 ALA A O 1
ATOM 3224 N N . LEU A 1 412 ? 4.268 -5.609 -6.733 1.00 98.12 412 LEU A N 1
ATOM 3225 C CA . LEU A 1 412 ? 4.709 -4.626 -5.753 1.00 98.12 412 LEU A CA 1
ATOM 3226 C C . LEU A 1 412 ? 3.561 -3.711 -5.361 1.00 98.12 412 LEU A C 1
ATOM 3228 O O . LEU A 1 412 ? 2.843 -3.208 -6.227 1.00 98.12 412 LEU A O 1
ATOM 3232 N N . LYS A 1 413 ? 3.461 -3.455 -4.058 1.00 97.12 413 LYS A N 1
ATOM 3233 C CA . LYS A 1 413 ? 2.502 -2.535 -3.444 1.00 97.12 413 LYS A CA 1
ATOM 3234 C C . LYS A 1 413 ? 3.235 -1.553 -2.541 1.00 97.12 413 LYS A C 1
ATOM 3236 O O . LYS A 1 413 ? 4.232 -1.910 -1.907 1.00 97.12 413 LYS A O 1
ATOM 3241 N N . VAL A 1 414 ? 2.734 -0.323 -2.479 1.00 96.81 414 VAL A N 1
ATOM 3242 C CA . VAL A 1 414 ? 3.199 0.675 -1.509 1.00 96.81 414 VAL A CA 1
ATOM 3243 C C . VAL A 1 414 ? 2.545 0.377 -0.166 1.00 96.81 414 VAL A C 1
ATOM 3245 O O . VAL A 1 414 ? 1.332 0.232 -0.097 1.00 96.81 414 VAL A O 1
ATOM 3248 N N . THR A 1 415 ? 3.344 0.286 0.893 1.00 94.88 415 THR A N 1
ATOM 3249 C CA . THR A 1 415 ? 2.848 0.121 2.270 1.00 94.88 415 THR A CA 1
ATOM 3250 C C . THR A 1 415 ? 3.137 1.332 3.147 1.00 94.88 415 THR A C 1
ATOM 3252 O O . THR A 1 415 ? 2.499 1.514 4.174 1.00 94.88 415 THR A O 1
ATOM 3255 N N . ASP A 1 416 ? 4.121 2.151 2.772 1.00 95.69 416 ASP A N 1
ATOM 3256 C CA . ASP A 1 416 ? 4.468 3.391 3.463 1.00 95.69 416 ASP A CA 1
ATOM 3257 C C . ASP A 1 416 ? 5.092 4.366 2.454 1.00 95.69 416 ASP A C 1
ATOM 3259 O O . ASP A 1 416 ? 6.283 4.294 2.135 1.00 95.69 416 ASP A O 1
ATOM 3263 N N . ILE A 1 417 ? 4.273 5.277 1.921 1.00 96.56 417 ILE A N 1
ATOM 3264 C CA . ILE A 1 417 ? 4.724 6.242 0.909 1.00 96.56 417 ILE A CA 1
ATOM 3265 C C . ILE A 1 417 ? 5.797 7.198 1.445 1.00 96.56 417 ILE A C 1
ATOM 3267 O O . ILE A 1 417 ? 6.672 7.626 0.695 1.00 96.56 417 ILE A O 1
ATOM 3271 N N . THR A 1 418 ? 5.773 7.519 2.740 1.00 95.50 418 THR A N 1
ATOM 3272 C CA . THR A 1 418 ? 6.758 8.421 3.345 1.00 95.50 418 THR A CA 1
ATOM 3273 C C . THR A 1 418 ? 8.135 7.770 3.335 1.00 95.50 418 THR A C 1
ATOM 3275 O O . THR A 1 418 ? 9.109 8.396 2.907 1.00 95.50 418 THR A O 1
ATOM 3278 N N . LYS A 1 419 ? 8.224 6.491 3.722 1.00 97.62 419 LYS A N 1
ATOM 3279 C CA . LYS A 1 419 ? 9.470 5.717 3.606 1.00 97.62 419 LYS A CA 1
ATOM 3280 C C . LYS A 1 419 ? 9.922 5.577 2.158 1.00 97.62 419 LYS A C 1
ATOM 3282 O O . LYS A 1 419 ? 11.098 5.807 1.884 1.00 97.62 419 LYS A O 1
ATOM 3287 N N . LEU A 1 420 ? 9.006 5.284 1.233 1.00 98.06 420 LEU A N 1
ATOM 3288 C CA . LEU A 1 420 ? 9.339 5.165 -0.189 1.00 98.06 420 LEU A CA 1
ATOM 3289 C C . LEU A 1 420 ? 9.947 6.456 -0.743 1.00 98.06 420 LEU A C 1
ATOM 3291 O O . LEU A 1 420 ? 11.003 6.416 -1.375 1.00 98.06 420 LEU A O 1
ATOM 3295 N N . ASN A 1 421 ? 9.329 7.602 -0.452 1.00 97.75 421 ASN A N 1
ATOM 3296 C CA . ASN A 1 421 ? 9.828 8.916 -0.854 1.00 97.75 421 ASN A CA 1
ATOM 3297 C C . ASN A 1 421 ? 11.227 9.184 -0.279 1.00 97.75 421 ASN A C 1
ATOM 3299 O O . ASN A 1 421 ? 12.128 9.614 -1.003 1.00 97.75 421 ASN A O 1
ATOM 3303 N N . ASN A 1 422 ? 11.423 8.922 1.015 1.00 97.56 422 ASN A N 1
ATOM 3304 C CA . ASN A 1 422 ? 12.692 9.171 1.698 1.00 97.56 422 ASN A CA 1
ATOM 3305 C C . ASN A 1 422 ? 13.825 8.305 1.130 1.00 97.56 422 ASN A C 1
ATOM 3307 O O . ASN A 1 422 ? 14.881 8.834 0.774 1.00 97.56 422 ASN A O 1
ATOM 3311 N N . GLU A 1 423 ? 13.596 7.000 0.982 1.00 98.31 423 GLU A N 1
ATOM 3312 C CA . GLU A 1 423 ? 14.600 6.053 0.488 1.00 98.31 423 GLU A CA 1
ATOM 3313 C C . GLU A 1 423 ? 14.916 6.259 -1.002 1.00 98.31 423 GLU A C 1
ATOM 3315 O O . GLU A 1 423 ? 16.085 6.219 -1.398 1.00 98.31 423 GLU A O 1
ATOM 3320 N N . LEU A 1 424 ? 13.917 6.570 -1.841 1.00 98.12 424 LEU A N 1
ATOM 3321 C CA . LEU A 1 424 ? 14.155 6.928 -3.246 1.00 98.12 424 LEU A CA 1
ATOM 3322 C C . LEU A 1 424 ? 14.995 8.201 -3.369 1.00 98.12 424 LEU A C 1
ATOM 3324 O O . LEU A 1 424 ? 15.958 8.229 -4.140 1.00 98.12 424 LEU A O 1
ATOM 3328 N N . ASN A 1 425 ? 14.673 9.242 -2.597 1.00 97.38 425 ASN A N 1
ATOM 3329 C CA . ASN A 1 425 ? 15.440 10.486 -2.598 1.00 97.38 425 ASN A CA 1
ATOM 3330 C C . ASN A 1 425 ? 16.877 10.261 -2.114 1.00 97.38 425 ASN A C 1
ATOM 3332 O O . ASN A 1 425 ? 17.820 10.754 -2.739 1.00 97.38 425 ASN A O 1
ATOM 3336 N N . ALA A 1 426 ? 17.066 9.477 -1.049 1.00 97.75 426 ALA A N 1
ATOM 3337 C CA . ALA A 1 426 ? 18.389 9.104 -0.562 1.00 97.75 426 ALA A CA 1
ATOM 3338 C C . ALA A 1 426 ? 19.191 8.360 -1.643 1.00 97.75 426 ALA A C 1
ATOM 3340 O O . ALA A 1 426 ? 20.302 8.773 -1.984 1.00 97.75 426 ALA A O 1
ATOM 3341 N N . ALA A 1 427 ? 18.607 7.331 -2.266 1.00 97.56 427 ALA A N 1
ATOM 3342 C CA . ALA A 1 427 ? 19.250 6.570 -3.334 1.00 97.56 427 ALA A CA 1
ATOM 3343 C C . ALA A 1 427 ? 19.648 7.462 -4.525 1.00 97.56 427 ALA A C 1
ATOM 3345 O O . ALA A 1 427 ? 20.800 7.429 -4.968 1.00 97.56 427 ALA A O 1
ATOM 3346 N N . LEU A 1 428 ? 18.743 8.326 -4.998 1.00 97.19 428 LEU A N 1
ATOM 3347 C CA . LEU A 1 428 ? 19.005 9.253 -6.105 1.00 97.19 428 LEU A CA 1
ATOM 3348 C C . LEU A 1 428 ? 20.083 10.298 -5.773 1.00 97.19 428 LEU A C 1
ATOM 3350 O O . LEU A 1 428 ? 20.789 10.763 -6.672 1.00 97.19 428 LEU A O 1
ATOM 3354 N N . ASN A 1 429 ? 20.247 10.674 -4.507 1.00 97.38 429 ASN A N 1
ATOM 3355 C CA . ASN A 1 429 ? 21.285 11.616 -4.085 1.00 97.38 429 ASN A CA 1
ATOM 3356 C C . ASN A 1 429 ? 22.681 10.981 -4.005 1.00 97.38 429 ASN A C 1
ATOM 3358 O O . ASN A 1 429 ? 23.671 11.693 -4.155 1.00 97.38 429 ASN A O 1
ATOM 3362 N N . THR A 1 430 ? 22.773 9.660 -3.835 1.00 96.88 430 THR A N 1
ATOM 3363 C CA . THR A 1 430 ? 24.063 8.945 -3.735 1.00 96.88 430 THR A CA 1
ATOM 3364 C C . THR A 1 430 ? 24.673 8.548 -5.081 1.00 96.88 430 THR A C 1
ATOM 3366 O O . THR A 1 430 ? 25.867 8.256 -5.150 1.00 96.88 430 THR A O 1
ATOM 3369 N N . VAL A 1 431 ? 23.884 8.536 -6.159 1.00 97.25 431 VAL A N 1
ATOM 3370 C CA . VAL A 1 431 ? 24.337 8.097 -7.485 1.00 97.25 431 VAL A CA 1
ATOM 3371 C C . VAL A 1 431 ? 24.695 9.281 -8.391 1.00 97.25 431 VAL A C 1
ATOM 3373 O O . VAL A 1 431 ? 23.991 10.293 -8.457 1.00 97.25 431 VAL A O 1
ATOM 3376 N N . ASN A 1 432 ? 25.788 9.139 -9.142 1.00 96.00 432 ASN A N 1
ATOM 3377 C CA . ASN A 1 432 ? 26.192 10.114 -10.154 1.00 96.00 432 ASN A CA 1
ATOM 3378 C C . ASN A 1 432 ? 25.208 10.121 -11.334 1.00 96.00 432 ASN A C 1
ATOM 3380 O O . ASN A 1 432 ? 24.729 9.073 -11.766 1.00 96.00 432 ASN A O 1
ATOM 3384 N N . GLY A 1 433 ? 24.946 11.297 -11.902 1.00 95.44 433 GLY A N 1
ATOM 3385 C CA . GLY A 1 433 ? 24.128 11.450 -13.104 1.00 95.44 433 GLY A CA 1
ATOM 3386 C C . GLY A 1 433 ? 23.728 12.902 -13.331 1.00 95.44 433 GLY A C 1
ATOM 3387 O O . GLY A 1 433 ? 23.489 13.637 -12.374 1.00 95.44 433 GLY A O 1
ATOM 3388 N N . ILE A 1 434 ? 23.664 13.313 -14.600 1.00 94.44 434 ILE A N 1
ATOM 3389 C CA . ILE A 1 434 ? 23.352 14.700 -14.987 1.00 94.44 434 ILE A CA 1
ATOM 3390 C C . ILE A 1 434 ? 21.885 15.074 -14.739 1.00 94.44 434 ILE A C 1
ATOM 3392 O O . ILE A 1 434 ? 21.564 16.245 -14.568 1.00 94.44 434 ILE A O 1
ATOM 3396 N N . ASN A 1 435 ? 20.991 14.087 -14.735 1.00 96.12 435 ASN A N 1
ATOM 3397 C CA . ASN A 1 435 ? 19.560 14.257 -14.522 1.00 96.12 435 ASN A CA 1
ATOM 3398 C C . ASN A 1 435 ? 18.975 13.018 -13.828 1.00 96.12 435 ASN A C 1
ATOM 3400 O O . ASN A 1 435 ? 19.660 12.008 -13.647 1.00 96.12 435 ASN A O 1
ATOM 3404 N N . ARG A 1 436 ? 17.702 13.108 -13.429 1.00 95.12 436 ARG A N 1
ATOM 3405 C CA . ARG A 1 436 ? 16.999 12.044 -12.701 1.00 95.12 436 ARG A CA 1
ATOM 3406 C C . ARG A 1 436 ? 16.960 10.725 -13.479 1.00 95.12 436 ARG A C 1
ATOM 3408 O O . ARG A 1 436 ? 17.255 9.691 -12.894 1.00 95.12 436 ARG A O 1
ATOM 3415 N N . ASP A 1 437 ? 16.674 10.759 -14.778 1.00 93.50 437 ASP A N 1
ATOM 3416 C CA . ASP A 1 437 ? 16.606 9.544 -15.599 1.00 93.50 437 ASP A CA 1
ATOM 3417 C C . ASP A 1 437 ? 17.948 8.813 -15.670 1.00 93.50 437 ASP A C 1
ATOM 3419 O O . ASP A 1 437 ? 18.002 7.611 -15.433 1.00 93.50 437 ASP A O 1
ATOM 3423 N N . THR A 1 438 ? 19.050 9.539 -15.885 1.00 95.75 438 THR A N 1
ATOM 3424 C CA . THR A 1 438 ? 20.400 8.948 -15.881 1.00 95.75 438 THR A CA 1
ATOM 3425 C C . THR A 1 438 ? 20.732 8.316 -14.528 1.00 95.75 438 THR A C 1
ATOM 3427 O O . THR A 1 438 ? 21.376 7.271 -14.469 1.00 95.75 438 THR A O 1
ATOM 3430 N N . LYS A 1 439 ? 20.287 8.927 -13.423 1.00 97.88 439 LYS A N 1
ATOM 3431 C CA . LYS A 1 439 ? 20.470 8.375 -12.074 1.00 97.88 439 LYS A CA 1
ATOM 3432 C C . LYS A 1 439 ? 19.675 7.079 -11.874 1.00 97.88 439 LYS A C 1
ATOM 3434 O O . LYS A 1 439 ? 20.230 6.112 -11.357 1.00 97.88 439 LYS A O 1
ATOM 3439 N N . ILE A 1 440 ? 18.417 7.042 -12.319 1.00 96.12 440 ILE A N 1
ATOM 3440 C CA . ILE A 1 440 ? 17.567 5.839 -12.291 1.00 96.12 440 ILE A CA 1
ATOM 3441 C C . ILE A 1 440 ? 18.189 4.721 -13.132 1.00 96.12 440 ILE A C 1
ATOM 3443 O O . ILE A 1 440 ? 18.244 3.577 -12.680 1.00 96.12 440 ILE A O 1
ATOM 3447 N N . ASP A 1 441 ? 18.700 5.041 -14.321 1.00 94.12 441 ASP A N 1
ATOM 3448 C CA . ASP A 1 441 ? 19.353 4.063 -15.197 1.00 94.12 441 ASP A CA 1
ATOM 3449 C C . ASP A 1 441 ? 20.634 3.513 -14.556 1.00 94.12 441 ASP A C 1
ATOM 3451 O O . ASP A 1 441 ? 20.847 2.303 -14.541 1.00 94.12 441 ASP A O 1
ATOM 3455 N N . ASN A 1 442 ? 21.450 4.369 -13.934 1.00 96.56 442 ASN A N 1
ATOM 3456 C CA . ASN A 1 442 ? 22.650 3.936 -13.215 1.00 96.56 442 ASN A CA 1
ATOM 3457 C C . ASN A 1 442 ? 22.324 3.012 -12.030 1.00 96.56 442 ASN A C 1
ATOM 3459 O O . ASN A 1 442 ? 23.009 2.006 -11.835 1.00 96.56 442 ASN A O 1
ATOM 3463 N N . LEU A 1 443 ? 21.272 3.315 -11.260 1.00 97.00 443 LEU A N 1
ATOM 3464 C CA . LEU A 1 443 ? 20.797 2.453 -10.169 1.00 97.00 443 LEU A CA 1
ATOM 3465 C C . LEU A 1 443 ? 20.224 1.132 -10.694 1.00 97.00 443 LEU A C 1
ATOM 3467 O O . LEU A 1 443 ? 20.478 0.082 -10.107 1.00 97.00 443 LEU A O 1
ATOM 3471 N N . THR A 1 444 ? 19.510 1.172 -11.820 1.00 95.31 444 THR A N 1
ATOM 3472 C CA . THR A 1 444 ? 18.970 -0.017 -12.496 1.00 95.31 444 THR A CA 1
ATOM 3473 C C . THR A 1 444 ? 20.091 -0.938 -12.973 1.00 95.31 444 THR A C 1
ATOM 3475 O O . THR A 1 444 ? 20.061 -2.133 -12.696 1.00 95.31 444 THR A O 1
ATOM 3478 N N . ILE A 1 445 ? 21.131 -0.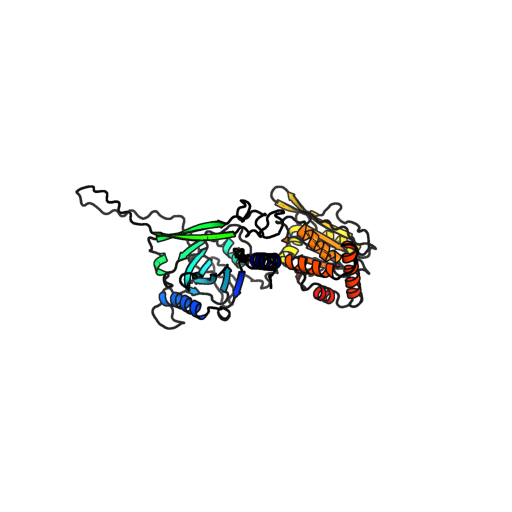387 -13.607 1.00 93.94 445 ILE A N 1
ATOM 3479 C CA . ILE A 1 445 ? 22.309 -1.150 -14.041 1.00 93.94 445 ILE A CA 1
ATOM 3480 C C . ILE A 1 445 ? 23.050 -1.749 -12.840 1.00 93.94 445 ILE A C 1
ATOM 3482 O O . ILE A 1 445 ? 23.478 -2.899 -12.902 1.00 93.94 445 ILE A O 1
ATOM 3486 N N . ALA A 1 446 ? 23.217 -0.989 -11.752 1.00 95.69 446 ALA A N 1
ATOM 3487 C CA . ALA A 1 446 ? 23.871 -1.487 -10.544 1.00 95.69 446 ALA A CA 1
ATOM 3488 C C . ALA A 1 446 ? 23.107 -2.674 -9.936 1.00 95.69 446 ALA A C 1
ATOM 3490 O O . ALA A 1 446 ? 23.707 -3.719 -9.707 1.00 95.69 446 ALA A O 1
ATOM 3491 N N . LEU A 1 447 ? 21.785 -2.547 -9.778 1.00 95.88 447 LEU A N 1
ATOM 3492 C CA . LEU A 1 447 ? 20.931 -3.633 -9.295 1.00 95.88 447 LEU A CA 1
ATOM 3493 C C . LEU A 1 447 ? 20.939 -4.843 -10.242 1.00 95.88 447 LEU A C 1
ATOM 3495 O O . LEU A 1 447 ? 20.972 -5.981 -9.787 1.00 95.88 447 LEU A O 1
ATOM 3499 N N . GLY A 1 448 ? 20.971 -4.610 -11.557 1.00 93.38 448 GLY A N 1
ATOM 3500 C CA . GLY A 1 448 ? 21.125 -5.671 -12.550 1.00 93.38 448 GLY A CA 1
ATOM 3501 C C . GLY A 1 448 ? 22.385 -6.506 -12.337 1.00 93.38 448 GLY A C 1
ATOM 3502 O O . GLY A 1 448 ? 22.307 -7.728 -12.322 1.00 93.38 448 GLY A O 1
ATOM 3503 N N . ARG A 1 449 ? 23.526 -5.857 -12.074 1.00 94.62 449 ARG A N 1
ATOM 3504 C CA . ARG A 1 449 ? 24.773 -6.568 -11.745 1.00 94.62 449 ARG A CA 1
ATOM 3505 C C . ARG A 1 449 ? 24.659 -7.357 -10.445 1.00 94.62 449 ARG A C 1
ATOM 3507 O O . ARG A 1 449 ? 25.220 -8.444 -10.352 1.00 94.62 449 ARG A O 1
ATOM 3514 N N . ASP A 1 450 ? 23.951 -6.829 -9.448 1.00 95.31 450 ASP A N 1
ATOM 3515 C CA . ASP A 1 450 ? 23.715 -7.553 -8.197 1.00 95.31 450 ASP A CA 1
ATOM 3516 C C . ASP A 1 450 ? 22.896 -8.830 -8.449 1.00 95.31 450 ASP A C 1
ATOM 3518 O O . ASP A 1 450 ? 23.212 -9.872 -7.875 1.00 95.31 450 ASP A O 1
ATOM 3522 N N . TYR A 1 451 ? 21.914 -8.792 -9.356 1.00 94.25 451 TYR A N 1
ATOM 3523 C CA . TYR A 1 451 ? 21.191 -9.989 -9.800 1.00 94.25 451 TYR A CA 1
ATOM 3524 C C . TYR A 1 451 ? 22.069 -10.968 -10.573 1.00 94.25 451 TYR A C 1
ATOM 3526 O O . TYR A 1 451 ? 22.064 -12.156 -10.251 1.00 94.25 451 TYR A O 1
ATOM 3534 N N . ASP A 1 452 ? 22.858 -10.491 -11.536 1.00 91.50 452 ASP A N 1
ATOM 3535 C CA . ASP A 1 452 ? 23.759 -11.341 -12.325 1.00 91.50 452 ASP A CA 1
ATOM 3536 C C . ASP A 1 452 ? 24.780 -12.067 -11.434 1.00 91.50 452 ASP A C 1
ATOM 3538 O O . ASP A 1 452 ? 25.110 -13.230 -11.658 1.00 91.50 452 ASP A O 1
ATOM 3542 N N . ASN A 1 453 ? 25.247 -11.407 -10.371 1.00 94.06 453 ASN A N 1
ATOM 3543 C CA . ASN A 1 453 ? 26.178 -11.993 -9.407 1.00 94.06 453 ASN A CA 1
ATOM 3544 C C . ASN A 1 453 ? 25.512 -12.982 -8.433 1.00 94.06 453 ASN A C 1
ATOM 3546 O O . ASN A 1 453 ? 26.214 -13.759 -7.787 1.00 94.06 453 ASN A O 1
ATOM 3550 N N . ASN A 1 454 ? 24.182 -12.965 -8.311 1.00 93.31 454 ASN A N 1
ATOM 3551 C CA . ASN A 1 454 ? 23.421 -13.743 -7.328 1.00 93.31 454 ASN A CA 1
ATOM 3552 C C . ASN A 1 454 ? 22.202 -14.429 -7.970 1.00 93.31 454 ASN A C 1
ATOM 3554 O O . ASN A 1 454 ? 21.113 -14.456 -7.395 1.00 93.31 454 ASN A O 1
ATOM 3558 N N . MET A 1 455 ? 22.377 -15.011 -9.161 1.00 89.69 455 MET A N 1
ATOM 3559 C CA . MET A 1 455 ? 21.279 -15.605 -9.943 1.00 89.69 455 MET A CA 1
ATOM 3560 C C . MET A 1 455 ? 20.460 -16.667 -9.190 1.00 89.69 455 MET A C 1
ATOM 3562 O O . MET A 1 455 ? 19.300 -16.891 -9.525 1.00 89.69 455 MET A O 1
ATOM 3566 N N . SER A 1 456 ? 21.040 -17.333 -8.185 1.00 91.31 456 SER A N 1
ATOM 3567 C CA . SER A 1 456 ? 20.342 -18.334 -7.367 1.00 91.31 456 SER A CA 1
ATOM 3568 C C . SER A 1 456 ? 19.440 -17.740 -6.282 1.00 91.31 456 SER A C 1
ATOM 3570 O O . SER A 1 456 ? 18.613 -18.466 -5.740 1.00 91.31 456 SER A O 1
ATOM 3572 N N . ASP A 1 457 ? 19.602 -16.458 -5.941 1.00 93.25 457 ASP A N 1
ATOM 3573 C CA . ASP A 1 457 ? 18.864 -15.790 -4.861 1.00 93.25 457 ASP A CA 1
ATOM 3574 C C . ASP A 1 457 ? 18.436 -14.364 -5.243 1.00 93.25 457 ASP A C 1
ATOM 3576 O O . ASP A 1 457 ? 18.664 -13.377 -4.542 1.00 93.25 457 ASP A O 1
ATOM 3580 N N . LEU A 1 458 ? 17.777 -14.246 -6.394 1.00 91.75 458 LEU A N 1
ATOM 3581 C CA . LEU A 1 458 ? 17.245 -12.971 -6.884 1.00 91.75 458 LEU A CA 1
ATOM 3582 C C . LEU A 1 458 ? 16.284 -12.319 -5.881 1.00 91.75 458 LEU A C 1
ATOM 3584 O O . LEU A 1 458 ? 16.277 -11.097 -5.714 1.00 91.75 458 LEU A O 1
ATOM 3588 N N . LYS A 1 459 ? 15.490 -13.151 -5.192 1.00 92.00 459 LYS A N 1
ATOM 3589 C CA . LYS A 1 459 ? 14.586 -12.717 -4.128 1.00 92.00 459 LYS A CA 1
ATOM 3590 C C . LYS A 1 459 ? 15.382 -12.072 -2.996 1.00 92.00 459 LYS A C 1
ATOM 3592 O O . LYS A 1 459 ? 15.081 -10.934 -2.655 1.00 92.00 459 LYS A O 1
ATOM 3597 N N . GLY A 1 460 ? 16.383 -12.758 -2.444 1.00 93.94 460 GLY A N 1
ATOM 3598 C CA . GLY A 1 460 ? 17.197 -12.242 -1.346 1.00 93.94 460 GLY A CA 1
ATOM 3599 C C . GLY A 1 460 ? 17.904 -10.937 -1.699 1.00 93.94 460 GLY A C 1
ATOM 3600 O O . GLY A 1 460 ? 17.926 -10.016 -0.879 1.00 93.94 460 GLY A O 1
ATOM 3601 N N . VAL A 1 461 ? 18.393 -10.795 -2.939 1.00 95.62 461 VAL A N 1
ATOM 3602 C CA . VAL A 1 461 ? 18.948 -9.521 -3.432 1.00 95.62 461 VAL A CA 1
ATOM 3603 C C . VAL A 1 461 ? 17.895 -8.416 -3.406 1.00 95.62 461 VAL A C 1
ATOM 3605 O O . VAL A 1 461 ? 18.150 -7.347 -2.846 1.00 95.62 461 VAL A O 1
ATOM 3608 N N . PHE A 1 462 ? 16.705 -8.666 -3.966 1.00 95.88 462 PHE A N 1
ATOM 3609 C CA . PHE A 1 462 ? 15.623 -7.680 -3.978 1.00 95.88 462 PHE A CA 1
ATOM 3610 C C . PHE A 1 462 ? 15.215 -7.281 -2.553 1.00 95.88 462 PHE A C 1
ATOM 3612 O O . PHE A 1 462 ? 15.198 -6.095 -2.221 1.00 95.88 462 PHE A O 1
ATOM 3619 N N . THR A 1 463 ? 14.929 -8.256 -1.685 1.00 94.38 463 THR A N 1
ATOM 3620 C CA . THR A 1 463 ? 14.458 -7.985 -0.321 1.00 94.38 463 THR A CA 1
ATOM 3621 C C . THR A 1 463 ? 15.522 -7.277 0.505 1.00 94.38 463 THR A C 1
ATOM 3623 O O . THR A 1 463 ? 15.209 -6.334 1.222 1.00 94.38 463 THR A O 1
ATOM 3626 N N . SER A 1 464 ? 16.796 -7.649 0.361 1.00 95.62 464 SER A N 1
ATOM 3627 C CA . SER A 1 464 ? 17.904 -6.958 1.029 1.00 95.62 464 SER A CA 1
ATOM 3628 C C . SER A 1 464 ? 18.014 -5.496 0.589 1.00 95.62 464 SER A C 1
ATOM 3630 O O . SER A 1 464 ? 18.178 -4.607 1.430 1.00 95.62 464 SER A O 1
ATOM 3632 N N . LYS A 1 465 ? 17.869 -5.232 -0.718 1.00 96.81 465 LYS A N 1
ATOM 3633 C CA . LYS A 1 465 ? 17.964 -3.883 -1.283 1.00 96.81 465 LYS A CA 1
ATOM 3634 C C . LYS A 1 465 ? 16.811 -2.977 -0.854 1.00 96.81 465 LYS A C 1
ATOM 3636 O O . LYS A 1 465 ? 17.052 -1.804 -0.582 1.00 96.81 465 LYS A O 1
ATOM 3641 N N . PHE A 1 466 ? 15.590 -3.508 -0.799 1.00 97.25 466 PHE A N 1
ATOM 3642 C CA . PHE A 1 466 ? 14.372 -2.703 -0.670 1.00 97.25 466 PHE A CA 1
ATOM 3643 C C . PHE A 1 466 ? 13.589 -2.899 0.636 1.00 97.25 466 PHE A C 1
ATOM 3645 O O . PHE A 1 466 ? 12.536 -2.288 0.793 1.00 97.25 466 PHE A O 1
ATOM 3652 N N . LYS A 1 467 ? 14.093 -3.672 1.609 1.00 95.25 467 LYS A N 1
ATOM 3653 C CA . LYS A 1 467 ? 13.410 -3.922 2.901 1.00 95.25 467 LYS A CA 1
ATOM 3654 C C . LYS A 1 467 ? 12.896 -2.670 3.625 1.00 95.25 467 LYS A C 1
ATOM 3656 O O . LYS A 1 467 ? 11.895 -2.741 4.322 1.00 95.25 467 LYS A O 1
ATOM 3661 N N . ASN A 1 468 ? 13.567 -1.528 3.461 1.00 96.00 468 ASN A N 1
ATOM 3662 C CA . ASN A 1 468 ? 13.239 -0.287 4.169 1.00 96.00 468 ASN A CA 1
ATOM 3663 C C . ASN A 1 468 ? 12.452 0.720 3.315 1.00 96.00 468 ASN A C 1
ATOM 3665 O O . ASN A 1 468 ? 12.096 1.783 3.809 1.00 96.00 468 ASN A O 1
ATOM 3669 N N . PHE A 1 469 ? 12.156 0.398 2.052 1.00 97.94 469 PHE A N 1
ATOM 3670 C CA . PHE A 1 469 ? 11.555 1.337 1.098 1.00 97.94 469 PHE A CA 1
ATOM 3671 C C . PHE A 1 469 ? 10.050 1.543 1.302 1.00 97.94 469 PHE A C 1
ATOM 3673 O O . PHE A 1 469 ? 9.439 2.251 0.517 1.00 97.94 469 PHE A O 1
ATOM 3680 N N . GLY A 1 470 ? 9.418 0.927 2.305 1.00 97.50 470 GLY A N 1
ATOM 3681 C CA . GLY A 1 470 ? 7.965 1.045 2.474 1.00 97.50 470 GLY A CA 1
ATOM 3682 C C . GLY A 1 470 ? 7.177 0.406 1.325 1.00 97.50 470 GLY A C 1
ATOM 3683 O O . GLY A 1 470 ? 6.130 0.919 0.933 1.00 97.50 470 GLY A O 1
ATOM 3684 N N . ILE A 1 471 ? 7.699 -0.692 0.772 1.00 97.94 471 ILE A N 1
ATOM 3685 C CA . ILE A 1 471 ? 7.045 -1.496 -0.264 1.00 97.94 471 ILE A CA 1
ATOM 3686 C C . ILE A 1 471 ? 6.976 -2.960 0.162 1.00 97.94 471 ILE A C 1
ATOM 3688 O O . ILE A 1 471 ? 7.880 -3.471 0.829 1.00 97.94 471 ILE A O 1
ATOM 3692 N N . SER A 1 472 ? 5.925 -3.644 -0.275 1.00 96.44 472 SER A N 1
ATOM 3693 C CA . SER A 1 472 ? 5.765 -5.088 -0.105 1.00 96.44 472 SER A CA 1
ATOM 3694 C C . SER A 1 472 ? 5.777 -5.797 -1.457 1.00 96.44 472 SER A C 1
ATOM 3696 O O . SER A 1 472 ? 5.240 -5.296 -2.447 1.00 96.44 472 SER A O 1
ATOM 3698 N N . LEU A 1 473 ? 6.429 -6.954 -1.485 1.00 96.62 473 LEU A N 1
ATOM 3699 C CA . LEU A 1 473 ? 6.602 -7.843 -2.620 1.00 96.62 473 LEU A CA 1
ATOM 3700 C C . LEU A 1 473 ? 5.738 -9.080 -2.408 1.00 96.62 473 LEU A C 1
ATOM 3702 O O . LEU A 1 473 ? 5.865 -9.782 -1.405 1.00 96.62 473 LEU A O 1
ATOM 3706 N N . TYR A 1 474 ? 4.928 -9.382 -3.411 1.00 96.56 474 TYR A N 1
ATOM 3707 C CA . TYR A 1 474 ? 4.043 -10.534 -3.435 1.00 96.56 474 TYR A CA 1
ATOM 3708 C C . TYR A 1 474 ? 4.415 -11.441 -4.600 1.00 96.56 474 TYR A C 1
ATOM 3710 O O . TYR A 1 474 ? 4.818 -10.971 -5.668 1.00 96.56 474 TYR A O 1
ATOM 3718 N N . LYS A 1 475 ? 4.263 -12.749 -4.403 1.00 95.94 475 LYS A N 1
ATOM 3719 C CA . LYS A 1 475 ? 4.361 -13.757 -5.461 1.00 95.94 475 LYS A CA 1
ATOM 3720 C C . LYS A 1 475 ? 3.006 -14.434 -5.626 1.00 95.94 475 LYS A C 1
ATOM 3722 O O . LYS A 1 475 ? 2.377 -14.785 -4.631 1.00 95.94 475 LYS A O 1
ATOM 3727 N N . ALA A 1 476 ? 2.574 -14.636 -6.867 1.00 96.44 476 ALA A N 1
ATOM 3728 C CA . ALA A 1 476 ? 1.402 -15.457 -7.140 1.00 96.44 476 ALA A CA 1
ATOM 3729 C C . ALA A 1 476 ? 1.674 -16.918 -6.746 1.00 96.44 476 ALA A C 1
ATOM 3731 O O . ALA A 1 476 ? 2.731 -17.470 -7.064 1.00 96.44 476 ALA A O 1
ATOM 3732 N N . ASN A 1 477 ? 0.709 -17.552 -6.082 1.00 94.44 477 ASN A N 1
ATOM 3733 C CA . ASN A 1 477 ? 0.873 -18.896 -5.522 1.00 94.44 477 ASN A CA 1
ATOM 3734 C C . ASN A 1 477 ? 1.050 -19.967 -6.606 1.00 94.44 477 ASN A C 1
ATOM 3736 O O . ASN A 1 477 ? 1.739 -20.963 -6.392 1.00 94.44 477 ASN A O 1
ATOM 3740 N N . ASP A 1 478 ? 0.460 -19.755 -7.783 1.00 94.19 478 ASP A N 1
ATOM 3741 C CA . ASP A 1 478 ? 0.575 -20.658 -8.920 1.00 94.19 478 ASP A CA 1
ATOM 3742 C C . ASP A 1 478 ? 0.349 -19.953 -10.269 1.00 94.19 478 ASP A C 1
ATOM 3744 O O . ASP A 1 478 ? 0.031 -18.764 -10.360 1.00 94.19 478 ASP A O 1
ATOM 3748 N N . ILE A 1 479 ? 0.488 -20.722 -11.353 1.00 90.56 479 ILE A N 1
ATOM 3749 C CA . ILE A 1 479 ? 0.261 -20.244 -12.720 1.00 90.56 479 ILE A CA 1
ATOM 3750 C C . ILE A 1 479 ? -1.187 -19.772 -12.952 1.00 90.56 479 ILE A C 1
ATOM 3752 O O . ILE A 1 479 ? -1.443 -18.944 -13.824 1.00 90.56 479 ILE A O 1
ATOM 3756 N N . ASN A 1 480 ? -2.141 -20.269 -12.169 1.00 89.62 480 ASN A N 1
ATOM 3757 C CA . ASN A 1 480 ? -3.557 -19.943 -12.276 1.00 89.62 480 ASN A CA 1
ATOM 3758 C C . ASN A 1 480 ? -3.967 -18.718 -11.456 1.00 89.62 480 ASN A C 1
ATOM 3760 O O . ASN A 1 480 ? -5.122 -18.307 -11.604 1.00 89.62 480 ASN A O 1
ATOM 3764 N N . LEU A 1 481 ? -3.035 -18.144 -10.683 1.00 91.69 481 LEU A N 1
ATOM 3765 C CA . LEU A 1 481 ? -3.235 -17.012 -9.783 1.00 91.69 481 LEU A CA 1
ATOM 3766 C C . LEU A 1 481 ? -4.287 -17.318 -8.704 1.00 91.69 481 LEU A C 1
ATOM 3768 O O . LEU A 1 481 ? -5.170 -16.505 -8.445 1.00 91.69 481 LEU A O 1
ATOM 3772 N N . SER A 1 482 ? -4.232 -18.515 -8.108 1.00 90.25 482 SER A N 1
ATOM 3773 C CA . SER A 1 482 ? -5.175 -18.924 -7.049 1.00 90.25 482 SER A CA 1
ATOM 3774 C C . SER A 1 482 ? -5.092 -18.078 -5.774 1.00 90.25 482 SER A C 1
ATOM 3776 O O . SER A 1 482 ? -6.047 -18.047 -4.999 1.00 90.25 482 SER A O 1
ATOM 3778 N N . GLY A 1 483 ? -3.968 -17.392 -5.572 1.00 91.50 483 GLY A N 1
ATOM 3779 C CA . GLY A 1 483 ? -3.730 -16.494 -4.457 1.00 91.50 483 GLY A CA 1
ATOM 3780 C C . GLY A 1 483 ? -2.402 -15.757 -4.596 1.00 91.50 483 GLY A C 1
ATOM 3781 O O . GLY A 1 483 ? -1.640 -16.000 -5.541 1.00 91.50 483 GLY A O 1
ATOM 3782 N N . TRP A 1 484 ? -2.108 -14.908 -3.619 1.00 94.00 484 TRP A N 1
ATOM 3783 C CA . TRP A 1 484 ? -0.822 -14.234 -3.463 1.00 94.00 484 TRP A CA 1
ATOM 3784 C C . TRP A 1 484 ? -0.235 -14.544 -2.094 1.00 94.00 484 TRP A C 1
ATOM 3786 O O . TRP A 1 484 ? -0.975 -14.728 -1.137 1.00 94.00 484 TRP A O 1
ATOM 3796 N N . THR A 1 485 ? 1.092 -14.584 -2.024 1.00 93.75 485 THR A N 1
ATOM 3797 C CA . THR A 1 485 ? 1.841 -14.683 -0.770 1.00 93.75 485 THR A CA 1
ATOM 3798 C C . THR A 1 485 ? 2.805 -13.512 -0.686 1.00 93.75 485 THR A C 1
ATOM 3800 O O . THR A 1 485 ? 3.601 -13.300 -1.613 1.00 93.75 485 THR A O 1
ATOM 3803 N N . LYS A 1 486 ? 2.777 -12.771 0.422 1.00 94.06 486 LYS A N 1
ATOM 3804 C CA . LYS A 1 486 ? 3.804 -11.779 0.753 1.00 94.06 486 LYS A CA 1
ATOM 3805 C C . LYS A 1 486 ? 5.146 -12.457 1.014 1.00 94.06 486 LYS A C 1
ATOM 3807 O O . LYS A 1 486 ? 5.228 -13.453 1.729 1.00 94.06 486 LYS A O 1
ATOM 3812 N N . ILE A 1 487 ? 6.224 -11.933 0.434 1.00 91.50 487 ILE A N 1
ATOM 3813 C CA . ILE A 1 487 ? 7.535 -12.595 0.470 1.00 91.50 487 ILE A CA 1
ATOM 3814 C C . ILE A 1 487 ? 8.692 -11.736 1.003 1.00 91.50 487 ILE A C 1
ATOM 3816 O O . ILE A 1 487 ? 9.830 -12.213 0.934 1.00 91.50 487 ILE A O 1
ATOM 3820 N N . ASN A 1 488 ? 8.451 -10.539 1.549 1.00 87.81 488 ASN A N 1
ATOM 3821 C CA . ASN A 1 488 ? 9.489 -9.670 2.125 1.00 87.81 488 ASN A CA 1
ATOM 3822 C C . ASN A 1 488 ? 9.091 -8.967 3.424 1.00 87.81 488 ASN A C 1
ATOM 3824 O O . ASN A 1 488 ? 7.876 -8.824 3.686 1.00 87.81 488 ASN A O 1
#

Organism: NCBI:txid331648

Mean predicted aligned error: 18.83 Å

Sequence (488 aa):
MKFNSYVLLGVLTLLITLAGCEEYEEIGEVPTRETHVHAETVSFSELQNQTQIRTQLHNISLNQSVNNDLSAKSNMSGMTIDTTQIKVITYAQTHTYTFRLKRDVPFYYIENIVLHYNLDTQQYDEYLIQYDVSAEDYVKIDQGLYHETDPNVLITRLQNGTFADLQKSGCEPQCTTVMVPCTGGGHEVGENCCVIRGDCPNT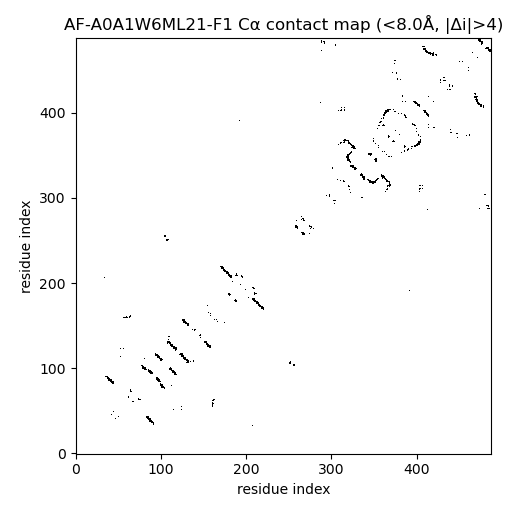KPPVVGAYVYQSCQTVCGGNTDEDEDLDDGTPNNGGGAPPPADEDVLTNPNNYPPCIDEGNNVNAISTDGCYELEINDQIPDPIEQELNDLIKKDTTFVKVKDIINQLRTKTSETVEYSMSFYKSFVDTSYVTKPRTPAIERGPSLTRSYIYTGRFDFGSIHTHPVGTHAMFSFRDIFTLHETHNTLGPDFKDDAVIMIVSASGDVYALKVTDITKLNNELNAALNTVNGINRDTKIDNLTIALGRDYDNNMSDLKGVFTSKFKNFGISLYKANDINLSGWTKIN

Foldseek 3Di:
DDDDVVVVVVVVVVVVVVPPPPPPPPPPPPPPPQWDKDKDKDALVPDPPNVQVVQLVVLLVPLQDPDDDPPDAGPQGFKDWARGIWMWIDTDPKIKTWTWITGQFDQALTWIWIWIQDPVVRHTWIKIKHWPDDPVVSVCVVLVHDDPDRTDIAIDTDDSSDPVCVVDALKGWDKDKDKAAKDPDRHTPPPPVQPQDPPPPDDPDRINGIDIDIDIDTDRPPPPPVPDDDDDDDDDDDDPDDDPPPVPSPGPPDRGDQDQPPVRDGFDDDPVGGDDDPPPVCPDDVVQVLLVCVCVVCVPADNVLVLLVVQLVCQADFFKKKWWWFWDDDDHDTDIHIDPPGIGTAPGLAGRDQDAAQTGQEMEMENHPPGQQDDFLVQLVSLLRNLVRYHPVRNQSRKYWYQGNVRWIKMKGAQDSVQLVVVLVVQLVPADDPDSVRSSVVRRVVLRVVCVVCVVCSVCSVCVSCVRNRMWMWIQPDSSSPTIDTDD

pLDDT: mean 76.01, std 20.75, range [31.47, 98.38]

Radius of gyration: 32.87 Å; Cα contacts (8 Å, |Δi|>4): 748; chains: 1; bounding box: 107×96×77 Å

Secondary structure (DSSP, 8-state):
----HHHHHHHHHHHHHHS------------------EEEEE-GGG-TTHHHHHHHHHHHHHTTS-SS-TT---SSTT-EE--SSEEEEEETTEEEEEEEEE-SS-SSSEEEEEEEEETTTTEEEEEEEEEE--HHHHHHHHTTPPPSSPPEEEEEEEBTTB-GGGGT-SEEEEEEEEEE--TTS---TT-TTSSSSS--TT--SPPPPPEEEEEEEEEE--------------------PPPP--TT----S-SSPPEE-TT--EEEEETTEEE-----S----HHHHHHHHHHHGGGTS--HHHHHHHHHTTTTSSS-EEEEEEEEEETTEEEEEE-SSSSEEPSBTTB-----BTTEEEEEEE--TTS-SS--HHHHHHHHHHHHHS-GGGSTT-EEEEE-TTS-EEEEEES-HHHHHHHHHHHHHHS--SSHHHHHHHHHHHHHHHHHHTTT-HHHHHHHHHTTSSEEEEEESSTT---EEE--

Solvent-accessible surface area (backbone atoms only — not comparable to full-atom values): 28743 Å² total; per-residue (Å²): 132,86,78,61,66,66,59,58,51,52,53,51,54,56,51,56,67,67,70,64,74,70,78,74,76,69,78,63,74,74,75,80,71,78,66,63,75,46,76,50,78,41,40,59,89,71,45,91,56,39,70,64,53,49,50,50,55,46,36,33,57,38,60,55,23,97,60,100,47,105,82,58,86,27,93,67,72,50,67,47,76,44,53,70,61,26,41,36,41,37,44,77,94,36,40,35,43,37,26,45,49,44,46,59,76,57,76,44,91,44,35,31,40,35,38,36,49,35,83,88,78,73,42,68,49,43,30,43,38,34,35,62,58,52,76,69,52,46,55,38,48,76,70,70,42,88,73,96,64,89,60,55,72,48,65,43,76,35,65,80,36,31,74,74,59,82,80,71,55,68,45,48,61,51,66,43,80,42,69,41,48,27,65,86,53,102,39,54,63,88,42,89,83,32,57,92,57,97,73,68,91,80,66,87,69,90,52,56,48,32,44,76,48,77,50,70,44,75,49,59,66,68,84,77,78,71,86,70,92,72,82,86,89,82,94,77,81,94,74,84,74,76,74,81,77,74,86,77,73,78,60,60,93,59,95,60,59,78,49,66,51,103,81,74,47,82,23,59,78,55,101,89,46,79,44,84,60,85,73,64,91,67,75,65,56,70,66,40,47,50,58,40,43,60,55,63,62,30,84,76,64,33,56,51,67,60,50,51,56,54,42,52,75,41,12,83,42,86,29,8,37,15,33,32,34,28,59,40,82,53,101,89,45,78,40,63,34,65,42,85,73,58,77,40,81,22,91,31,50,89,36,55,66,73,62,61,29,56,41,19,29,24,35,38,31,29,24,14,67,94,50,57,76,60,88,47,51,55,52,56,52,47,42,50,49,17,32,70,40,24,35,81,96,40,38,84,61,19,34,40,33,38,31,24,53,88,53,52,42,37,39,37,36,73,74,31,66,68,39,31,53,52,46,52,52,52,55,56,71,74,46,75,57,98,46,71,66,52,23,40,51,49,48,26,54,53,52,42,50,55,36,70,76,31,72,91,43,50,64,59,54,50,40,70,74,40,67,73,31,27,54,44,42,32,35,43,71,45,93,84,55,86,38,56,41,80,75,106